Protein AF-A0A534JPK1-F1 (afdb_monomer)

Sequence (370 aa):
MLRVELAVARTAIRHGTLRELAERRAVNDPWSTAVLRELDLRHYEFQELHFPVADGAVKAYSPLALTRPDVVRFQRFVSQAYRRPPSPRVLLLLPCSARKPYAESRTHRKFREAIDACGNPAAVHEVIVTSPLGLVPRELERSYPAAHYDVPVTGDWSRDEVEMLTGMLRSFVERNPYDAVIAHVTTEAPFVREAVAAAEFTATGRTGSEESLHGLTAALSRALGSTPIVSGNKRRDEDVASLARFQFRDAGDALLEGATTRGRWPFVRIFREGRQLGAVTDLGKISLALAGGEVLAKARVNCVEIEDFIPKGNIFAVGVTGATPDVRVGSEVAVVHGGSVRAVGVAKMQAREVVELRRGEAVHVRGLAG

Solvent-accessible surface area (backbone atoms only — not comparable to full-atom values): 19384 Å² total; per-residue (Å²): 111,70,73,55,54,54,50,50,51,53,50,23,55,78,61,46,37,43,66,60,51,47,60,69,51,17,80,78,39,74,66,48,38,49,52,54,48,45,39,45,75,77,36,37,72,62,52,39,52,75,41,46,66,64,57,65,60,46,72,42,80,51,81,71,40,55,56,30,50,65,42,41,52,51,36,47,39,50,39,74,68,59,64,69,53,85,75,33,44,33,38,35,39,33,59,65,60,92,45,59,38,44,77,78,21,76,60,42,45,54,52,46,56,28,41,51,69,40,74,42,47,44,28,49,38,51,32,30,43,46,79,77,48,29,62,40,48,60,69,46,26,43,13,66,58,64,35,32,58,46,58,83,88,77,80,79,76,54,70,69,57,50,52,50,33,29,54,38,48,40,38,35,50,72,70,39,80,54,86,41,42,36,31,44,35,57,86,56,38,69,54,49,43,73,42,39,72,81,46,47,74,30,33,60,89,46,56,84,36,70,68,13,35,52,38,42,22,53,51,48,34,61,73,42,69,87,55,76,84,45,52,62,68,60,42,52,53,36,35,52,37,46,42,29,29,71,77,45,44,75,42,11,51,63,62,46,60,88,40,47,78,46,76,54,89,60,54,31,34,36,30,43,97,90,41,55,25,29,31,32,36,87,68,42,45,69,48,70,31,60,62,32,20,47,43,23,46,75,62,62,41,31,30,36,32,36,54,99,69,81,71,91,58,66,41,40,11,66,52,33,73,41,44,28,87,77,31,20,24,60,31,65,29,18,29,26,40,98,78,43,62,43,30,22,28,32,26,60,33,23,28,64,52,28,51,74,33,74,65,57,64,27,30,49,58,76,46,66,61,129

pLDDT: mean 95.18, std 3.67, range [64.12, 98.88]

Mean predicted aligned error: 3.85 Å

Nearest PDB structures (foldseek):
  2q07-assembly1_A  TM=8.585E-01  e=3.252E-20  Archaeoglobus fulgidus DSM 4304
  3d79-assembly1_A  TM=7.631E-01  e=8.075E-07  Pyrococcus horikoshii
  2aus-assembly2_A  TM=8.337E-01  e=9.352E-04  Pyrococcus abyssi
  5vyc-assembly6_k6  TM=6.751E-01  e=2.383E-04  Homo sapiens
  7d1i-assembly1_B-2  TM=4.496E-01  e=2.342E-01  Acinetobacter baumannii

Structure (mmCIF, N/CA/C/O backbone):
data_AF-A0A534JPK1-F1
#
_entry.id   AF-A0A534JPK1-F1
#
loop_
_atom_site.group_PDB
_atom_site.id
_atom_site.type_symbol
_atom_site.label_atom_id
_atom_site.label_alt_id
_atom_site.label_comp_id
_atom_site.label_asym_id
_atom_site.label_entity_id
_atom_site.label_seq_id
_atom_site.pdbx_PDB_ins_code
_atom_site.Cartn_x
_atom_site.Cartn_y
_atom_site.Cartn_z
_atom_site.occupancy
_atom_site.B_iso_or_equiv
_atom_site.auth_seq_id
_atom_site.auth_comp_id
_atom_site.auth_asym_id
_atom_site.auth_atom_id
_atom_site.pdbx_PDB_model_num
ATOM 1 N N . MET A 1 1 ? 6.386 -34.769 21.399 1.00 79.56 1 MET A N 1
ATOM 2 C CA . MET A 1 1 ? 6.117 -34.269 20.034 1.00 79.56 1 MET A CA 1
ATOM 3 C C . MET A 1 1 ? 5.021 -33.196 20.022 1.00 79.56 1 MET A C 1
ATOM 5 O O . MET A 1 1 ? 5.356 -32.046 19.789 1.00 79.56 1 MET A O 1
ATOM 9 N N . LEU A 1 2 ? 3.767 -33.493 20.406 1.00 90.88 2 LEU A N 1
ATOM 10 C CA . LEU A 1 2 ? 2.658 -32.512 20.383 1.00 90.88 2 LEU A CA 1
ATOM 11 C C . LEU A 1 2 ? 2.914 -31.218 21.183 1.00 90.88 2 LEU A C 1
ATOM 13 O O . LEU A 1 2 ? 2.685 -30.124 20.682 1.00 90.88 2 LEU A O 1
ATOM 17 N N . ARG A 1 3 ? 3.433 -31.320 22.416 1.00 93.81 3 ARG A N 1
ATOM 18 C CA . ARG A 1 3 ? 3.748 -30.135 23.243 1.00 93.81 3 ARG A CA 1
ATOM 19 C C . ARG A 1 3 ? 4.773 -29.203 22.587 1.00 93.81 3 ARG A C 1
ATOM 21 O O . ARG A 1 3 ? 4.694 -27.996 22.782 1.00 93.81 3 ARG A O 1
ATOM 28 N N . VAL A 1 4 ? 5.711 -29.766 21.822 1.00 94.75 4 VAL A N 1
ATOM 29 C CA . VAL A 1 4 ? 6.743 -28.999 21.112 1.00 94.75 4 VAL A CA 1
ATOM 30 C C . VAL A 1 4 ? 6.117 -28.259 19.935 1.00 94.75 4 VAL A C 1
ATOM 32 O O . VAL A 1 4 ? 6.281 -27.050 19.842 1.00 94.75 4 VAL A O 1
ATOM 35 N N . GLU A 1 5 ? 5.321 -28.932 19.100 1.00 93.38 5 GLU A N 1
ATOM 36 C CA . GLU A 1 5 ? 4.643 -28.271 17.972 1.00 93.38 5 GLU A CA 1
ATOM 37 C C . GLU A 1 5 ? 3.640 -27.199 18.435 1.00 93.38 5 GLU A C 1
ATOM 39 O O . GLU A 1 5 ? 3.591 -26.116 17.860 1.00 93.38 5 GLU A O 1
ATOM 44 N N . LEU A 1 6 ? 2.924 -27.411 19.547 1.00 95.38 6 LEU A N 1
ATOM 45 C CA . LEU A 1 6 ? 2.089 -26.360 20.147 1.00 95.38 6 LEU A CA 1
ATOM 46 C C . LEU A 1 6 ? 2.910 -25.148 20.612 1.00 95.38 6 LEU A C 1
ATOM 48 O O . LEU A 1 6 ? 2.453 -24.011 20.495 1.00 95.38 6 LEU A O 1
ATOM 52 N N . ALA A 1 7 ? 4.114 -25.367 21.147 1.00 96.31 7 ALA A N 1
ATOM 53 C CA . ALA A 1 7 ? 5.010 -24.275 21.514 1.00 96.31 7 ALA A CA 1
ATOM 54 C C . ALA A 1 7 ? 5.516 -23.524 20.271 1.00 96.31 7 ALA A C 1
ATOM 56 O O . ALA A 1 7 ? 5.509 -22.295 20.271 1.00 96.31 7 ALA A O 1
ATOM 57 N N . VAL A 1 8 ? 5.868 -24.241 19.197 1.00 96.56 8 VAL A N 1
ATOM 58 C CA . VAL A 1 8 ? 6.268 -23.655 17.906 1.00 96.56 8 VAL A CA 1
ATOM 59 C C . VAL A 1 8 ? 5.139 -22.806 17.319 1.00 96.56 8 VAL A C 1
ATOM 61 O O . VAL A 1 8 ? 5.376 -21.652 16.970 1.00 96.56 8 VAL A O 1
ATOM 64 N N . ALA A 1 9 ? 3.906 -23.317 17.292 1.00 95.88 9 ALA A N 1
ATOM 65 C CA . ALA A 1 9 ? 2.745 -22.576 16.800 1.00 95.88 9 ALA A CA 1
ATOM 66 C C . ALA A 1 9 ? 2.473 -21.304 17.622 1.00 95.88 9 ALA A C 1
ATOM 68 O O . ALA A 1 9 ? 2.263 -20.232 17.059 1.00 95.88 9 ALA A O 1
ATOM 69 N N . ARG A 1 10 ? 2.547 -21.379 18.960 1.00 95.69 10 ARG A N 1
ATOM 70 C CA . ARG A 1 10 ? 2.399 -20.200 19.836 1.00 95.69 10 ARG A CA 1
ATOM 71 C C . ARG A 1 10 ? 3.479 -19.153 19.584 1.00 95.69 10 ARG A C 1
ATOM 73 O O . ARG A 1 10 ? 3.177 -17.964 19.581 1.00 95.69 10 ARG A O 1
ATOM 80 N N . THR A 1 11 ? 4.722 -19.583 19.385 1.00 95.06 11 THR A N 1
ATOM 81 C CA . THR A 1 11 ? 5.830 -18.689 19.032 1.00 95.06 11 THR A CA 1
ATOM 82 C C . THR A 1 11 ? 5.587 -18.042 17.671 1.00 95.06 11 THR A C 1
ATOM 84 O O . THR A 1 11 ? 5.728 -16.828 17.548 1.00 95.06 11 THR A O 1
ATOM 87 N N . ALA A 1 12 ? 5.137 -18.810 16.676 1.00 93.38 12 ALA A N 1
ATOM 88 C CA . ALA A 1 12 ? 4.816 -18.284 15.354 1.00 93.38 12 ALA A CA 1
ATOM 89 C C . ALA 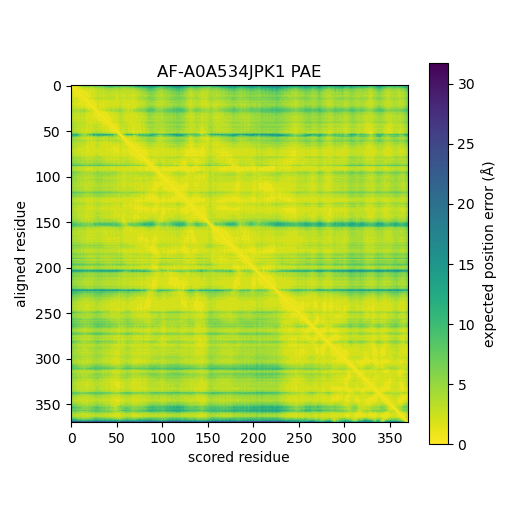A 1 12 ? 3.698 -17.229 15.407 1.00 93.38 12 ALA A C 1
ATOM 91 O O . ALA A 1 12 ? 3.847 -16.176 14.796 1.00 93.38 12 ALA A O 1
ATOM 92 N N . ILE A 1 13 ? 2.643 -17.449 16.202 1.00 91.81 13 ILE A N 1
ATOM 93 C CA . ILE A 1 13 ? 1.577 -16.457 16.438 1.00 91.81 13 ILE A CA 1
ATOM 94 C C . ILE A 1 13 ? 2.142 -15.167 17.044 1.00 91.81 13 ILE A C 1
ATOM 96 O O . ILE A 1 13 ? 1.868 -14.084 16.542 1.00 91.81 13 ILE A O 1
ATOM 100 N N . ARG A 1 14 ? 2.966 -15.259 18.098 1.00 90.25 14 ARG A N 1
ATOM 101 C CA . ARG A 1 14 ? 3.544 -14.069 18.758 1.00 90.25 14 ARG A CA 1
ATOM 102 C C . ARG A 1 14 ? 4.436 -13.237 17.838 1.00 90.25 14 ARG A C 1
ATOM 104 O O . ARG A 1 14 ? 4.574 -12.041 18.062 1.00 90.25 14 ARG A O 1
ATOM 111 N N . HIS A 1 15 ? 5.066 -13.875 16.855 1.00 89.50 15 HIS A N 1
ATOM 112 C CA . HIS A 1 15 ? 5.968 -13.221 15.910 1.00 89.50 15 HIS A CA 1
ATOM 113 C C . HIS A 1 15 ? 5.326 -12.917 14.551 1.00 89.50 15 HIS A C 1
ATOM 115 O O . HIS A 1 15 ? 6.054 -12.509 13.650 1.00 89.50 15 HIS A O 1
ATOM 121 N N . GLY A 1 16 ? 4.018 -13.141 14.378 1.00 88.81 16 GLY A N 1
ATOM 122 C CA . GLY A 1 16 ? 3.349 -12.875 13.101 1.00 88.81 16 GLY A CA 1
ATOM 123 C C . GLY A 1 16 ? 3.852 -13.755 11.956 1.00 88.81 16 GLY A C 1
ATOM 124 O O . GLY A 1 16 ? 4.037 -13.292 10.839 1.00 88.81 16 GLY A O 1
ATOM 125 N N . THR A 1 17 ? 4.195 -15.014 12.253 1.00 91.75 17 THR A N 1
ATOM 126 C CA . THR A 1 17 ? 4.774 -15.967 11.283 1.00 91.75 17 THR A CA 1
ATOM 127 C C . THR A 1 17 ? 4.011 -17.290 11.196 1.00 91.75 17 THR A C 1
ATOM 129 O O . THR A 1 17 ? 4.537 -18.311 10.739 1.00 91.75 17 THR A O 1
ATOM 132 N N . LEU A 1 18 ? 2.764 -17.312 11.685 1.00 92.94 18 LEU A N 1
ATOM 133 C CA . LEU A 1 18 ? 1.930 -18.516 11.659 1.00 92.94 18 LEU A CA 1
ATOM 134 C C . LEU A 1 18 ? 1.658 -18.969 10.222 1.00 92.94 18 LEU A C 1
ATOM 136 O O . LEU A 1 18 ? 1.676 -20.169 9.950 1.00 92.94 18 LEU A O 1
ATOM 140 N N . ARG A 1 19 ? 1.448 -18.021 9.303 1.00 93.38 19 ARG A N 1
ATOM 141 C CA . ARG A 1 19 ? 1.202 -18.331 7.896 1.00 93.38 19 ARG A CA 1
ATOM 142 C C . ARG A 1 19 ? 2.405 -19.033 7.259 1.00 93.38 19 ARG A C 1
ATOM 144 O O . ARG A 1 19 ? 2.236 -20.074 6.639 1.00 93.38 19 ARG A O 1
ATOM 151 N N . GLU A 1 20 ? 3.620 -18.546 7.490 1.00 92.12 20 GLU A N 1
ATOM 152 C CA . GLU A 1 20 ? 4.858 -19.171 7.007 1.00 92.12 20 GLU A CA 1
ATOM 153 C C . GLU A 1 20 ? 5.071 -20.556 7.616 1.00 92.12 20 GLU A C 1
ATOM 155 O O . GLU A 1 20 ? 5.551 -21.470 6.944 1.00 92.12 20 GLU A O 1
ATOM 160 N N . LEU A 1 21 ? 4.737 -20.725 8.900 1.00 93.38 21 LEU A N 1
ATOM 161 C CA . LEU A 1 21 ? 4.776 -22.036 9.537 1.00 93.38 21 LEU A CA 1
ATOM 162 C C . LEU A 1 21 ? 3.796 -22.995 8.849 1.00 93.38 21 LEU A C 1
ATOM 164 O O . LEU A 1 21 ? 4.187 -24.118 8.538 1.00 93.38 21 LEU A O 1
ATOM 168 N N . ALA A 1 22 ? 2.566 -22.551 8.576 1.00 93.75 22 ALA A N 1
ATOM 169 C CA . ALA A 1 22 ? 1.557 -23.348 7.886 1.00 93.75 22 ALA A CA 1
ATOM 170 C C . ALA A 1 22 ? 2.017 -23.748 6.476 1.00 93.75 22 ALA A C 1
ATOM 172 O O . ALA A 1 22 ? 1.976 -24.930 6.151 1.00 93.75 22 ALA A O 1
ATOM 173 N N . GLU A 1 23 ? 2.547 -22.815 5.679 1.00 93.88 23 GLU A N 1
ATOM 174 C CA . GLU A 1 23 ? 3.081 -23.096 4.336 1.00 93.88 23 GLU A CA 1
ATOM 175 C C . GLU A 1 23 ? 4.207 -24.146 4.368 1.00 93.88 23 GLU A C 1
ATOM 177 O O . GLU A 1 23 ? 4.194 -25.110 3.604 1.00 93.88 23 GLU A O 1
ATOM 182 N N . ARG A 1 24 ? 5.154 -24.020 5.308 1.00 92.44 24 ARG A N 1
ATOM 183 C CA . ARG A 1 24 ? 6.267 -24.978 5.475 1.00 92.44 24 ARG A CA 1
ATOM 184 C C . ARG A 1 24 ? 5.816 -26.348 5.968 1.00 92.44 24 ARG A C 1
ATOM 186 O O . ARG A 1 24 ? 6.500 -27.341 5.732 1.00 92.44 24 ARG A O 1
ATOM 193 N N . ARG A 1 25 ? 4.726 -26.406 6.736 1.00 92.94 25 ARG A N 1
ATOM 194 C CA . ARG A 1 25 ? 4.179 -27.662 7.262 1.00 92.94 25 ARG A CA 1
ATOM 195 C C . ARG A 1 25 ? 3.287 -28.356 6.239 1.00 92.94 25 ARG A C 1
ATOM 197 O O . ARG A 1 25 ? 3.345 -29.579 6.168 1.00 92.94 25 ARG A O 1
ATOM 204 N N . ALA A 1 26 ? 2.551 -27.593 5.430 1.00 93.81 26 ALA A N 1
ATOM 205 C CA . ALA A 1 26 ? 1.596 -28.094 4.449 1.00 93.81 26 ALA A CA 1
ATOM 206 C C . ALA A 1 26 ? 2.227 -29.092 3.473 1.00 93.81 26 ALA A C 1
ATOM 208 O O . ALA A 1 26 ? 1.649 -30.146 3.227 1.00 93.81 26 ALA A O 1
ATOM 209 N N . VAL A 1 27 ? 3.440 -28.811 2.990 1.00 92.44 27 VAL A N 1
ATOM 210 C CA . VAL A 1 27 ? 4.139 -29.653 2.001 1.00 92.44 27 VAL A CA 1
ATOM 211 C C . VAL A 1 27 ? 4.564 -31.032 2.519 1.00 92.44 27 VAL A C 1
ATOM 213 O O . VAL A 1 27 ? 4.970 -31.873 1.724 1.00 92.44 27 VAL A O 1
ATOM 216 N N . ASN A 1 28 ? 4.484 -31.282 3.830 1.00 93.75 28 ASN A N 1
ATOM 217 C CA . ASN A 1 28 ? 4.899 -32.562 4.413 1.00 93.75 28 ASN A CA 1
ATOM 218 C C . ASN A 1 28 ? 3.794 -33.630 4.394 1.00 93.75 28 ASN A C 1
ATOM 220 O O . ASN A 1 28 ? 4.078 -34.784 4.700 1.00 93.75 28 ASN A O 1
ATOM 224 N N . ASP A 1 29 ? 2.545 -33.263 4.088 1.00 93.94 29 ASP A N 1
ATOM 225 C CA . ASP A 1 29 ? 1.392 -34.166 4.158 1.00 93.94 29 ASP A CA 1
ATOM 226 C C . ASP A 1 29 ? 0.287 -33.762 3.150 1.00 93.94 29 ASP A C 1
ATOM 228 O O . ASP A 1 29 ? -0.086 -32.583 3.090 1.00 93.94 29 ASP A O 1
ATOM 232 N N . PRO A 1 30 ? -0.278 -34.711 2.368 1.00 96.25 30 PRO A N 1
ATOM 233 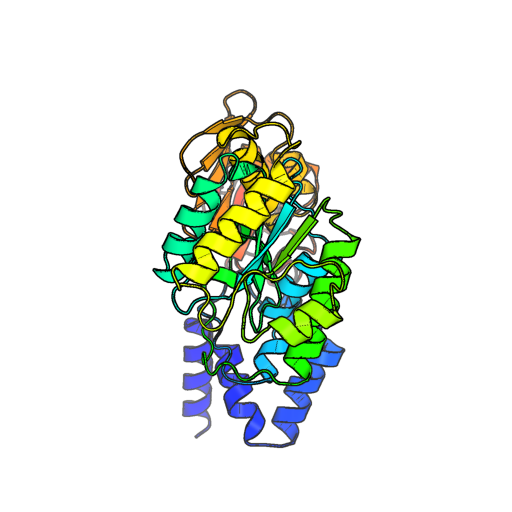C CA . PRO A 1 30 ? -1.316 -34.415 1.380 1.00 96.25 30 PRO A CA 1
ATOM 234 C C . PRO A 1 30 ? -2.553 -33.721 1.958 1.00 96.25 30 PRO A C 1
ATOM 236 O O . PRO A 1 30 ? -3.086 -32.803 1.332 1.00 96.25 30 PRO A O 1
ATOM 239 N N . TRP A 1 31 ? -3.001 -34.127 3.151 1.00 96.62 31 TRP A N 1
ATOM 240 C CA . TRP A 1 31 ? -4.183 -33.540 3.782 1.00 96.62 31 TRP A CA 1
ATOM 241 C C . TRP A 1 31 ? -3.934 -32.083 4.180 1.00 96.62 31 TRP A C 1
ATOM 243 O O . TRP A 1 31 ? -4.738 -31.205 3.877 1.00 96.62 31 TRP A O 1
ATOM 253 N N . SER A 1 32 ? -2.776 -31.796 4.769 1.00 95.00 32 SER A N 1
ATOM 254 C CA . SER A 1 32 ? -2.362 -30.446 5.158 1.00 95.00 32 SER A CA 1
ATOM 255 C C . SER A 1 32 ? -2.243 -29.507 3.951 1.00 95.00 32 SER A C 1
ATOM 257 O O . SER A 1 32 ? -2.694 -28.361 4.010 1.00 95.00 32 SER A O 1
ATOM 259 N N . THR A 1 33 ? -1.702 -30.000 2.831 1.00 95.62 33 THR A N 1
ATOM 260 C CA . THR A 1 33 ? -1.700 -29.261 1.557 1.00 95.62 33 THR A CA 1
ATOM 261 C C . THR A 1 33 ? -3.122 -28.990 1.063 1.00 95.62 33 THR A C 1
ATOM 263 O O . THR A 1 33 ? -3.426 -27.861 0.672 1.00 95.62 33 THR A O 1
ATOM 266 N N . ALA A 1 34 ? -4.002 -29.996 1.085 1.00 96.19 34 ALA A N 1
ATOM 267 C CA . ALA A 1 34 ? -5.386 -29.844 0.646 1.00 96.19 34 ALA A CA 1
ATOM 268 C C . ALA A 1 34 ? -6.144 -28.814 1.496 1.00 96.19 34 ALA A C 1
ATOM 270 O O . ALA A 1 34 ? -6.792 -27.938 0.933 1.00 96.19 34 ALA A O 1
ATOM 271 N N . VAL A 1 35 ? -5.999 -28.857 2.825 1.00 95.56 35 VAL A N 1
ATOM 272 C CA . VAL A 1 35 ? -6.632 -27.906 3.753 1.00 95.56 35 VAL A CA 1
ATOM 273 C C . VAL A 1 35 ? -6.178 -26.474 3.481 1.00 95.56 35 VAL A C 1
ATOM 275 O O . VAL A 1 35 ? -7.016 -25.581 3.382 1.00 95.56 35 VAL A O 1
ATOM 278 N N . LEU A 1 36 ? -4.871 -26.233 3.326 1.00 95.19 36 LEU A N 1
ATOM 279 C CA . LEU A 1 36 ? -4.376 -24.879 3.068 1.00 95.19 36 LEU A CA 1
ATOM 280 C C . LEU A 1 36 ? -4.889 -24.335 1.726 1.00 95.19 36 LEU A C 1
ATOM 282 O O . LEU A 1 36 ? -5.308 -23.184 1.648 1.00 95.19 36 LEU A O 1
ATOM 286 N N . ARG A 1 37 ? -4.928 -25.180 0.688 1.00 94.25 37 ARG A N 1
ATOM 287 C CA . ARG A 1 37 ? -5.481 -24.815 -0.624 1.00 94.25 37 ARG A CA 1
ATOM 288 C C . ARG A 1 37 ? -6.987 -24.569 -0.579 1.00 94.25 37 ARG A C 1
ATOM 290 O O . ARG A 1 37 ? -7.453 -23.639 -1.223 1.00 94.25 37 ARG A O 1
ATOM 297 N N . GLU A 1 38 ? -7.739 -25.385 0.155 1.00 95.62 38 GLU A N 1
ATOM 298 C CA . GLU A 1 38 ? -9.179 -25.198 0.362 1.00 95.62 38 GLU A CA 1
ATOM 299 C C . GLU A 1 38 ? -9.452 -23.835 1.003 1.00 95.62 38 GLU A C 1
ATOM 301 O O . GLU A 1 38 ? -10.251 -23.047 0.496 1.00 95.62 38 GLU A O 1
ATOM 306 N N . LEU A 1 39 ? -8.722 -23.525 2.079 1.00 95.25 39 LEU A N 1
ATOM 307 C CA . LEU A 1 39 ? -8.856 -22.257 2.783 1.00 95.25 39 LEU A CA 1
ATOM 308 C C . LEU A 1 39 ? -8.511 -21.064 1.888 1.00 95.25 39 LEU A C 1
ATOM 310 O O . LEU A 1 39 ? -9.260 -20.094 1.859 1.00 95.25 39 LEU A O 1
ATOM 314 N N . ASP A 1 40 ? -7.416 -21.141 1.138 1.00 94.25 40 ASP A N 1
ATOM 315 C CA . ASP A 1 40 ? -6.956 -20.032 0.302 1.00 94.25 40 ASP A CA 1
ATOM 316 C C . ASP A 1 40 ? -7.828 -19.808 -0.941 1.00 94.25 40 ASP A C 1
ATOM 318 O O . ASP A 1 40 ? -8.083 -18.666 -1.317 1.00 94.25 40 ASP A O 1
ATOM 322 N N . LEU A 1 41 ? -8.282 -20.884 -1.594 1.00 91.50 41 LEU A N 1
ATOM 323 C CA . LEU A 1 41 ? -8.967 -20.802 -2.889 1.00 91.50 41 LEU A CA 1
ATOM 324 C C . LEU A 1 41 ? -10.491 -20.722 -2.763 1.00 91.50 41 LEU A C 1
ATOM 326 O O . LEU A 1 41 ? -11.138 -20.120 -3.617 1.00 91.50 41 LEU A O 1
ATOM 330 N N . ARG A 1 42 ? -11.079 -21.352 -1.738 1.00 94.88 42 ARG A N 1
ATOM 331 C CA . ARG A 1 42 ? -12.541 -21.500 -1.592 1.00 94.88 42 ARG A CA 1
ATOM 332 C C . ARG A 1 42 ? -13.091 -20.816 -0.342 1.00 94.88 42 ARG A C 1
ATOM 334 O O . ARG A 1 42 ? -14.260 -20.440 -0.331 1.00 94.88 42 ARG A O 1
ATOM 341 N N . HIS A 1 43 ? -12.255 -20.574 0.670 1.00 96.06 43 HIS A N 1
ATOM 342 C CA . HIS A 1 43 ? -12.636 -19.856 1.895 1.00 96.06 43 HIS A CA 1
ATOM 343 C C . HIS A 1 43 ? -11.787 -18.606 2.152 1.00 96.06 43 HIS A C 1
ATOM 345 O O . HIS A 1 43 ? -11.548 -18.230 3.303 1.00 96.06 43 HIS A O 1
ATOM 351 N N . TYR A 1 44 ? -11.369 -17.934 1.077 1.00 94.81 44 TYR A N 1
ATOM 352 C CA . TYR A 1 44 ? -10.538 -16.735 1.148 1.00 94.81 44 TYR A CA 1
ATOM 353 C C . TYR A 1 44 ? -11.108 -15.676 2.100 1.00 94.81 44 TYR A C 1
ATOM 355 O O . TYR A 1 44 ? -10.382 -15.153 2.936 1.00 94.81 44 TYR A O 1
ATOM 363 N N . GLU A 1 45 ? -12.410 -15.388 2.015 1.00 94.44 45 GLU A N 1
ATOM 364 C CA . GLU A 1 45 ? -13.050 -14.337 2.820 1.00 94.44 45 GLU A CA 1
ATOM 365 C C . GLU A 1 45 ? -12.967 -14.622 4.329 1.00 94.44 45 GLU A C 1
ATOM 367 O O . GLU A 1 45 ? -12.825 -13.703 5.132 1.00 94.44 45 GLU A O 1
ATOM 372 N N . PHE A 1 46 ? -12.981 -15.900 4.726 1.00 93.31 46 PHE A N 1
ATOM 373 C CA . PHE A 1 46 ? -12.740 -16.282 6.115 1.00 93.31 46 PHE A CA 1
ATOM 374 C C . PHE A 1 46 ? -11.288 -15.988 6.514 1.00 93.31 46 PHE A C 1
ATOM 376 O O . PHE A 1 46 ? -11.048 -15.316 7.513 1.00 93.31 46 PHE A O 1
ATOM 383 N N . GLN A 1 47 ? -10.315 -16.432 5.715 1.00 93.12 47 GLN A N 1
ATOM 384 C CA . GLN A 1 47 ? -8.894 -16.183 5.984 1.00 93.12 47 GLN A CA 1
ATOM 385 C C . GLN A 1 47 ? -8.574 -14.682 6.038 1.00 93.12 47 GLN A C 1
ATOM 387 O O . GLN A 1 47 ? -7.881 -14.225 6.943 1.00 93.12 47 GLN A O 1
ATOM 392 N N . GLU A 1 48 ? -9.090 -13.910 5.082 1.00 94.69 48 GLU A N 1
ATOM 393 C CA . GLU A 1 48 ? -8.887 -12.466 4.958 1.00 94.69 48 GLU A CA 1
ATOM 394 C C . GLU A 1 48 ? -9.433 -11.707 6.166 1.00 94.69 48 GLU A C 1
ATOM 396 O O . GLU A 1 48 ? -8.744 -10.821 6.678 1.00 94.69 48 GLU A O 1
ATOM 401 N N . LEU A 1 49 ? -10.613 -12.088 6.668 1.00 93.44 49 LEU A N 1
ATOM 402 C CA . LEU A 1 49 ? -11.221 -11.460 7.839 1.00 93.44 49 LEU A CA 1
ATOM 403 C C . LEU A 1 49 ? -10.327 -11.559 9.082 1.00 93.44 49 LEU A C 1
ATOM 405 O O . LEU A 1 49 ? -10.222 -10.602 9.853 1.00 93.44 49 LEU A O 1
ATOM 409 N N . HIS A 1 50 ? -9.660 -12.700 9.255 1.00 92.12 50 HIS A N 1
ATOM 410 C CA . HIS A 1 50 ? -8.789 -12.975 10.398 1.00 92.12 50 HIS A CA 1
ATOM 411 C C . HIS A 1 50 ? -7.320 -12.584 10.164 1.00 92.12 50 HIS A C 1
ATOM 413 O O . HIS A 1 50 ? -6.513 -12.667 11.091 1.00 92.12 50 HIS A O 1
ATOM 419 N N . PHE A 1 51 ? -6.952 -12.129 8.962 1.00 94.06 51 PHE A N 1
ATOM 420 C CA . PHE A 1 51 ? -5.589 -11.690 8.667 1.00 94.06 51 PHE A CA 1
ATOM 421 C C . PHE A 1 51 ? -5.401 -10.203 9.019 1.00 94.06 51 PHE A C 1
ATOM 423 O O . PHE A 1 51 ? -6.151 -9.361 8.504 1.00 94.06 51 PHE A O 1
ATOM 430 N N . PRO A 1 52 ? -4.401 -9.825 9.840 1.00 94.25 52 PRO A N 1
ATOM 431 C CA . PRO A 1 52 ? -4.167 -8.424 10.193 1.00 94.25 52 PRO A CA 1
ATOM 432 C C . PRO A 1 52 ? -3.878 -7.534 8.972 1.00 94.25 52 PRO A C 1
ATOM 434 O O . PRO A 1 52 ? -3.460 -8.011 7.916 1.00 94.25 52 PRO A O 1
ATOM 437 N N . VAL A 1 53 ? -4.084 -6.218 9.096 1.00 93.94 53 VAL A N 1
ATOM 438 C CA . VAL A 1 53 ? -3.744 -5.256 8.018 1.00 93.94 53 VAL A CA 1
ATOM 439 C C . VAL A 1 53 ? -2.242 -5.076 7.830 1.00 93.94 53 VAL A C 1
ATOM 441 O O . VAL A 1 53 ? -1.804 -4.665 6.761 1.00 93.94 53 VAL A O 1
ATOM 444 N N . ALA A 1 54 ? -1.469 -5.371 8.870 1.00 89.06 54 ALA A N 1
ATOM 445 C CA . ALA A 1 54 ? -0.022 -5.446 8.840 1.00 89.06 54 ALA A CA 1
ATOM 446 C C . ALA A 1 54 ? 0.417 -6.480 9.874 1.00 89.06 54 ALA A C 1
ATOM 448 O O . ALA A 1 54 ? 0.075 -6.350 11.052 1.00 89.06 54 ALA A O 1
ATOM 449 N N . ASP A 1 55 ? 1.158 -7.491 9.429 1.00 80.31 55 ASP A N 1
ATOM 450 C CA . ASP A 1 55 ? 1.712 -8.524 10.298 1.00 80.31 55 ASP A CA 1
ATOM 451 C C . ASP A 1 55 ? 3.097 -8.952 9.817 1.00 80.31 55 ASP A C 1
ATOM 453 O O . ASP A 1 55 ? 3.247 -9.500 8.722 1.00 80.31 55 ASP A O 1
ATOM 457 N N . GLY A 1 56 ? 4.110 -8.668 10.637 1.00 84.00 56 GLY A N 1
ATOM 458 C CA . GLY A 1 56 ? 5.489 -9.084 10.402 1.00 84.00 56 GLY A CA 1
ATOM 459 C C . GLY A 1 56 ? 6.022 -8.789 8.994 1.00 84.00 56 GLY A C 1
ATOM 460 O O . GLY A 1 56 ? 5.676 -7.792 8.362 1.00 84.00 56 GLY A O 1
ATOM 461 N N . ALA A 1 57 ? 6.913 -9.663 8.528 1.00 88.12 57 ALA A N 1
ATOM 462 C CA . ALA A 1 57 ? 7.421 -9.647 7.163 1.00 88.12 57 ALA A CA 1
ATOM 463 C C . ALA A 1 57 ? 6.830 -10.818 6.372 1.00 88.12 57 ALA A C 1
ATOM 465 O O . ALA A 1 57 ? 6.867 -11.955 6.845 1.00 88.12 57 ALA A O 1
ATOM 466 N N . VAL A 1 58 ? 6.360 -10.554 5.154 1.00 91.94 58 VAL A N 1
ATOM 467 C CA . VAL A 1 58 ? 5.860 -11.571 4.224 1.00 91.94 58 VAL A CA 1
ATOM 468 C C . VAL A 1 58 ? 7.045 -12.356 3.669 1.00 91.94 58 VAL A C 1
ATOM 470 O O . VAL A 1 58 ? 7.825 -11.825 2.880 1.00 91.94 58 VAL A O 1
ATOM 473 N N . LYS A 1 59 ? 7.199 -13.624 4.057 1.00 92.25 59 LYS A N 1
ATOM 474 C CA . LYS A 1 59 ? 8.282 -14.477 3.532 1.00 92.25 59 LYS A CA 1
ATOM 475 C C . LYS A 1 59 ? 7.798 -15.244 2.309 1.00 92.25 59 LYS A C 1
ATOM 477 O O . LYS A 1 59 ? 7.353 -16.385 2.416 1.00 92.25 59 LYS A O 1
ATOM 482 N N . ALA A 1 60 ? 7.886 -14.607 1.147 1.00 91.69 60 ALA A N 1
ATOM 483 C CA . ALA A 1 60 ? 7.439 -15.148 -0.128 1.00 91.69 60 ALA A CA 1
ATOM 484 C C . ALA A 1 60 ? 8.461 -16.145 -0.701 1.00 91.69 60 ALA A C 1
ATOM 486 O O . ALA A 1 60 ? 9.133 -15.884 -1.692 1.00 91.69 60 ALA A O 1
ATOM 487 N N . TYR A 1 61 ? 8.633 -17.280 -0.020 1.00 90.56 61 TYR A N 1
ATOM 488 C CA . TYR A 1 61 ? 9.630 -18.303 -0.378 1.00 90.56 61 TYR A CA 1
ATOM 489 C C . TYR A 1 61 ? 9.017 -19.526 -1.065 1.00 90.56 61 TYR A C 1
ATOM 491 O O . TYR A 1 61 ? 9.729 -20.471 -1.396 1.00 90.56 61 TYR A O 1
ATOM 499 N N . SER A 1 62 ? 7.694 -19.545 -1.223 1.00 89.81 62 SER A N 1
ATOM 500 C CA . SER A 1 62 ? 6.959 -20.639 -1.847 1.00 89.81 62 SER A CA 1
ATOM 501 C C . SER A 1 62 ? 5.844 -20.093 -2.745 1.00 89.81 62 SER A C 1
ATOM 503 O O . SER A 1 62 ? 5.376 -18.978 -2.501 1.00 89.81 62 SER A O 1
ATOM 505 N N . PRO A 1 63 ? 5.353 -20.871 -3.728 1.00 90.62 63 PRO A N 1
ATOM 506 C CA . PRO A 1 63 ? 4.210 -20.468 -4.555 1.00 90.62 63 PRO A CA 1
ATOM 507 C C . PRO A 1 63 ? 2.936 -20.163 -3.750 1.00 90.62 63 PRO A C 1
ATOM 509 O O . PRO A 1 63 ? 2.124 -19.342 -4.166 1.00 90.62 63 PRO A O 1
ATOM 512 N N . LEU A 1 64 ? 2.785 -20.753 -2.555 1.00 92.56 64 LEU A N 1
ATOM 513 C CA . LEU A 1 64 ? 1.665 -20.479 -1.641 1.00 92.56 64 LEU A CA 1
ATOM 514 C C . LEU A 1 64 ? 1.651 -19.029 -1.130 1.00 92.56 64 LEU A C 1
ATOM 516 O O . LEU A 1 64 ? 0.658 -18.595 -0.546 1.00 92.56 64 LEU A O 1
ATOM 520 N N . ALA A 1 65 ? 2.735 -18.275 -1.346 1.00 92.75 65 ALA A N 1
ATOM 521 C CA . ALA A 1 65 ? 2.792 -16.855 -1.043 1.00 92.75 65 ALA A CA 1
ATOM 522 C C . ALA A 1 65 ? 1.845 -16.026 -1.927 1.00 92.75 65 ALA A C 1
ATOM 524 O O . ALA A 1 65 ? 1.329 -15.009 -1.469 1.00 92.75 65 ALA A O 1
ATOM 525 N N . LEU A 1 66 ? 1.589 -16.467 -3.166 1.00 94.06 66 LEU A N 1
ATOM 526 C CA . LEU A 1 66 ? 0.720 -15.765 -4.118 1.00 94.06 66 LEU A CA 1
ATOM 527 C C . LEU A 1 66 ? -0.743 -15.744 -3.672 1.00 94.06 66 LEU A C 1
ATOM 529 O O . LEU A 1 66 ? -1.467 -14.813 -4.006 1.00 94.06 66 LEU A O 1
ATOM 533 N N . THR A 1 67 ? -1.169 -16.746 -2.901 1.00 94.25 67 THR A N 1
ATOM 534 C CA . THR A 1 67 ? -2.549 -16.886 -2.416 1.00 94.25 67 THR A CA 1
ATOM 535 C C . THR A 1 67 ? -2.731 -16.413 -0.978 1.00 94.25 67 THR A C 1
ATOM 537 O O . THR A 1 67 ? -3.809 -16.584 -0.406 1.00 94.25 67 THR A O 1
ATOM 540 N N . ARG A 1 68 ? -1.703 -15.815 -0.360 1.00 94.25 68 ARG A N 1
ATOM 541 C CA . ARG A 1 68 ? -1.821 -15.322 1.014 1.00 94.25 68 ARG A CA 1
ATOM 542 C C . ARG A 1 68 ? -2.845 -14.189 1.117 1.00 94.25 68 ARG A C 1
ATOM 544 O O . ARG A 1 68 ? -2.904 -13.341 0.223 1.00 94.25 68 ARG A O 1
ATOM 551 N N . PRO A 1 69 ? -3.599 -14.096 2.226 1.00 95.38 69 PRO A N 1
ATOM 552 C CA . PRO A 1 69 ? -4.629 -13.073 2.365 1.00 95.38 69 PRO A CA 1
ATOM 553 C C . PRO A 1 69 ? -4.119 -11.633 2.258 1.00 95.38 69 PRO A C 1
ATOM 555 O O . PRO A 1 69 ? -4.734 -10.837 1.554 1.00 95.38 69 PRO A O 1
ATOM 558 N N . ASP A 1 70 ? -2.990 -11.312 2.894 1.00 95.44 70 ASP A N 1
ATOM 559 C CA . ASP A 1 70 ? -2.316 -10.007 2.833 1.00 95.44 70 ASP A CA 1
ATOM 560 C C . ASP A 1 70 ? -1.882 -9.618 1.407 1.00 95.44 70 ASP A C 1
ATOM 562 O O . ASP A 1 70 ? -2.137 -8.496 0.960 1.00 95.44 70 ASP A O 1
ATOM 566 N N . VAL A 1 71 ? -1.274 -10.557 0.681 1.00 96.88 71 VAL A N 1
ATOM 567 C CA . VAL A 1 71 ? -0.836 -10.398 -0.712 1.00 96.88 71 VAL A CA 1
ATOM 568 C C . VAL A 1 71 ? -2.035 -10.183 -1.632 1.00 96.88 71 VAL A C 1
ATOM 570 O O . VAL A 1 71 ? -2.098 -9.171 -2.330 1.00 96.88 71 VAL A O 1
ATOM 573 N N . VAL A 1 72 ? -3.023 -11.078 -1.589 1.00 97.12 72 VAL A N 1
ATOM 574 C CA . VAL A 1 72 ? -4.214 -11.002 -2.447 1.00 97.12 72 VAL A CA 1
ATOM 575 C C . VAL A 1 72 ? -5.048 -9.762 -2.127 1.00 97.12 72 VAL A C 1
ATOM 577 O O . VAL A 1 72 ? -5.581 -9.137 -3.041 1.00 97.12 72 VAL A O 1
ATOM 580 N N . ARG A 1 73 ? -5.130 -9.336 -0.858 1.00 96.69 73 ARG A N 1
ATOM 581 C CA . ARG A 1 73 ? -5.813 -8.091 -0.467 1.00 96.69 73 ARG A CA 1
ATOM 582 C C . ARG A 1 73 ? -5.178 -6.888 -1.163 1.00 96.69 73 ARG A C 1
ATOM 584 O O . ARG A 1 73 ? -5.894 -6.056 -1.723 1.00 96.69 73 ARG A O 1
ATOM 591 N N . PHE A 1 74 ? -3.846 -6.811 -1.161 1.00 97.88 74 PHE A N 1
ATOM 592 C CA . PHE A 1 74 ? -3.111 -5.748 -1.845 1.00 97.88 74 PHE A CA 1
ATOM 593 C C . PHE A 1 74 ? -3.289 -5.823 -3.369 1.00 97.88 74 PHE A C 1
ATOM 595 O O . PHE A 1 74 ? -3.640 -4.822 -3.991 1.00 97.88 74 PHE A O 1
ATOM 602 N N . GLN A 1 75 ? -3.139 -7.011 -3.965 1.00 97.94 75 GLN A N 1
ATOM 603 C CA . GLN A 1 75 ? -3.346 -7.232 -5.401 1.00 97.94 75 GLN A CA 1
ATOM 604 C C . GLN A 1 75 ? -4.760 -6.832 -5.851 1.00 97.94 75 GLN A C 1
ATOM 606 O O . GLN A 1 75 ? -4.915 -6.135 -6.858 1.00 97.94 75 GLN A O 1
ATOM 611 N N . ARG A 1 76 ? -5.796 -7.230 -5.094 1.00 97.00 76 ARG A N 1
ATOM 612 C CA . ARG A 1 76 ? -7.198 -6.863 -5.347 1.00 97.00 76 ARG A CA 1
ATOM 613 C C . ARG A 1 76 ? -7.377 -5.355 -5.281 1.00 97.00 76 ARG A C 1
ATOM 615 O O . ARG A 1 76 ? -7.961 -4.789 -6.198 1.00 97.00 76 ARG A O 1
ATOM 622 N N . PHE A 1 77 ? -6.832 -4.687 -4.262 1.00 97.75 77 PHE A N 1
ATOM 623 C CA . PHE A 1 77 ? -6.895 -3.228 -4.188 1.00 97.75 77 PHE A CA 1
ATOM 624 C C . PHE A 1 77 ? -6.266 -2.574 -5.425 1.00 97.75 77 PHE A C 1
ATOM 626 O O . PHE A 1 77 ? -6.931 -1.783 -6.095 1.00 97.75 77 PHE A O 1
ATOM 633 N N . VAL A 1 78 ? -5.028 -2.941 -5.770 1.00 98.19 78 VAL A N 1
ATOM 634 C CA . VAL A 1 78 ? -4.306 -2.354 -6.910 1.00 98.19 78 VAL A CA 1
ATOM 635 C C . VAL A 1 78 ? -5.018 -2.618 -8.241 1.00 98.19 78 VAL A C 1
ATOM 637 O O . VAL A 1 78 ? -5.066 -1.741 -9.097 1.00 98.19 78 VAL A O 1
ATOM 640 N N . SER A 1 79 ? -5.620 -3.793 -8.411 1.00 96.25 79 SER A N 1
ATOM 641 C CA . SER A 1 79 ? -6.250 -4.179 -9.682 1.00 96.25 79 SER A CA 1
ATOM 642 C C . SER A 1 79 ? -7.694 -3.707 -9.827 1.00 96.25 79 SER A C 1
ATOM 644 O O . SER A 1 79 ? -8.181 -3.580 -10.948 1.00 96.25 79 SER A O 1
ATOM 646 N N . GLN A 1 80 ? -8.410 -3.504 -8.717 1.00 95.56 80 GLN A N 1
ATOM 647 C CA . GLN A 1 80 ? -9.866 -3.310 -8.731 1.00 95.56 80 GLN A CA 1
ATOM 648 C C . GLN A 1 80 ? -10.306 -1.935 -8.220 1.00 95.56 80 GLN A C 1
ATOM 650 O O . GLN A 1 80 ? -11.339 -1.441 -8.667 1.00 95.56 80 GLN A O 1
ATOM 655 N N . ALA A 1 81 ? -9.551 -1.315 -7.310 1.00 95.88 81 ALA A N 1
ATOM 656 C CA . ALA A 1 81 ? -9.971 -0.095 -6.611 1.00 95.88 81 ALA A CA 1
ATOM 657 C C . ALA A 1 81 ? -8.988 1.077 -6.747 1.00 95.88 81 ALA A C 1
ATOM 659 O O . ALA A 1 81 ? -9.379 2.235 -6.583 1.00 95.88 81 ALA A O 1
ATOM 660 N N . TYR A 1 82 ? -7.717 0.798 -7.031 1.00 97.69 82 TYR A N 1
ATOM 661 C CA . TYR A 1 82 ? -6.701 1.828 -7.144 1.00 97.69 82 TYR A CA 1
ATOM 662 C C . TYR A 1 82 ? -6.984 2.783 -8.311 1.00 97.69 82 TYR A C 1
ATOM 664 O O . TYR A 1 82 ? -7.303 2.373 -9.429 1.00 97.69 82 TYR A O 1
ATOM 672 N N . ARG A 1 83 ? -6.812 4.076 -8.024 1.00 96.38 83 ARG A N 1
ATOM 673 C CA . ARG A 1 83 ? -6.895 5.184 -8.974 1.00 96.38 83 ARG A CA 1
ATOM 674 C C . ARG A 1 83 ? -5.588 5.958 -8.917 1.00 96.38 83 ARG A C 1
ATOM 676 O O . ARG A 1 83 ? -5.166 6.362 -7.831 1.00 96.38 83 ARG A O 1
ATOM 683 N N . ARG A 1 84 ? -4.982 6.179 -10.081 1.00 97.12 84 ARG A N 1
ATOM 684 C CA . ARG A 1 84 ? -3.739 6.933 -10.224 1.00 97.12 84 ARG A CA 1
ATOM 685 C C . ARG A 1 84 ? -3.882 8.355 -9.666 1.00 97.12 84 ARG A C 1
ATOM 687 O O . ARG A 1 84 ? -4.978 8.925 -9.736 1.00 97.12 84 ARG A O 1
ATOM 694 N N . PRO A 1 85 ? -2.786 8.965 -9.184 1.00 97.06 85 PRO A N 1
ATOM 695 C CA . PRO A 1 85 ? -2.736 10.399 -8.938 1.00 97.06 85 PRO A CA 1
ATOM 696 C C . PRO A 1 85 ? -3.223 11.189 -10.176 1.00 97.06 85 PRO A C 1
ATOM 698 O O . PRO A 1 85 ? -2.873 10.816 -11.301 1.00 97.06 85 PRO A O 1
ATOM 701 N N . PRO A 1 86 ? -4.035 12.252 -10.013 1.00 96.12 86 PRO A N 1
ATOM 702 C CA . PRO A 1 86 ? -4.600 13.003 -11.138 1.00 96.12 86 PRO A CA 1
ATOM 703 C C . PRO A 1 86 ? -3.590 13.724 -12.038 1.00 96.12 86 PRO A C 1
ATOM 705 O O . PRO A 1 86 ? -3.862 13.901 -13.225 1.00 96.12 86 PRO A O 1
ATOM 708 N N . SER A 1 87 ? -2.462 14.193 -11.496 1.00 96.44 87 SER A N 1
ATOM 709 C CA . SER A 1 87 ? -1.501 14.988 -12.265 1.00 96.44 87 SER A CA 1
ATOM 710 C C . SER A 1 87 ? -0.613 14.192 -13.233 1.00 96.44 87 SER A C 1
ATOM 712 O O . SER A 1 87 ? -0.429 14.669 -14.355 1.00 96.44 87 SER A O 1
ATOM 714 N N . PRO A 1 88 ? -0.012 13.040 -12.870 1.00 96.44 88 PRO A N 1
ATOM 715 C CA . PRO A 1 88 ? 0.881 12.336 -13.778 1.00 96.44 88 PRO A CA 1
ATOM 716 C C . PRO A 1 88 ? 0.142 11.681 -14.942 1.00 96.44 88 PRO A C 1
ATOM 718 O O . PRO A 1 88 ? -0.796 10.904 -14.755 1.00 96.44 88 PRO A O 1
ATOM 721 N N . ARG A 1 89 ? 0.623 11.954 -16.159 1.00 92.44 89 ARG A N 1
ATOM 722 C CA . ARG A 1 89 ? 0.022 11.464 -17.407 1.00 92.44 89 ARG A CA 1
ATOM 723 C C . ARG A 1 89 ? 0.803 10.341 -18.080 1.00 92.44 89 ARG A C 1
ATOM 725 O O . ARG A 1 89 ? 0.225 9.633 -18.899 1.00 92.44 89 ARG A O 1
ATOM 732 N N . VAL A 1 90 ? 2.053 10.124 -17.675 1.00 98.31 90 VAL A N 1
ATOM 733 C CA . VAL A 1 90 ? 2.927 9.057 -18.181 1.00 98.31 90 VAL A CA 1
ATOM 734 C C . VAL A 1 90 ? 3.089 7.979 -17.114 1.00 98.31 90 VAL A C 1
ATOM 736 O O . VAL A 1 90 ? 3.444 8.293 -15.978 1.00 98.31 90 VAL A O 1
ATOM 739 N N . LEU A 1 91 ? 2.848 6.717 -17.468 1.00 98.75 91 LEU A N 1
ATOM 740 C CA . LEU A 1 91 ? 3.151 5.567 -16.613 1.00 98.75 91 LEU A CA 1
ATOM 741 C C . LEU A 1 91 ? 4.588 5.115 -16.854 1.00 98.75 91 LEU A C 1
ATOM 743 O O . LEU A 1 91 ? 4.966 4.849 -17.991 1.00 98.75 91 LEU A O 1
ATOM 747 N N . LEU A 1 92 ? 5.363 4.974 -15.784 1.00 98.88 92 LEU A N 1
ATOM 748 C CA . LEU A 1 92 ? 6.696 4.390 -15.801 1.00 98.88 92 LEU A CA 1
ATOM 749 C C . LEU A 1 92 ? 6.703 3.093 -14.988 1.00 98.88 92 LEU A C 1
ATOM 751 O O . LEU A 1 92 ? 6.574 3.118 -13.763 1.00 98.88 92 LEU A O 1
ATOM 755 N N . LEU A 1 93 ? 6.890 1.967 -15.674 1.00 98.88 93 LEU A N 1
ATOM 756 C CA . LEU A 1 93 ? 7.086 0.659 -15.055 1.00 98.88 93 LEU A CA 1
ATOM 757 C C . LEU A 1 93 ? 8.569 0.457 -14.727 1.00 98.88 93 LEU A C 1
ATOM 759 O O . LEU A 1 93 ? 9.420 0.510 -15.617 1.00 98.88 93 LEU A O 1
ATOM 763 N N . LEU A 1 94 ? 8.869 0.212 -13.453 1.00 98.62 94 LEU A N 1
ATOM 764 C CA . LEU A 1 94 ? 10.222 -0.027 -12.941 1.00 98.62 94 LEU A CA 1
ATOM 765 C C . LEU A 1 94 ? 10.343 -1.446 -12.368 1.00 98.62 94 LEU A C 1
ATOM 767 O O . LEU A 1 94 ? 9.372 -1.951 -11.807 1.00 98.62 94 LEU A O 1
ATOM 771 N N . PRO A 1 95 ? 11.523 -2.084 -12.411 1.00 96.38 95 PRO A N 1
ATOM 772 C CA . PRO A 1 95 ? 11.745 -3.349 -11.729 1.00 96.38 95 PRO A CA 1
ATOM 773 C C . PRO A 1 95 ? 11.805 -3.139 -10.213 1.00 96.38 95 PRO A C 1
ATOM 775 O O . PRO A 1 95 ? 12.152 -2.059 -9.707 1.00 96.38 95 PRO A O 1
ATOM 778 N N . CYS A 1 96 ? 11.532 -4.208 -9.470 1.00 94.31 96 CYS A N 1
ATOM 779 C CA . CYS A 1 96 ? 11.738 -4.227 -8.029 1.00 94.31 96 CYS A CA 1
ATOM 780 C C . CYS A 1 96 ? 13.225 -4.112 -7.643 1.00 94.31 96 CYS A C 1
ATOM 782 O O . CYS A 1 96 ? 14.138 -4.069 -8.471 1.00 94.31 96 CYS A O 1
ATOM 784 N N . SER A 1 97 ? 13.487 -4.021 -6.342 1.00 93.44 97 SER A N 1
ATOM 785 C CA . SER A 1 97 ? 14.843 -4.098 -5.802 1.00 93.44 97 SER A CA 1
ATOM 786 C C . SER A 1 97 ? 14.840 -4.827 -4.463 1.00 93.44 97 SER A C 1
ATOM 788 O O . SER A 1 97 ? 13.831 -4.850 -3.758 1.00 93.44 97 SER A O 1
ATOM 790 N N . ALA A 1 98 ? 15.980 -5.423 -4.102 1.00 90.12 98 ALA A N 1
ATOM 791 C CA . ALA A 1 98 ? 16.105 -6.186 -2.861 1.00 90.12 98 ALA A CA 1
ATOM 792 C C . ALA A 1 98 ? 15.828 -5.326 -1.613 1.00 90.12 98 ALA A C 1
ATOM 794 O O . ALA A 1 98 ? 15.165 -5.776 -0.681 1.00 90.12 98 ALA A O 1
ATOM 795 N N . ARG A 1 99 ? 16.306 -4.073 -1.606 1.00 93.06 99 ARG A N 1
ATOM 796 C CA . ARG A 1 99 ? 16.065 -3.116 -0.519 1.00 93.06 99 ARG A CA 1
ATOM 797 C C . ARG A 1 99 ? 14.684 -2.485 -0.686 1.00 93.06 99 ARG A C 1
ATOM 799 O O . ARG A 1 99 ? 14.446 -1.813 -1.684 1.00 93.06 99 ARG A O 1
ATOM 806 N N . LYS A 1 100 ? 13.831 -2.635 0.328 1.00 94.06 100 LYS A N 1
ATOM 807 C CA . LYS A 1 100 ? 12.563 -1.910 0.450 1.00 94.06 100 LYS A CA 1
ATOM 808 C C . LYS A 1 100 ? 12.632 -0.884 1.596 1.00 94.06 100 LYS A C 1
ATOM 810 O O . LYS A 1 100 ? 13.387 -1.123 2.545 1.00 94.06 100 LYS A O 1
ATOM 815 N N . PRO A 1 101 ? 11.895 0.239 1.515 1.00 95.25 101 PRO A N 1
ATOM 816 C CA . PRO A 1 101 ? 11.122 0.700 0.353 1.00 95.25 101 PRO A CA 1
ATOM 817 C C . PRO A 1 101 ? 12.033 0.981 -0.851 1.00 95.25 101 PRO A C 1
ATOM 819 O O . PRO A 1 101 ? 13.196 1.361 -0.688 1.00 95.25 101 PRO A O 1
ATOM 822 N N . TYR A 1 102 ? 11.535 0.733 -2.064 1.00 96.25 102 TYR A N 1
ATOM 823 C CA . TYR A 1 102 ? 12.394 0.649 -3.248 1.00 96.25 102 TYR A CA 1
ATOM 824 C C . TYR A 1 102 ? 13.141 1.949 -3.524 1.00 96.25 102 TYR A C 1
ATOM 826 O O . TYR A 1 102 ? 14.306 1.894 -3.915 1.00 96.25 102 TYR A O 1
ATOM 834 N N . ALA A 1 103 ? 12.515 3.098 -3.253 1.00 95.31 103 ALA A N 1
ATOM 835 C CA . ALA A 1 103 ? 13.106 4.431 -3.359 1.00 95.31 103 ALA A CA 1
ATOM 836 C C . ALA A 1 103 ? 14.451 4.605 -2.631 1.00 95.31 103 ALA A C 1
ATOM 838 O O . ALA A 1 103 ? 15.228 5.487 -3.005 1.00 95.31 103 ALA A O 1
ATOM 839 N N . GLU A 1 104 ? 14.726 3.795 -1.604 1.00 95.06 104 GLU A N 1
ATOM 840 C CA . GLU A 1 104 ? 15.964 3.832 -0.817 1.00 95.06 104 GLU A CA 1
ATOM 841 C C . GLU A 1 104 ? 17.071 2.932 -1.395 1.00 95.06 104 GLU A C 1
ATOM 843 O O . GLU A 1 104 ? 18.221 2.980 -0.949 1.00 95.06 104 GLU A O 1
ATOM 848 N N . SER A 1 105 ? 16.758 2.112 -2.402 1.00 96.81 105 SER A N 1
ATOM 849 C CA . SER A 1 105 ? 17.730 1.246 -3.067 1.00 96.81 105 SER A CA 1
ATOM 850 C C . SER A 1 105 ? 18.696 2.036 -3.957 1.00 96.81 105 SER A C 1
ATOM 852 O O . SER A 1 105 ? 18.357 3.067 -4.539 1.00 96.81 105 SER A O 1
ATOM 854 N N . ARG A 1 106 ? 19.919 1.516 -4.130 1.00 96.69 106 ARG A N 1
ATOM 855 C CA . ARG A 1 106 ? 20.925 2.118 -5.027 1.00 96.69 106 ARG A CA 1
ATOM 856 C C . ARG A 1 106 ? 20.408 2.253 -6.459 1.00 96.69 106 ARG A C 1
ATOM 858 O O . ARG A 1 106 ? 20.654 3.272 -7.090 1.00 96.69 106 ARG A O 1
ATOM 865 N N . THR A 1 107 ? 19.700 1.238 -6.944 1.00 96.25 107 THR A N 1
ATOM 866 C CA . THR A 1 107 ? 19.161 1.196 -8.305 1.00 96.25 107 THR A CA 1
ATOM 867 C C . THR A 1 107 ? 18.084 2.257 -8.507 1.00 96.25 107 THR A C 1
ATOM 869 O O . THR A 1 107 ? 18.170 3.035 -9.447 1.00 96.25 107 THR A O 1
ATOM 872 N N . HIS A 1 108 ? 17.119 2.366 -7.589 1.00 98.00 108 HIS A N 1
ATOM 873 C CA . HIS A 1 108 ? 16.049 3.363 -7.717 1.00 98.00 108 HIS A CA 1
ATOM 874 C C . HIS A 1 108 ? 16.541 4.796 -7.515 1.00 98.00 108 HIS A C 1
ATOM 876 O O . HIS A 1 108 ? 15.932 5.712 -8.054 1.00 98.00 108 HIS A O 1
ATOM 882 N N . ARG A 1 109 ? 17.653 5.019 -6.800 1.00 98.00 109 ARG A N 1
ATOM 883 C CA . ARG A 1 109 ? 18.298 6.344 -6.778 1.00 98.00 109 ARG A CA 1
ATOM 884 C C . ARG A 1 109 ? 18.793 6.761 -8.165 1.00 98.00 109 ARG A C 1
ATOM 886 O O . ARG A 1 109 ? 18.528 7.885 -8.562 1.00 98.00 109 ARG A O 1
ATOM 893 N N . LYS A 1 110 ? 19.388 5.840 -8.930 1.00 98.25 110 LYS A N 1
ATOM 894 C CA . LYS A 1 110 ? 19.774 6.101 -10.328 1.00 98.25 110 LYS A CA 1
ATOM 895 C C . LYS A 1 110 ? 18.566 6.350 -11.232 1.00 98.25 110 LYS A C 1
ATOM 897 O O . LYS A 1 110 ? 18.597 7.253 -12.057 1.00 98.25 110 LYS A O 1
ATOM 902 N N . PHE A 1 111 ? 17.490 5.575 -11.066 1.00 98.56 111 PHE A N 1
ATOM 903 C CA . PHE A 1 111 ? 16.244 5.832 -11.801 1.00 98.56 111 PHE A CA 1
ATOM 904 C C . PHE A 1 111 ? 15.696 7.220 -11.487 1.00 98.56 111 PHE A C 1
ATOM 906 O O . PHE A 1 111 ? 15.304 7.930 -12.401 1.00 98.56 111 PHE A O 1
ATOM 913 N N . ARG A 1 112 ? 15.725 7.632 -10.215 1.00 98.25 112 ARG A N 1
ATOM 914 C CA . ARG A 1 112 ? 15.300 8.971 -9.802 1.00 98.25 112 ARG A CA 1
ATOM 915 C C . ARG A 1 112 ? 16.128 10.064 -10.468 1.00 98.25 112 ARG A C 1
ATOM 917 O O . ARG A 1 112 ? 15.540 11.000 -10.976 1.00 98.25 112 ARG A O 1
ATOM 924 N N . GLU A 1 113 ? 17.451 9.919 -10.529 1.00 98.31 113 GLU A N 1
ATOM 925 C CA . GLU A 1 113 ? 18.325 10.869 -11.235 1.00 98.31 113 GLU A CA 1
ATOM 926 C C . GLU A 1 113 ? 17.937 11.006 -12.721 1.00 98.31 113 GLU A C 1
ATOM 928 O O . GLU A 1 113 ? 17.833 12.119 -13.231 1.00 98.31 113 GLU A O 1
ATOM 933 N N . ALA A 1 114 ? 17.648 9.890 -13.400 1.00 98.25 114 ALA A N 1
ATOM 934 C CA . ALA A 1 114 ? 17.180 9.897 -14.789 1.00 98.25 114 ALA A CA 1
ATOM 935 C C . ALA A 1 114 ? 15.774 10.514 -14.947 1.00 98.25 114 ALA A C 1
ATOM 937 O O . ALA A 1 114 ? 15.521 11.268 -15.886 1.00 98.25 114 ALA A O 1
ATOM 938 N N . ILE A 1 115 ? 14.862 10.233 -14.013 1.00 98.38 115 ILE A N 1
ATOM 939 C CA . ILE A 1 115 ? 13.510 10.809 -13.991 1.00 98.38 115 ILE A CA 1
ATOM 940 C C . ILE A 1 115 ? 13.574 12.318 -13.725 1.00 98.38 115 ILE A C 1
ATOM 942 O O . ILE A 1 115 ? 12.906 13.081 -14.411 1.00 98.38 115 ILE A O 1
ATOM 946 N N . ASP A 1 116 ? 14.401 12.776 -12.787 1.00 97.94 116 ASP A N 1
ATOM 947 C CA . ASP A 1 116 ? 14.577 14.200 -12.486 1.00 97.94 116 ASP A CA 1
ATOM 948 C C . ASP A 1 116 ? 15.160 14.953 -13.695 1.00 97.94 116 ASP A C 1
ATOM 950 O O . ASP A 1 116 ? 14.740 16.073 -13.998 1.00 97.94 116 ASP A O 1
ATOM 954 N N . ALA A 1 117 ? 16.060 14.312 -14.449 1.00 97.75 117 ALA A N 1
ATOM 955 C CA . ALA A 1 117 ? 16.656 14.867 -15.663 1.00 97.75 117 ALA A CA 1
ATOM 956 C C . ALA A 1 117 ? 15.657 15.091 -16.817 1.00 97.75 117 ALA A C 1
ATOM 958 O O . ALA A 1 117 ? 15.988 15.809 -17.761 1.00 97.75 117 ALA A O 1
ATOM 959 N N . CYS A 1 118 ? 14.435 14.542 -16.756 1.00 95.62 118 CYS A N 1
ATOM 960 C CA . CYS A 1 118 ? 13.393 14.839 -17.747 1.00 95.62 118 CYS A CA 1
ATOM 961 C C . CYS A 1 118 ? 12.751 16.228 -17.556 1.00 95.62 118 CYS A C 1
ATOM 963 O O . CYS A 1 118 ? 12.020 16.699 -18.424 1.00 95.62 118 CYS A O 1
ATOM 965 N N . GLY A 1 119 ? 12.999 16.888 -16.416 1.00 95.19 119 GLY A N 1
ATOM 966 C CA . GLY A 1 119 ? 12.519 18.240 -16.113 1.00 95.19 119 GLY A CA 1
ATOM 967 C C . GLY A 1 119 ? 11.085 18.333 -15.573 1.00 95.19 119 GLY A C 1
ATOM 968 O O . GLY A 1 119 ? 10.694 19.396 -15.092 1.00 95.19 119 GLY A O 1
ATOM 969 N N . ASN A 1 120 ? 10.302 17.248 -15.588 1.00 96.62 120 ASN A N 1
ATOM 970 C CA . ASN A 1 120 ? 8.944 17.207 -15.020 1.00 96.62 120 ASN A CA 1
ATOM 971 C C . ASN A 1 120 ? 8.666 15.884 -14.265 1.00 96.62 120 ASN A C 1
ATOM 973 O O . ASN A 1 120 ? 7.712 15.171 -14.586 1.00 96.62 120 ASN A O 1
ATOM 977 N N . PRO A 1 121 ? 9.477 15.531 -13.246 1.00 96.88 121 PRO A N 1
ATOM 978 C CA . PRO A 1 121 ? 9.397 14.233 -12.565 1.00 96.88 121 PRO A CA 1
ATOM 979 C C . PRO A 1 121 ? 8.033 13.978 -11.904 1.00 96.88 121 PRO A C 1
ATOM 981 O O . PRO A 1 121 ? 7.548 12.851 -11.868 1.00 96.88 121 PRO A O 1
ATOM 984 N N . ALA A 1 122 ? 7.357 15.027 -11.429 1.00 97.19 122 ALA A N 1
ATOM 985 C CA . ALA A 1 122 ? 6.049 14.912 -10.786 1.00 97.19 122 ALA A CA 1
ATOM 986 C C . ALA A 1 122 ? 4.915 14.503 -11.753 1.00 97.19 122 ALA A C 1
ATOM 988 O O . ALA A 1 122 ? 3.875 14.015 -11.296 1.00 97.19 122 ALA A O 1
ATOM 989 N N . ALA A 1 123 ? 5.120 14.660 -13.067 1.00 97.50 123 ALA A N 1
ATOM 990 C CA . ALA A 1 123 ? 4.205 14.203 -14.113 1.00 97.50 123 ALA A CA 1
ATOM 991 C C . ALA A 1 123 ? 4.395 12.721 -14.501 1.00 97.50 123 ALA A C 1
ATOM 993 O O . ALA A 1 123 ? 3.637 12.194 -15.322 1.00 97.50 123 ALA A O 1
ATOM 994 N N . VAL A 1 124 ? 5.370 12.039 -13.894 1.00 98.50 124 VAL A N 1
ATOM 995 C CA . VAL A 1 124 ? 5.643 10.613 -14.093 1.00 98.50 124 VAL A CA 1
ATOM 996 C C . VAL A 1 124 ? 4.992 9.809 -12.976 1.00 98.50 124 VAL A C 1
ATOM 998 O O . VAL A 1 124 ? 5.199 10.071 -11.789 1.00 98.50 124 VAL A O 1
ATOM 1001 N N . HIS A 1 125 ? 4.188 8.815 -13.335 1.00 98.69 125 HIS A N 1
ATOM 1002 C CA . HIS A 1 125 ? 3.638 7.866 -12.383 1.00 98.69 125 HIS A CA 1
ATOM 1003 C C . HIS A 1 125 ? 4.492 6.603 -12.339 1.00 98.69 125 HIS A C 1
ATOM 1005 O O . HIS A 1 125 ? 4.458 5.790 -13.255 1.00 98.69 125 HIS A O 1
ATOM 1011 N N . GLU A 1 126 ? 5.261 6.445 -11.270 1.00 98.81 126 GLU A N 1
ATOM 1012 C CA . GLU A 1 126 ? 6.119 5.283 -11.066 1.00 98.81 126 GLU A CA 1
ATOM 1013 C C . GLU A 1 126 ? 5.332 4.109 -10.465 1.00 98.81 126 GLU A C 1
ATOM 1015 O O . GLU A 1 126 ? 4.774 4.219 -9.370 1.00 98.81 126 GLU A O 1
ATOM 1020 N N . VAL A 1 127 ? 5.345 2.962 -11.145 1.00 98.88 127 VAL A N 1
ATOM 1021 C CA . VAL A 1 127 ? 4.759 1.706 -10.660 1.00 98.88 127 VAL A CA 1
ATOM 1022 C C . VAL A 1 127 ? 5.805 0.602 -10.756 1.00 98.88 127 VAL A C 1
ATOM 1024 O O . VAL A 1 127 ? 6.425 0.389 -11.796 1.00 98.88 127 VAL A O 1
ATOM 1027 N N . ILE A 1 128 ? 6.029 -0.097 -9.649 1.00 98.62 128 ILE A N 1
ATOM 1028 C CA . ILE A 1 128 ? 7.061 -1.119 -9.537 1.00 98.62 128 ILE A CA 1
ATOM 1029 C C . ILE A 1 128 ? 6.457 -2.486 -9.848 1.00 98.62 128 ILE A C 1
ATOM 1031 O O . ILE A 1 128 ? 5.504 -2.906 -9.193 1.00 98.62 128 ILE A O 1
ATOM 1035 N N . VAL A 1 129 ? 7.050 -3.183 -10.812 1.00 97.56 129 VAL A N 1
ATOM 1036 C CA . VAL A 1 129 ? 6.726 -4.560 -11.186 1.00 97.56 129 VAL A CA 1
ATOM 1037 C C . VAL A 1 129 ? 7.471 -5.520 -10.260 1.00 97.56 129 VAL A C 1
ATOM 1039 O O . VAL A 1 129 ? 8.689 -5.414 -10.085 1.00 97.56 129 VAL A O 1
ATOM 1042 N N . THR A 1 130 ? 6.743 -6.431 -9.614 1.00 95.62 130 THR A N 1
ATOM 1043 C CA . THR A 1 130 ? 7.316 -7.333 -8.611 1.00 95.62 130 THR A CA 1
ATOM 1044 C C . THR A 1 130 ? 6.483 -8.595 -8.381 1.00 95.62 130 THR A C 1
ATOM 1046 O O . THR A 1 130 ? 5.312 -8.654 -8.736 1.00 95.62 130 THR A O 1
ATOM 1049 N N . SER A 1 131 ? 7.074 -9.585 -7.718 1.00 93.62 131 SER A N 1
ATOM 1050 C CA . SER A 1 131 ? 6.394 -10.752 -7.157 1.00 93.62 131 SER A CA 1
ATOM 1051 C C . SER A 1 131 ? 6.646 -10.789 -5.640 1.00 93.62 131 SER A C 1
ATOM 1053 O O . SER A 1 131 ? 7.742 -10.418 -5.204 1.00 93.62 131 SER A O 1
ATOM 1055 N N . PRO A 1 132 ? 5.659 -11.164 -4.803 1.00 95.00 132 PRO A N 1
ATOM 1056 C CA . PRO A 1 132 ? 4.337 -11.694 -5.162 1.00 95.00 132 PRO A CA 1
ATOM 1057 C C . PRO A 1 132 ? 3.263 -10.621 -5.399 1.00 95.00 132 PRO A C 1
ATOM 1059 O O . PRO A 1 132 ? 2.137 -10.952 -5.739 1.00 95.00 132 PRO A O 1
ATOM 1062 N N . LEU A 1 133 ? 3.561 -9.333 -5.201 1.00 97.12 133 LEU A N 1
ATOM 1063 C CA . LEU A 1 133 ? 2.524 -8.287 -5.178 1.00 97.12 133 LEU A CA 1
ATOM 1064 C C . LEU A 1 133 ? 2.008 -7.856 -6.559 1.00 97.12 133 LEU A C 1
ATOM 1066 O O . LEU A 1 133 ? 1.008 -7.146 -6.627 1.00 97.12 133 LEU A O 1
ATOM 1070 N N . GLY A 1 134 ? 2.687 -8.235 -7.641 1.00 97.00 134 GLY A N 1
ATOM 1071 C CA . GLY A 1 134 ? 2.370 -7.831 -9.010 1.00 97.00 134 GLY A CA 1
ATOM 1072 C C . GLY A 1 134 ? 2.817 -6.405 -9.304 1.00 97.00 134 GLY A C 1
ATOM 1073 O O . GLY A 1 134 ? 3.839 -6.182 -9.954 1.00 97.00 134 GLY A O 1
ATOM 1074 N N . LEU A 1 135 ? 2.062 -5.429 -8.798 1.00 98.44 135 LEU A N 1
ATOM 1075 C CA . LEU A 1 135 ? 2.274 -4.004 -9.053 1.00 98.44 135 LEU A CA 1
ATOM 1076 C C . LEU A 1 135 ? 2.231 -3.203 -7.759 1.00 98.44 135 LEU A C 1
ATOM 1078 O O . LEU A 1 135 ? 1.290 -3.321 -6.981 1.00 98.44 135 LEU A O 1
ATOM 1082 N N . VAL A 1 136 ? 3.223 -2.340 -7.555 1.00 98.75 136 VAL A N 1
ATOM 1083 C CA . VAL A 1 136 ? 3.291 -1.438 -6.403 1.00 98.75 136 VAL A CA 1
ATOM 1084 C C . VAL A 1 136 ? 3.409 0.004 -6.898 1.00 98.75 136 VAL A C 1
ATOM 1086 O O . VAL A 1 136 ? 4.496 0.402 -7.322 1.00 98.75 136 VAL A O 1
ATOM 1089 N N . PRO A 1 137 ? 2.333 0.808 -6.843 1.00 98.69 137 PRO A N 1
ATOM 1090 C CA . PRO A 1 137 ? 2.425 2.255 -7.031 1.00 98.69 137 PRO A CA 1
ATOM 1091 C C . PRO A 1 137 ? 3.397 2.883 -6.025 1.00 98.69 137 PRO A C 1
ATOM 1093 O O . PRO A 1 137 ? 3.406 2.505 -4.848 1.00 98.69 137 PRO A O 1
ATOM 1096 N N . ARG A 1 138 ? 4.238 3.819 -6.478 1.00 98.12 138 ARG A N 1
ATOM 1097 C CA . ARG A 1 138 ? 5.327 4.408 -5.675 1.00 98.12 138 ARG A CA 1
ATOM 1098 C C . ARG A 1 138 ? 4.850 4.983 -4.347 1.00 98.12 138 ARG A C 1
ATOM 1100 O O . ARG A 1 138 ? 5.521 4.815 -3.333 1.00 98.12 138 ARG A O 1
ATOM 1107 N N . GLU A 1 139 ? 3.702 5.638 -4.333 1.00 97.62 139 GLU A N 1
ATOM 1108 C CA . GLU A 1 139 ? 3.124 6.250 -3.141 1.00 97.62 139 GLU A CA 1
ATOM 1109 C C . GLU A 1 139 ? 2.663 5.228 -2.087 1.00 97.62 139 GLU A C 1
ATOM 1111 O O . GLU A 1 139 ? 2.509 5.580 -0.919 1.00 97.62 139 GLU A O 1
ATOM 1116 N N . LEU A 1 140 ? 2.514 3.954 -2.469 1.00 98.12 140 LEU A N 1
ATOM 1117 C CA . LEU A 1 140 ? 2.169 2.841 -1.578 1.00 98.12 140 LEU A CA 1
ATOM 1118 C C . LEU A 1 140 ? 3.384 1.977 -1.204 1.00 98.12 140 LEU A C 1
ATOM 1120 O O . LEU A 1 140 ? 3.245 1.022 -0.445 1.00 98.12 140 LEU A O 1
ATOM 1124 N N . GLU A 1 141 ? 4.593 2.289 -1.690 1.00 97.50 141 GLU A N 1
ATOM 1125 C CA . GLU A 1 141 ? 5.770 1.419 -1.515 1.00 97.50 141 GLU A CA 1
ATOM 1126 C C . GLU A 1 141 ? 6.185 1.223 -0.049 1.00 97.50 141 GLU A C 1
ATOM 1128 O O . GLU A 1 141 ? 6.864 0.251 0.275 1.00 97.50 141 GLU A O 1
ATOM 1133 N N . ARG A 1 142 ? 5.829 2.177 0.822 1.00 96.44 142 ARG A N 1
ATOM 1134 C CA . ARG A 1 142 ? 6.115 2.137 2.264 1.00 96.44 142 ARG A CA 1
ATOM 1135 C C . ARG A 1 142 ? 5.061 1.362 3.043 1.00 96.44 142 ARG A C 1
ATOM 1137 O O . ARG A 1 142 ? 5.328 0.940 4.165 1.00 96.44 142 ARG A O 1
ATOM 1144 N N . SER A 1 143 ? 3.873 1.199 2.473 1.00 96.75 143 SER A N 1
ATOM 1145 C CA . SER A 1 143 ? 2.764 0.514 3.118 1.00 96.75 143 SER A CA 1
ATOM 1146 C C . SER A 1 143 ? 3.027 -0.989 3.183 1.00 96.75 143 SER A C 1
ATOM 1148 O O . SER A 1 143 ? 3.754 -1.566 2.370 1.00 96.75 143 SER A O 1
ATOM 1150 N N . TYR A 1 144 ? 2.436 -1.655 4.168 1.00 96.50 144 TYR A N 1
ATOM 1151 C CA . TYR A 1 144 ? 2.375 -3.111 4.171 1.00 96.50 144 TYR A CA 1
ATOM 1152 C C . TYR A 1 144 ? 1.426 -3.606 3.059 1.00 96.50 144 TYR A C 1
ATOM 1154 O O . TYR A 1 144 ? 0.378 -2.989 2.862 1.00 96.50 144 TYR A O 1
ATOM 1162 N N . PRO A 1 145 ? 1.746 -4.703 2.344 1.00 96.31 145 PRO A N 1
ATOM 1163 C CA . PRO A 1 145 ? 2.952 -5.538 2.451 1.00 96.31 145 PRO A CA 1
ATOM 1164 C C . PRO A 1 145 ? 4.146 -5.070 1.593 1.00 96.31 145 PRO A C 1
ATOM 1166 O O . PRO A 1 145 ? 5.217 -5.669 1.676 1.00 96.31 145 PRO A O 1
ATOM 1169 N N . ALA A 1 146 ? 4.012 -4.007 0.794 1.00 96.81 146 ALA A N 1
ATOM 1170 C CA . ALA A 1 146 ? 5.019 -3.559 -0.178 1.00 96.81 146 ALA A CA 1
ATOM 1171 C C . ALA A 1 146 ? 6.417 -3.292 0.405 1.00 96.81 146 ALA A C 1
ATOM 1173 O O . ALA A 1 146 ? 7.417 -3.685 -0.198 1.00 96.81 146 ALA A O 1
ATOM 1174 N N . ALA A 1 147 ? 6.505 -2.696 1.595 1.00 95.06 147 ALA A N 1
ATOM 1175 C CA . ALA A 1 147 ? 7.791 -2.486 2.267 1.00 95.06 147 ALA A CA 1
ATOM 1176 C C . ALA A 1 147 ? 8.312 -3.711 3.039 1.00 95.06 147 ALA A C 1
ATOM 1178 O O . ALA A 1 147 ? 9.456 -3.703 3.494 1.00 95.06 147 ALA A O 1
ATOM 1179 N N . HIS A 1 148 ? 7.492 -4.751 3.203 1.00 93.50 148 HIS A N 1
ATOM 1180 C CA . HIS A 1 148 ? 7.674 -5.773 4.235 1.00 93.50 148 HIS A CA 1
ATOM 1181 C C . HIS A 1 148 ? 7.719 -7.199 3.683 1.00 93.50 148 HIS A C 1
ATOM 1183 O O . HIS A 1 148 ? 7.592 -8.142 4.455 1.00 93.50 148 HIS A O 1
ATOM 1189 N N . TYR A 1 149 ? 7.908 -7.392 2.377 1.00 92.62 149 TYR A N 1
ATOM 1190 C CA . TYR A 1 149 ? 8.073 -8.729 1.812 1.00 92.62 149 TYR A CA 1
ATOM 1191 C C . TYR A 1 149 ? 9.535 -9.051 1.501 1.00 92.62 149 TYR A C 1
ATOM 1193 O O . TYR A 1 149 ? 10.335 -8.197 1.097 1.00 92.62 149 TYR A O 1
ATOM 1201 N N . ASP A 1 150 ? 9.861 -10.325 1.646 1.00 91.31 150 ASP A N 1
ATOM 1202 C CA . ASP A 1 150 ? 11.132 -10.912 1.267 1.00 91.31 150 ASP A CA 1
ATOM 1203 C C . ASP A 1 150 ? 10.901 -12.041 0.265 1.00 91.31 150 ASP A C 1
ATOM 1205 O O . ASP A 1 150 ? 10.015 -12.873 0.454 1.00 91.31 150 ASP A O 1
ATOM 1209 N N . VAL A 1 151 ? 11.689 -12.047 -0.805 1.00 89.00 151 VAL A N 1
ATOM 1210 C CA . VAL A 1 151 ? 11.575 -12.993 -1.920 1.00 89.00 151 VAL A CA 1
ATOM 1211 C C . VAL A 1 151 ? 12.976 -13.287 -2.461 1.00 89.00 151 VAL A C 1
ATOM 1213 O O . VAL A 1 151 ? 13.794 -12.363 -2.549 1.00 89.00 151 VAL A O 1
ATOM 1216 N N . PRO A 1 152 ? 13.284 -14.538 -2.844 1.00 82.81 152 PRO A N 1
ATOM 1217 C CA . PRO A 1 152 ? 14.507 -14.844 -3.571 1.00 82.81 152 PRO A CA 1
ATOM 1218 C C . PRO A 1 152 ? 14.509 -14.125 -4.926 1.00 82.81 152 PRO A C 1
ATOM 1220 O O . PRO A 1 152 ? 13.672 -14.388 -5.782 1.00 82.81 152 PRO A O 1
ATOM 1223 N N . VAL A 1 153 ? 15.457 -13.210 -5.136 1.00 77.69 153 VAL A N 1
ATOM 1224 C CA . VAL A 1 153 ? 15.591 -12.477 -6.405 1.00 77.69 153 VAL A CA 1
ATOM 1225 C C . VAL A 1 153 ? 16.431 -13.312 -7.374 1.00 77.69 153 VAL A C 1
ATOM 1227 O O . VAL A 1 153 ? 17.613 -13.034 -7.571 1.00 77.69 153 VAL A O 1
ATOM 1230 N N . THR A 1 154 ? 15.847 -14.378 -7.927 1.00 81.25 154 THR A N 1
ATOM 1231 C CA . THR A 1 154 ? 16.526 -15.247 -8.912 1.00 81.25 154 THR A CA 1
ATOM 1232 C C . THR A 1 154 ? 16.402 -14.716 -10.338 1.00 81.25 154 THR A C 1
ATOM 1234 O O . THR A 1 154 ? 17.268 -14.973 -11.166 1.00 81.25 154 THR A O 1
ATOM 1237 N N . GLY A 1 155 ? 15.356 -13.929 -10.611 1.00 81.88 155 GLY A N 1
ATOM 1238 C CA . GLY A 1 155 ? 14.989 -13.514 -11.966 1.00 81.88 155 GLY A CA 1
ATOM 1239 C C . GLY A 1 155 ? 14.147 -14.554 -12.711 1.00 81.88 155 GLY A C 1
ATOM 1240 O O . GLY A 1 155 ? 13.730 -14.290 -13.834 1.00 81.88 155 GLY A O 1
ATOM 1241 N N . ASP A 1 156 ? 13.850 -15.690 -12.083 1.00 86.94 156 ASP A N 1
ATOM 1242 C CA . ASP A 1 156 ? 12.953 -16.700 -12.634 1.00 86.94 156 ASP A CA 1
ATOM 1243 C C . ASP A 1 156 ? 11.516 -16.406 -12.214 1.00 86.94 156 ASP A C 1
ATOM 1245 O O . ASP A 1 156 ? 11.243 -16.168 -11.039 1.00 86.94 156 ASP A O 1
ATOM 1249 N N . TRP A 1 157 ? 10.605 -16.450 -13.182 1.00 93.00 157 TRP A N 1
ATOM 1250 C CA . TRP A 1 157 ? 9.178 -16.241 -12.968 1.00 93.00 157 TRP A CA 1
ATOM 1251 C C . TRP A 1 157 ? 8.418 -17.520 -13.309 1.00 93.00 157 TRP A C 1
ATOM 1253 O O . TRP A 1 157 ? 8.546 -18.067 -14.408 1.00 93.00 157 TRP A O 1
ATOM 1263 N N . SER A 1 158 ? 7.614 -18.002 -12.367 1.00 94.12 158 SER A N 1
ATOM 1264 C CA . SER A 1 158 ? 6.671 -19.091 -12.608 1.00 94.12 158 SER A CA 1
ATOM 1265 C C . SER A 1 158 ? 5.509 -18.633 -13.494 1.00 94.12 158 SER A C 1
ATOM 1267 O O . SER A 1 158 ? 5.221 -17.442 -13.616 1.00 94.12 158 SER A O 1
ATOM 1269 N N . ARG A 1 159 ? 4.797 -19.591 -14.103 1.00 95.00 159 ARG A N 1
ATOM 1270 C CA . ARG A 1 159 ? 3.605 -19.281 -14.910 1.00 95.00 159 ARG A CA 1
ATOM 1271 C C . ARG A 1 159 ? 2.529 -18.558 -14.101 1.00 95.00 159 ARG A C 1
ATOM 1273 O O . ARG A 1 159 ? 1.970 -17.596 -14.609 1.00 95.00 159 ARG A O 1
ATOM 1280 N N . ASP A 1 160 ? 2.316 -18.963 -12.852 1.00 95.19 160 ASP A N 1
ATOM 1281 C CA . ASP A 1 160 ? 1.329 -18.341 -11.965 1.00 95.19 160 ASP A CA 1
ATOM 1282 C C . ASP A 1 160 ? 1.692 -16.874 -11.665 1.00 95.19 160 ASP A C 1
ATOM 1284 O O . ASP A 1 160 ? 0.821 -16.007 -11.642 1.00 95.19 160 ASP A O 1
ATOM 1288 N N . GLU A 1 161 ? 2.984 -16.560 -11.494 1.00 96.19 161 GLU A N 1
ATOM 1289 C CA . GLU A 1 161 ? 3.443 -15.176 -11.303 1.00 96.19 161 GLU A CA 1
ATOM 1290 C C . GLU A 1 161 ? 3.280 -14.331 -12.569 1.00 96.19 161 GLU A C 1
ATOM 1292 O O . GLU A 1 161 ? 2.888 -13.167 -12.482 1.00 96.19 161 GLU A O 1
ATOM 1297 N N . VAL A 1 162 ? 3.557 -14.907 -13.743 1.00 96.69 162 VAL A N 1
ATOM 1298 C CA . VAL A 1 162 ? 3.367 -14.232 -15.035 1.00 96.69 162 VAL A CA 1
ATOM 1299 C C . VAL A 1 162 ? 1.884 -13.970 -15.303 1.00 96.69 162 VAL A C 1
ATOM 1301 O O . VAL A 1 162 ? 1.517 -12.861 -15.692 1.00 96.69 162 VAL A O 1
ATOM 1304 N N . GLU A 1 163 ? 1.016 -14.954 -15.071 1.00 96.81 163 GLU A N 1
ATOM 1305 C CA . GLU A 1 163 ? -0.434 -14.815 -15.239 1.00 96.81 163 GLU A CA 1
ATOM 1306 C C . GLU A 1 163 ? -0.998 -13.749 -14.292 1.00 96.81 163 GLU A C 1
ATOM 1308 O O . GLU A 1 163 ? -1.716 -12.844 -14.728 1.00 96.81 163 GLU A O 1
ATOM 1313 N N . MET A 1 164 ? -0.595 -13.789 -13.018 1.00 96.44 164 MET A N 1
ATOM 1314 C CA . MET A 1 164 ? -0.944 -12.766 -12.034 1.00 96.44 164 MET A CA 1
ATOM 1315 C C . MET A 1 164 ? -0.503 -11.375 -12.506 1.00 96.44 164 MET A C 1
ATOM 1317 O O . MET A 1 164 ? -1.330 -10.466 -12.605 1.00 96.44 164 MET A O 1
ATOM 1321 N N . LEU A 1 165 ? 0.773 -11.204 -12.867 1.00 97.31 165 LEU A N 1
ATOM 1322 C CA . LEU A 1 165 ? 1.315 -9.906 -13.264 1.00 97.31 165 LEU A CA 1
ATOM 1323 C C . LEU A 1 165 ? 0.622 -9.349 -14.515 1.00 97.31 165 LEU A C 1
ATOM 1325 O O . LEU A 1 165 ? 0.252 -8.175 -14.547 1.00 97.31 165 LEU A O 1
ATOM 1329 N N . THR A 1 166 ? 0.450 -10.171 -15.550 1.00 97.88 166 THR A N 1
ATOM 1330 C CA . THR A 1 166 ? -0.159 -9.738 -16.817 1.00 97.88 166 THR A CA 1
ATOM 1331 C C . THR A 1 166 ? -1.631 -9.366 -16.639 1.00 97.88 166 THR A C 1
ATOM 1333 O O . THR A 1 166 ? -2.065 -8.340 -17.167 1.00 97.88 166 THR A O 1
ATOM 1336 N N . GLY A 1 167 ? -2.392 -10.130 -15.846 1.00 97.75 167 GLY A N 1
ATOM 1337 C CA . GLY A 1 167 ? -3.776 -9.803 -15.493 1.00 97.75 167 GLY A CA 1
ATOM 1338 C C . GLY A 1 167 ? -3.895 -8.498 -14.699 1.00 97.75 167 GLY A C 1
ATOM 1339 O O . GLY A 1 167 ? -4.746 -7.653 -15.006 1.00 97.75 167 GLY A O 1
ATOM 1340 N N . MET A 1 168 ? -3.002 -8.292 -13.725 1.00 98.12 168 MET A N 1
ATOM 1341 C CA . MET A 1 168 ? -2.942 -7.050 -12.951 1.00 98.12 168 MET A CA 1
ATOM 1342 C C . MET A 1 168 ? -2.573 -5.849 -13.825 1.00 98.12 168 MET A C 1
ATOM 1344 O O . MET A 1 168 ? -3.236 -4.820 -13.734 1.00 98.12 168 MET A O 1
ATOM 1348 N N . LEU A 1 169 ? -1.568 -5.970 -14.700 1.00 97.94 169 LEU A N 1
ATOM 1349 C CA . LEU A 1 169 ? -1.162 -4.902 -15.623 1.00 97.94 169 LEU A CA 1
ATOM 1350 C C . LEU A 1 169 ? -2.306 -4.468 -16.532 1.00 97.94 169 LEU A C 1
ATOM 1352 O O . LEU A 1 169 ? -2.569 -3.270 -16.606 1.00 97.94 169 LEU A O 1
ATOM 1356 N N . ARG A 1 170 ? -3.010 -5.419 -17.162 1.00 97.69 170 ARG A N 1
ATOM 1357 C CA . ARG A 1 170 ? -4.172 -5.134 -18.022 1.00 97.69 170 ARG A CA 1
ATOM 1358 C C . ARG A 1 170 ? -5.249 -4.364 -17.255 1.00 97.69 170 ARG A C 1
ATOM 1360 O O . ARG A 1 170 ? -5.644 -3.281 -17.677 1.00 97.69 170 ARG A O 1
ATOM 1367 N N . SER A 1 171 ? -5.634 -4.870 -16.082 1.00 97.81 171 SER A N 1
ATOM 1368 C CA . SER A 1 171 ? -6.638 -4.226 -15.222 1.00 97.81 171 SER A CA 1
ATOM 1369 C C . SER A 1 171 ? -6.202 -2.827 -14.773 1.00 97.81 171 SER A C 1
ATOM 1371 O O . SER A 1 171 ? -7.010 -1.900 -14.699 1.00 97.81 171 SER A O 1
ATOM 1373 N N . PHE A 1 172 ? -4.914 -2.663 -14.471 1.00 97.94 172 PHE A N 1
ATOM 1374 C CA . PHE A 1 172 ? -4.351 -1.410 -13.995 1.00 97.94 172 PHE A CA 1
ATOM 1375 C C . PHE A 1 172 ? -4.375 -0.329 -15.077 1.00 97.94 172 PHE A C 1
ATOM 1377 O O . PHE A 1 172 ? -4.850 0.772 -14.803 1.00 97.94 172 PHE A O 1
ATOM 1384 N N . VAL A 1 173 ? -3.897 -0.623 -16.292 1.00 97.06 173 VAL A N 1
ATOM 1385 C CA . VAL A 1 173 ? -3.863 0.361 -17.391 1.00 97.06 173 VAL A CA 1
ATOM 1386 C C . VAL A 1 173 ? -5.250 0.662 -17.955 1.00 97.06 173 VAL A C 1
ATOM 1388 O O . VAL A 1 173 ? -5.497 1.790 -18.368 1.00 97.06 173 VAL A O 1
ATOM 1391 N N . GLU A 1 174 ? -6.177 -0.300 -17.924 1.00 96.19 174 GLU A N 1
ATOM 1392 C CA . GLU A 1 174 ? -7.571 -0.077 -18.326 1.00 96.19 174 GLU A CA 1
ATOM 1393 C C . GLU A 1 174 ? -8.268 0.928 -17.397 1.00 96.19 174 GLU A C 1
ATOM 1395 O O . GLU A 1 174 ? -8.937 1.855 -17.852 1.00 96.19 174 GLU A O 1
ATOM 1400 N N . ARG A 1 175 ? -8.071 0.791 -16.079 1.00 96.56 175 ARG A N 1
ATOM 1401 C CA . ARG A 1 175 ? -8.659 1.700 -15.079 1.00 96.56 175 ARG A CA 1
ATOM 1402 C C . ARG A 1 175 ? -7.951 3.047 -14.993 1.00 96.56 175 ARG A C 1
ATOM 1404 O O . ARG A 1 175 ? -8.552 4.030 -14.563 1.00 96.56 175 ARG A O 1
ATOM 1411 N N . ASN A 1 176 ? -6.672 3.088 -15.352 1.00 97.12 176 ASN A N 1
ATOM 1412 C CA . ASN A 1 176 ? -5.817 4.258 -15.215 1.00 97.12 176 ASN A CA 1
ATOM 1413 C C . ASN A 1 176 ? -5.285 4.654 -16.598 1.00 97.12 176 ASN A C 1
ATOM 1415 O O . ASN A 1 176 ? -4.211 4.198 -16.981 1.00 97.12 176 ASN A O 1
ATOM 1419 N N . PRO A 1 177 ? -6.005 5.495 -17.361 1.00 94.56 177 PRO A N 1
ATOM 1420 C CA . PRO A 1 177 ? -5.592 5.849 -18.714 1.00 94.56 177 PRO A CA 1
ATOM 1421 C C . P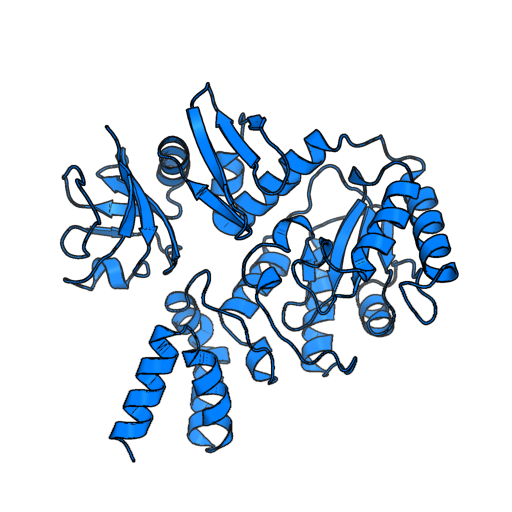RO A 1 177 ? -4.363 6.759 -18.686 1.00 94.56 177 PRO A C 1
ATOM 1423 O O . PRO A 1 177 ? -4.392 7.807 -18.048 1.00 94.56 177 PRO A O 1
ATOM 1426 N N . TYR A 1 178 ? -3.304 6.401 -19.406 1.00 97.06 178 TYR A N 1
ATOM 1427 C CA . TYR A 1 178 ? -2.091 7.212 -19.561 1.00 97.06 178 TYR A CA 1
ATOM 1428 C C . TYR A 1 178 ? -1.918 7.648 -21.013 1.00 97.06 178 TYR A C 1
ATOM 1430 O O . TYR A 1 178 ? -2.343 6.944 -21.925 1.00 97.06 178 TYR A O 1
ATOM 1438 N N . ASP A 1 179 ? -1.260 8.787 -21.223 1.00 96.69 179 ASP A N 1
ATOM 1439 C CA . ASP A 1 179 ? -0.939 9.267 -22.572 1.00 96.69 179 ASP A CA 1
ATOM 1440 C C . ASP A 1 179 ? 0.213 8.455 -23.183 1.00 96.69 179 ASP A C 1
ATOM 1442 O O . ASP A 1 179 ? 0.295 8.288 -24.396 1.00 96.69 179 ASP A O 1
ATOM 1446 N N . ALA A 1 180 ? 1.098 7.934 -22.328 1.00 97.94 180 ALA A N 1
ATOM 1447 C CA . ALA A 1 180 ? 2.191 7.050 -22.702 1.00 97.94 180 ALA A CA 1
ATOM 1448 C C . ALA A 1 180 ? 2.511 6.067 -21.568 1.00 97.94 180 ALA A C 1
ATOM 1450 O O . ALA A 1 180 ? 2.365 6.389 -20.382 1.00 97.94 180 ALA A O 1
ATOM 1451 N N . VAL A 1 181 ? 2.995 4.883 -21.945 1.00 98.56 181 VAL A N 1
ATOM 1452 C CA . VAL A 1 181 ? 3.528 3.878 -21.020 1.00 98.56 181 VAL A CA 1
ATOM 1453 C C . VAL A 1 181 ? 4.980 3.605 -21.387 1.00 98.56 181 VAL A C 1
ATOM 1455 O O . VAL A 1 181 ? 5.279 3.214 -22.511 1.00 98.56 181 VAL A O 1
ATOM 1458 N N . ILE A 1 182 ? 5.880 3.793 -20.429 1.00 98.75 182 ILE A N 1
ATOM 1459 C CA . ILE A 1 182 ? 7.306 3.504 -20.557 1.00 98.75 182 ILE A CA 1
ATOM 1460 C C . ILE A 1 182 ? 7.634 2.341 -19.626 1.00 98.75 182 ILE A C 1
ATOM 1462 O O . ILE A 1 182 ? 7.324 2.370 -18.436 1.00 98.75 182 ILE A O 1
ATOM 1466 N N . ALA A 1 183 ? 8.282 1.314 -20.161 1.00 98.69 183 ALA A N 1
ATOM 1467 C CA . ALA A 1 183 ? 8.703 0.129 -19.437 1.00 98.69 183 ALA A CA 1
ATOM 1468 C C . ALA A 1 183 ? 10.232 0.086 -19.328 1.00 98.69 183 ALA A C 1
ATOM 1470 O O . ALA A 1 183 ? 10.945 -0.220 -20.283 1.00 98.69 183 ALA A O 1
ATOM 1471 N N . HIS A 1 184 ? 10.753 0.378 -18.140 1.00 98.56 184 HIS A N 1
ATOM 1472 C CA . HIS A 1 184 ? 12.184 0.337 -17.846 1.00 98.56 184 HIS A CA 1
ATOM 1473 C C . HIS A 1 184 ? 12.565 -0.961 -17.120 1.00 98.56 184 HIS A C 1
ATOM 1475 O O . HIS A 1 184 ? 13.191 -0.950 -16.064 1.00 98.56 184 HIS A O 1
ATOM 1481 N N . VAL A 1 185 ? 12.143 -2.093 -17.680 1.00 97.06 185 VAL A N 1
ATOM 1482 C CA . VAL A 1 185 ? 12.325 -3.447 -17.131 1.00 97.06 185 VAL A CA 1
ATOM 1483 C C . VAL A 1 185 ? 13.140 -4.313 -18.088 1.00 97.06 185 VAL A C 1
ATOM 1485 O O . VAL A 1 185 ? 13.206 -4.018 -19.281 1.00 97.06 185 VAL A O 1
ATOM 1488 N N . THR A 1 186 ? 13.746 -5.388 -17.581 1.00 94.69 186 THR A N 1
ATOM 1489 C CA . THR A 1 186 ? 14.552 -6.316 -18.395 1.00 94.69 186 THR A CA 1
ATOM 1490 C C . THR A 1 186 ? 13.976 -7.722 -18.349 1.00 94.69 186 THR A C 1
ATOM 1492 O O . THR A 1 186 ? 13.429 -8.189 -19.343 1.00 94.69 186 THR A O 1
ATOM 1495 N N . THR A 1 187 ? 14.032 -8.377 -17.192 1.00 93.69 187 THR A N 1
ATOM 1496 C CA . THR A 1 187 ? 13.535 -9.747 -16.999 1.00 93.69 187 THR A CA 1
ATOM 1497 C C . THR A 1 187 ? 12.039 -9.849 -17.288 1.00 93.69 187 THR A C 1
ATOM 1499 O O . THR A 1 187 ? 11.577 -10.798 -17.910 1.00 93.69 187 THR A O 1
ATOM 1502 N N . GLU A 1 188 ? 11.284 -8.830 -16.891 1.00 94.94 188 GLU A N 1
ATOM 1503 C CA . GLU A 1 188 ? 9.832 -8.767 -17.009 1.00 94.94 188 GLU A CA 1
ATOM 1504 C C . GLU A 1 188 ? 9.367 -8.301 -18.397 1.00 94.94 188 GLU A C 1
ATOM 1506 O O . GLU A 1 188 ? 8.167 -8.289 -18.679 1.00 94.94 188 GLU A O 1
ATOM 1511 N N . ALA A 1 189 ? 10.294 -7.906 -19.280 1.00 95.88 189 ALA A N 1
ATOM 1512 C CA . ALA A 1 189 ? 9.963 -7.296 -20.563 1.00 95.88 189 ALA A CA 1
ATOM 1513 C C . ALA A 1 189 ? 9.046 -8.152 -21.461 1.00 95.88 189 ALA A C 1
ATOM 1515 O O . ALA A 1 189 ? 8.136 -7.570 -22.058 1.00 95.88 189 ALA A O 1
ATOM 1516 N N . PRO A 1 190 ? 9.203 -9.491 -21.560 1.00 95.31 190 PRO A N 1
ATOM 1517 C CA . PRO A 1 190 ? 8.287 -10.322 -22.343 1.00 95.31 190 PRO A CA 1
ATOM 1518 C C . PRO A 1 190 ? 6.838 -10.230 -21.845 1.00 95.31 190 PRO A C 1
ATOM 1520 O O . PRO A 1 190 ? 5.923 -10.034 -22.641 1.00 95.31 190 PRO A O 1
ATOM 1523 N N . PHE A 1 191 ? 6.640 -10.289 -20.527 1.00 93.69 191 PHE A N 1
ATOM 1524 C CA . PHE A 1 191 ? 5.317 -10.290 -19.896 1.00 93.69 191 PHE A CA 1
ATOM 1525 C C . PHE A 1 191 ? 4.668 -8.905 -19.965 1.00 93.69 191 PHE A C 1
ATOM 1527 O O . PHE A 1 191 ? 3.485 -8.770 -20.272 1.00 93.69 191 PHE A O 1
ATOM 1534 N N . VAL A 1 192 ? 5.457 -7.848 -19.746 1.00 97.12 192 VAL A N 1
ATOM 1535 C CA . VAL A 1 192 ? 4.980 -6.467 -19.891 1.00 97.12 192 VAL A CA 1
ATOM 1536 C C . VAL A 1 192 ? 4.572 -6.187 -21.336 1.00 97.12 192 VAL A C 1
ATOM 1538 O O . VAL A 1 192 ? 3.554 -5.537 -21.555 1.00 97.12 192 VAL A O 1
ATOM 1541 N N . ARG A 1 193 ? 5.307 -6.709 -22.327 1.00 96.88 193 ARG A N 1
ATOM 1542 C CA . ARG A 1 193 ? 4.970 -6.545 -23.750 1.00 96.88 193 ARG A CA 1
ATOM 1543 C C . ARG A 1 193 ? 3.667 -7.249 -24.113 1.00 96.88 193 ARG A C 1
ATOM 1545 O O . ARG A 1 193 ? 2.888 -6.711 -24.892 1.00 96.88 193 ARG A O 1
ATOM 1552 N N . GLU A 1 194 ? 3.431 -8.427 -23.543 1.00 95.56 194 GLU A N 1
ATOM 1553 C CA . GLU A 1 194 ? 2.185 -9.176 -23.720 1.00 95.56 194 GLU A CA 1
ATOM 1554 C C . GLU A 1 194 ? 0.978 -8.455 -23.093 1.00 95.56 194 GLU A C 1
ATOM 1556 O O . GLU A 1 194 ? -0.118 -8.450 -23.655 1.00 95.56 194 GLU A O 1
ATOM 1561 N N . ALA A 1 195 ? 1.160 -7.841 -21.922 1.00 96.81 195 ALA A N 1
ATOM 1562 C CA . ALA A 1 195 ? 0.086 -7.145 -21.219 1.00 96.81 195 ALA A CA 1
ATOM 1563 C C . ALA A 1 195 ? -0.183 -5.735 -21.770 1.00 96.81 195 ALA A C 1
ATOM 1565 O O . ALA A 1 195 ? -1.333 -5.300 -21.804 1.00 96.81 195 ALA A O 1
ATOM 1566 N N . VAL A 1 196 ? 0.865 -5.021 -22.191 1.00 96.69 196 VAL A N 1
ATOM 1567 C CA . VAL A 1 196 ? 0.817 -3.615 -22.610 1.00 96.69 196 VAL A CA 1
ATOM 1568 C C . VAL A 1 196 ? 1.629 -3.433 -23.895 1.00 96.69 196 VAL A C 1
ATOM 1570 O O . VAL A 1 196 ? 2.756 -2.942 -23.888 1.00 96.69 196 VAL A O 1
ATOM 1573 N N . ALA A 1 197 ? 1.039 -3.814 -25.030 1.00 94.19 197 ALA A N 1
ATOM 1574 C CA . ALA A 1 197 ? 1.711 -3.794 -26.335 1.00 94.19 197 ALA A CA 1
ATOM 1575 C C . ALA A 1 197 ? 2.218 -2.400 -26.760 1.00 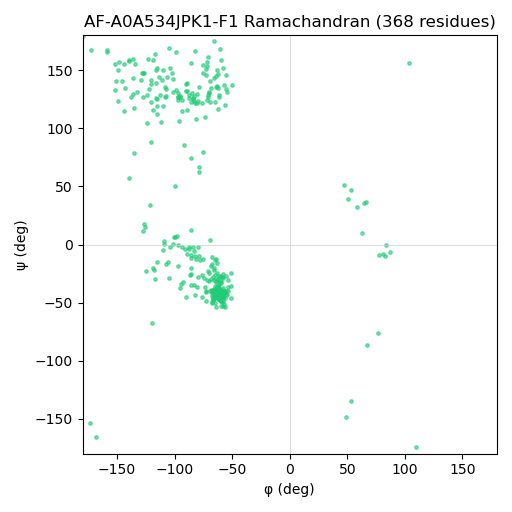94.19 197 ALA A C 1
ATOM 1577 O O . ALA A 1 197 ? 3.205 -2.299 -27.484 1.00 94.19 197 ALA A O 1
ATOM 1578 N N . ALA A 1 198 ? 1.563 -1.332 -26.293 1.00 94.69 198 ALA A N 1
ATOM 1579 C CA . ALA A 1 198 ? 1.931 0.055 -26.583 1.00 94.69 198 ALA A CA 1
ATOM 1580 C C . ALA A 1 198 ? 3.104 0.587 -25.733 1.00 94.69 198 ALA A C 1
ATOM 1582 O O . ALA A 1 198 ? 3.488 1.743 -25.897 1.00 94.69 198 ALA A O 1
ATOM 1583 N N . ALA A 1 199 ? 3.651 -0.208 -24.806 1.00 97.69 199 ALA A N 1
ATOM 1584 C CA . ALA A 1 199 ? 4.725 0.248 -23.933 1.00 97.69 199 ALA A CA 1
ATOM 1585 C C . ALA A 1 199 ? 6.049 0.447 -24.694 1.00 97.69 199 ALA A C 1
ATOM 1587 O O . ALA A 1 199 ? 6.522 -0.445 -25.404 1.00 97.69 199 ALA A O 1
ATOM 1588 N N . GLU A 1 200 ? 6.690 1.598 -24.486 1.00 98.19 200 GLU A N 1
ATOM 1589 C CA . GLU A 1 200 ? 8.048 1.871 -24.961 1.00 98.19 200 GLU A CA 1
ATOM 1590 C C . GLU A 1 200 ? 9.074 1.279 -23.983 1.00 98.19 200 GLU A C 1
ATOM 1592 O O . GLU A 1 200 ? 9.089 1.628 -22.803 1.00 98.19 200 GLU A O 1
ATOM 1597 N N . PHE A 1 201 ? 9.952 0.391 -24.457 1.00 98.38 201 PHE A N 1
ATOM 1598 C CA . PHE A 1 201 ? 10.963 -0.263 -23.619 1.00 98.38 201 PHE A CA 1
ATOM 1599 C C . PHE A 1 201 ? 12.294 0.479 -23.683 1.00 98.38 201 PHE A C 1
ATOM 1601 O O . PHE A 1 201 ? 12.823 0.697 -24.769 1.00 98.38 201 PHE A O 1
ATOM 1608 N N . THR A 1 202 ? 12.849 0.833 -22.523 1.00 97.88 202 THR A N 1
ATOM 1609 C CA . THR A 1 202 ? 14.036 1.710 -22.446 1.00 97.88 202 THR A CA 1
ATOM 1610 C C . THR A 1 202 ? 15.283 1.045 -21.877 1.00 97.88 202 THR A C 1
ATOM 1612 O O . THR A 1 202 ? 16.372 1.594 -22.011 1.00 97.88 202 THR A O 1
ATOM 1615 N N . ALA A 1 203 ? 15.152 -0.117 -21.236 1.00 95.38 203 ALA A N 1
ATOM 1616 C CA . ALA A 1 203 ? 16.285 -0.811 -20.638 1.00 95.38 203 ALA A CA 1
ATOM 1617 C C . ALA A 1 203 ? 16.868 -1.874 -21.580 1.00 95.38 203 ALA A C 1
ATOM 1619 O O . ALA A 1 203 ? 16.161 -2.774 -22.037 1.00 95.38 203 ALA A O 1
ATOM 1620 N N . THR A 1 204 ? 18.180 -1.810 -21.804 1.00 88.50 204 THR A N 1
ATOM 1621 C CA . THR A 1 204 ? 18.972 -2.798 -22.547 1.00 88.50 204 THR A CA 1
ATOM 1622 C C . THR A 1 204 ? 19.970 -3.467 -21.599 1.00 88.50 204 THR A C 1
ATOM 1624 O O . THR A 1 204 ? 20.811 -2.829 -20.963 1.00 88.50 204 THR A O 1
ATOM 1627 N N . GLY A 1 205 ? 19.863 -4.790 -21.444 1.00 88.62 205 GLY A N 1
ATOM 1628 C CA . GLY A 1 205 ? 20.735 -5.568 -20.558 1.00 88.62 205 GLY A CA 1
ATOM 1629 C C . GLY A 1 205 ? 20.533 -5.262 -19.069 1.00 88.62 205 GLY A C 1
ATOM 1630 O O . GLY A 1 205 ? 19.787 -5.962 -18.392 1.00 88.62 205 GLY A O 1
ATOM 1631 N N . ARG A 1 206 ? 21.219 -4.242 -18.533 1.00 92.31 206 ARG A N 1
ATOM 1632 C CA . ARG A 1 206 ? 21.135 -3.839 -17.116 1.00 92.31 206 ARG A CA 1
ATOM 1633 C C . ARG A 1 206 ? 20.413 -2.503 -16.992 1.00 92.31 206 ARG A C 1
ATOM 1635 O O . ARG A 1 206 ? 20.953 -1.489 -17.405 1.00 92.31 206 ARG A O 1
ATOM 1642 N N . THR A 1 207 ? 19.290 -2.481 -16.280 1.00 95.19 207 THR A N 1
ATOM 1643 C CA . THR A 1 207 ? 18.477 -1.267 -16.059 1.00 95.19 207 THR A CA 1
ATOM 1644 C C . THR A 1 207 ? 19.268 -0.081 -15.495 1.00 95.19 207 THR A C 1
ATOM 1646 O O . THR A 1 207 ? 19.071 1.058 -15.888 1.00 95.19 207 THR A O 1
ATOM 1649 N N . GLY A 1 208 ? 20.232 -0.328 -14.605 1.00 95.06 208 GLY A N 1
ATOM 1650 C CA . GLY A 1 208 ? 21.078 0.724 -14.028 1.00 95.06 208 GLY A CA 1
ATOM 1651 C C . GLY A 1 208 ? 22.325 1.110 -14.840 1.00 95.06 208 GLY A C 1
ATOM 1652 O O . GLY A 1 208 ? 23.227 1.712 -14.239 1.00 95.06 208 GLY A O 1
ATOM 1653 N N . SER A 1 209 ? 22.448 0.688 -16.107 1.00 96.94 209 SER A N 1
ATOM 1654 C CA . SER A 1 209 ? 23.544 1.085 -17.005 1.00 96.94 209 SER A CA 1
ATOM 1655 C C . SER A 1 209 ? 23.348 2.512 -17.519 1.00 96.94 209 SER A C 1
ATOM 1657 O O . SER A 1 209 ? 22.228 3.007 -17.591 1.00 96.94 209 SER A O 1
ATOM 1659 N N . GLU A 1 210 ? 24.441 3.178 -17.884 1.00 96.56 210 GLU A N 1
ATOM 1660 C CA . GLU A 1 210 ? 24.395 4.540 -18.425 1.00 96.56 210 GLU A CA 1
ATOM 1661 C C . GLU A 1 210 ? 23.548 4.628 -19.704 1.00 96.56 210 GLU A C 1
ATOM 1663 O O . GLU A 1 210 ? 22.738 5.539 -19.842 1.00 96.56 210 GLU A O 1
ATOM 1668 N N . GLU A 1 211 ? 23.669 3.646 -20.599 1.00 96.81 211 GLU A N 1
ATOM 1669 C CA . GLU A 1 211 ? 22.861 3.545 -21.819 1.00 96.81 211 GLU A CA 1
ATOM 1670 C C . GLU A 1 211 ? 21.360 3.445 -21.506 1.00 96.81 211 GLU A C 1
ATOM 1672 O O . GLU A 1 211 ? 20.560 4.216 -22.037 1.00 96.81 211 GLU A O 1
ATOM 1677 N N . SER A 1 212 ? 20.978 2.550 -20.587 1.00 97.94 21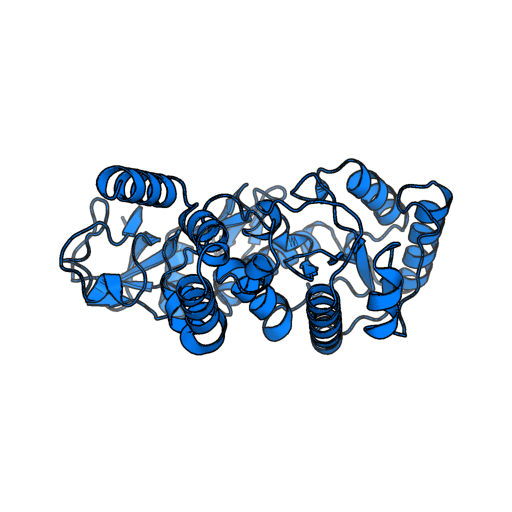2 SER A N 1
ATOM 1678 C CA . SER A 1 212 ? 19.577 2.363 -20.192 1.00 97.94 212 SER A CA 1
ATOM 1679 C C . SER A 1 212 ? 19.001 3.616 -19.527 1.00 97.94 212 SER A C 1
ATOM 1681 O O . SER A 1 212 ? 17.860 3.991 -19.794 1.00 97.94 212 SER A O 1
ATOM 1683 N N . LEU A 1 213 ? 19.779 4.291 -18.675 1.00 98.38 213 LEU A N 1
ATOM 1684 C CA . LEU A 1 213 ? 19.344 5.515 -17.997 1.00 98.38 213 LEU A CA 1
ATOM 1685 C C . LEU A 1 213 ? 19.195 6.689 -18.975 1.00 98.38 213 LEU A C 1
ATOM 1687 O O . LEU A 1 213 ? 18.206 7.412 -18.891 1.00 98.38 213 LEU A O 1
ATOM 1691 N N . HIS A 1 214 ? 20.103 6.843 -19.945 1.00 97.81 214 HIS A N 1
ATOM 1692 C CA . HIS A 1 214 ? 19.935 7.825 -21.021 1.00 97.81 214 HIS A CA 1
ATOM 1693 C C . HIS A 1 214 ? 18.689 7.536 -21.866 1.00 97.81 214 HIS A C 1
ATOM 1695 O O . HIS A 1 214 ? 17.933 8.459 -22.177 1.00 97.81 214 HIS A O 1
ATOM 1701 N N . GLY A 1 215 ? 18.439 6.264 -22.197 1.00 98.19 215 GLY A N 1
ATOM 1702 C CA . GLY A 1 215 ? 17.225 5.834 -22.892 1.00 98.19 215 GLY A CA 1
ATOM 1703 C C . GLY A 1 215 ? 15.952 6.174 -22.113 1.00 98.19 215 GLY A C 1
ATOM 1704 O O . GLY A 1 215 ? 15.001 6.705 -22.690 1.00 98.19 215 GLY A O 1
ATOM 1705 N N . LEU A 1 216 ? 15.957 5.941 -20.796 1.00 98.62 216 LEU A N 1
ATOM 1706 C CA . LEU A 1 216 ? 14.862 6.306 -19.896 1.00 98.62 216 LEU A CA 1
ATOM 1707 C C . LEU A 1 216 ? 14.593 7.814 -19.911 1.00 98.62 216 LEU A C 1
ATOM 1709 O O . LEU A 1 216 ? 13.459 8.223 -20.158 1.00 98.62 216 LEU A O 1
ATOM 1713 N N . THR A 1 217 ? 15.624 8.635 -19.693 1.00 98.56 217 THR A N 1
ATOM 1714 C CA . THR A 1 217 ? 15.490 10.098 -19.710 1.00 98.56 217 THR A CA 1
ATOM 1715 C C . THR A 1 217 ? 14.952 10.580 -21.054 1.00 98.56 217 THR A C 1
ATOM 1717 O O . THR A 1 217 ? 14.009 11.366 -21.093 1.00 98.56 217 THR A O 1
ATOM 1720 N N . ALA A 1 218 ? 15.495 10.078 -22.167 1.00 98.25 218 ALA A N 1
ATOM 1721 C CA . ALA A 1 218 ? 15.075 10.485 -23.503 1.00 98.25 218 ALA A CA 1
ATOM 1722 C C . ALA A 1 218 ? 13.604 10.137 -23.792 1.00 98.25 218 ALA A C 1
ATOM 1724 O O . ALA A 1 218 ? 12.883 10.962 -24.355 1.00 98.25 218 ALA A O 1
ATOM 1725 N N . ALA A 1 219 ? 13.147 8.945 -23.397 1.00 98.50 219 ALA A N 1
ATOM 1726 C CA . ALA A 1 219 ? 11.752 8.534 -23.549 1.00 98.50 219 ALA A CA 1
ATOM 1727 C C . ALA A 1 219 ? 10.806 9.394 -22.701 1.00 98.50 219 ALA A C 1
ATOM 1729 O O . ALA A 1 219 ? 9.792 9.874 -23.206 1.00 98.50 219 ALA A O 1
ATOM 1730 N N . LEU A 1 220 ? 11.169 9.658 -21.440 1.00 98.44 220 LEU A N 1
ATOM 1731 C CA . LEU A 1 220 ? 10.382 10.518 -20.553 1.00 98.44 220 LEU A CA 1
ATOM 1732 C C . LEU A 1 220 ? 10.283 11.945 -21.097 1.00 98.44 220 LEU A C 1
ATOM 1734 O O . LEU A 1 220 ? 9.183 12.485 -21.173 1.00 98.44 220 LEU A O 1
ATOM 1738 N N . SER A 1 221 ? 11.397 12.536 -21.537 1.00 97.50 221 SER A N 1
ATOM 1739 C CA . SER A 1 221 ? 11.408 13.886 -22.111 1.00 97.50 221 SER A CA 1
ATOM 1740 C C . SER A 1 221 ? 10.551 13.990 -23.375 1.00 97.50 221 SER A C 1
ATOM 1742 O O . SER A 1 221 ? 9.851 14.985 -23.555 1.00 97.50 221 SER A O 1
ATOM 1744 N N . ARG A 1 222 ? 10.549 12.961 -24.237 1.00 97.38 222 ARG A N 1
ATOM 1745 C CA . ARG A 1 222 ? 9.650 12.907 -25.403 1.00 97.38 222 ARG A CA 1
ATOM 1746 C C . ARG A 1 222 ? 8.185 12.821 -24.984 1.00 97.38 222 ARG A C 1
ATOM 1748 O O . ARG A 1 222 ? 7.376 13.612 -25.458 1.00 97.38 222 ARG A O 1
ATOM 1755 N N . ALA A 1 223 ? 7.852 11.888 -24.092 1.00 97.50 223 ALA A N 1
ATOM 1756 C CA . ALA A 1 223 ? 6.478 11.656 -23.648 1.00 97.50 223 ALA A CA 1
ATOM 1757 C C . ALA A 1 223 ? 5.884 12.861 -22.894 1.00 97.50 223 ALA A C 1
ATOM 1759 O O . ALA A 1 223 ? 4.684 13.112 -22.966 1.00 97.50 223 ALA A O 1
ATOM 1760 N N . LEU A 1 224 ? 6.724 13.627 -22.193 1.00 96.31 224 LEU A N 1
ATOM 1761 C CA . LEU A 1 224 ? 6.316 14.787 -21.402 1.00 96.31 224 LEU A CA 1
ATOM 1762 C C . LEU A 1 224 ? 6.414 16.120 -22.150 1.00 96.31 224 LEU A C 1
ATOM 1764 O O . LEU A 1 224 ? 6.035 17.137 -21.574 1.00 96.31 224 LEU A O 1
ATOM 1768 N N . GLY A 1 225 ? 6.882 16.147 -23.403 1.00 90.69 225 GLY A N 1
ATOM 1769 C CA . GLY A 1 225 ? 7.213 17.388 -24.118 1.00 90.69 225 GLY A CA 1
ATOM 1770 C C . GLY A 1 225 ? 6.075 18.417 -24.207 1.00 90.69 225 GLY A C 1
ATOM 1771 O O . GLY A 1 225 ? 6.336 19.615 -24.270 1.00 90.69 225 GLY A O 1
ATOM 1772 N N . SER A 1 226 ? 4.817 17.969 -24.164 1.00 88.81 226 SER A N 1
ATOM 1773 C CA . SER A 1 226 ? 3.611 18.814 -24.153 1.00 88.81 226 SER A CA 1
ATOM 1774 C C . SER A 1 226 ? 2.864 18.825 -22.809 1.00 88.81 226 SER A C 1
ATOM 1776 O O . SER A 1 226 ? 1.806 19.447 -22.691 1.00 88.81 226 SER A O 1
ATOM 1778 N N . THR A 1 227 ? 3.383 18.143 -21.785 1.00 92.12 227 THR A N 1
ATOM 1779 C CA . THR A 1 227 ? 2.730 18.017 -20.477 1.00 92.12 227 THR A CA 1
ATOM 1780 C C . THR A 1 227 ? 3.033 19.238 -19.602 1.00 92.12 227 THR A C 1
ATOM 1782 O O . THR A 1 227 ? 4.206 19.554 -19.390 1.00 92.12 227 THR A O 1
ATOM 1785 N N . PRO A 1 228 ? 2.015 19.911 -19.028 1.00 92.62 228 PRO A N 1
ATOM 1786 C CA . PRO A 1 228 ? 2.232 21.010 -18.091 1.00 92.62 228 PRO A CA 1
ATOM 1787 C C . PRO A 1 228 ? 3.109 20.602 -16.902 1.00 92.62 228 PRO A C 1
ATOM 1789 O O . PRO A 1 228 ? 3.025 19.474 -16.408 1.00 92.62 228 PRO A O 1
ATOM 1792 N N . ILE A 1 229 ? 3.923 21.535 -16.402 1.00 95.12 229 ILE A N 1
ATOM 1793 C CA . ILE A 1 229 ? 4.748 21.296 -15.213 1.00 95.12 229 ILE A CA 1
ATOM 1794 C C . ILE A 1 229 ? 3.854 20.989 -14.011 1.00 95.12 229 ILE A C 1
ATOM 1796 O O . ILE A 1 229 ? 2.958 21.761 -13.660 1.00 95.12 229 ILE A O 1
ATOM 1800 N N . VAL A 1 230 ? 4.129 19.863 -13.354 1.00 96.12 230 VAL A N 1
ATOM 1801 C CA . VAL A 1 230 ? 3.433 19.454 -12.137 1.00 96.12 230 VAL A CA 1
ATOM 1802 C C . VAL A 1 230 ? 4.269 19.861 -10.928 1.00 96.12 230 VAL A C 1
ATOM 1804 O O . VAL A 1 230 ? 5.445 19.528 -10.809 1.00 96.12 230 VAL A O 1
ATOM 1807 N N . SER A 1 231 ? 3.654 20.582 -9.991 1.00 95.81 231 SER A N 1
ATOM 1808 C CA . SER A 1 231 ? 4.308 20.933 -8.729 1.00 95.81 231 SER A CA 1
ATOM 1809 C C . SER A 1 231 ? 4.519 19.696 -7.854 1.00 95.81 231 SER A C 1
ATOM 1811 O O . SER A 1 231 ? 3.582 18.933 -7.617 1.00 95.81 231 SER A O 1
ATOM 1813 N N . GLY A 1 232 ? 5.714 19.553 -7.274 1.00 93.94 232 GLY A N 1
ATOM 1814 C CA . GLY A 1 232 ? 6.004 18.488 -6.309 1.00 93.94 232 GLY A CA 1
ATOM 1815 C C . GLY A 1 232 ? 5.111 18.531 -5.061 1.00 93.94 232 GLY A C 1
ATOM 1816 O O . GLY A 1 232 ? 4.76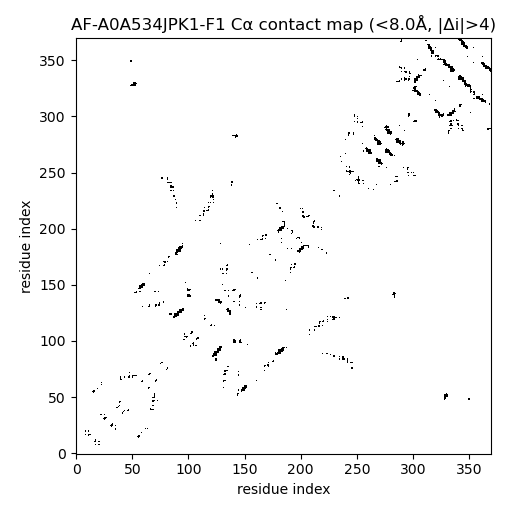5 17.483 -4.524 1.00 93.94 232 GLY A O 1
ATOM 1817 N N . ASN A 1 233 ? 4.668 19.719 -4.628 1.00 94.31 233 ASN A N 1
ATOM 1818 C CA . ASN A 1 233 ? 3.712 19.844 -3.520 1.00 94.31 233 ASN A CA 1
ATOM 1819 C C . ASN A 1 233 ? 2.345 19.273 -3.896 1.00 94.31 233 ASN A C 1
ATOM 1821 O O . ASN A 1 233 ? 1.785 18.497 -3.130 1.00 94.31 233 ASN A O 1
ATOM 1825 N N . LYS A 1 234 ? 1.850 19.613 -5.094 1.00 95.12 234 LYS A N 1
ATOM 1826 C CA . LYS A 1 234 ? 0.593 19.065 -5.608 1.00 95.12 234 LYS A CA 1
ATOM 1827 C C . LYS A 1 234 ? 0.683 17.545 -5.709 1.00 95.12 234 LYS A C 1
ATOM 1829 O O . LYS A 1 234 ? -0.204 16.851 -5.232 1.00 95.12 234 LYS A O 1
ATOM 1834 N N . ARG A 1 235 ? 1.784 17.029 -6.262 1.00 95.62 235 ARG A N 1
ATOM 1835 C CA . ARG A 1 235 ? 1.978 15.585 -6.392 1.00 95.62 235 ARG A CA 1
ATOM 1836 C C . ARG A 1 235 ? 2.016 14.874 -5.037 1.00 95.62 235 ARG A C 1
ATOM 1838 O O . ARG A 1 235 ? 1.349 13.863 -4.874 1.00 95.62 235 ARG A O 1
ATOM 1845 N N . ARG A 1 236 ? 2.707 15.441 -4.044 1.00 95.56 236 ARG A N 1
ATOM 1846 C CA . ARG A 1 236 ? 2.699 14.921 -2.668 1.00 95.56 236 ARG A CA 1
ATOM 1847 C C . ARG A 1 236 ? 1.281 14.850 -2.092 1.00 95.56 236 ARG A C 1
ATOM 1849 O O . ARG A 1 236 ? 0.958 13.883 -1.412 1.00 95.56 236 ARG A O 1
ATOM 1856 N N . ASP A 1 237 ? 0.450 15.864 -2.322 1.00 95.88 237 ASP A N 1
ATOM 1857 C CA . ASP A 1 237 ? -0.930 15.874 -1.822 1.00 95.88 237 ASP A CA 1
ATOM 1858 C C . ASP A 1 237 ? -1.764 14.754 -2.476 1.00 95.88 237 ASP A C 1
ATOM 1860 O O . ASP A 1 237 ? -2.535 14.076 -1.796 1.00 95.88 237 ASP A O 1
ATOM 1864 N N . GLU A 1 238 ? -1.547 14.493 -3.769 1.00 96.81 238 GLU A N 1
ATOM 1865 C CA . GLU A 1 238 ? -2.160 13.366 -4.484 1.00 96.81 238 GLU A CA 1
ATOM 1866 C C . GLU A 1 238 ? -1.666 12.003 -3.970 1.00 96.81 238 GLU A C 1
ATOM 1868 O O . GLU A 1 238 ? -2.474 11.088 -3.800 1.00 96.81 238 GLU A O 1
ATOM 1873 N N . ASP A 1 239 ? -0.374 11.877 -3.656 1.00 96.88 239 ASP A N 1
ATOM 1874 C CA . ASP A 1 239 ? 0.210 10.665 -3.070 1.00 96.88 239 ASP A CA 1
ATOM 1875 C C . ASP A 1 239 ? -0.404 10.365 -1.684 1.00 96.88 239 ASP A C 1
ATOM 1877 O O . ASP A 1 239 ? -0.746 9.220 -1.377 1.00 96.88 239 ASP A O 1
ATOM 1881 N N . VAL A 1 240 ? -0.631 11.396 -0.854 1.00 97.75 240 VAL A N 1
ATOM 1882 C CA . VAL A 1 240 ? -1.342 11.254 0.432 1.00 97.75 240 VAL A CA 1
ATOM 1883 C C . VAL A 1 240 ? -2.793 10.818 0.215 1.00 97.75 240 VAL A C 1
ATOM 1885 O O . VAL A 1 240 ? -3.285 9.974 0.964 1.00 97.75 240 VAL A O 1
ATOM 1888 N N . ALA A 1 241 ? -3.480 11.347 -0.802 1.00 97.19 241 ALA A N 1
ATOM 1889 C CA . ALA A 1 241 ? -4.846 10.935 -1.127 1.00 97.19 241 ALA A CA 1
ATOM 1890 C C . ALA A 1 241 ? -4.915 9.465 -1.575 1.00 97.19 241 ALA A C 1
ATOM 1892 O O . ALA A 1 241 ? -5.790 8.723 -1.129 1.00 97.19 241 ALA A O 1
ATOM 1893 N N . SER A 1 242 ? -3.965 9.007 -2.393 1.00 97.62 242 SER A N 1
ATOM 1894 C CA . SER A 1 242 ? -3.842 7.591 -2.764 1.00 97.62 242 SER A CA 1
ATOM 1895 C C . SER A 1 242 ? -3.604 6.692 -1.548 1.00 97.62 242 SER A C 1
ATOM 1897 O O . SER A 1 242 ? -4.264 5.658 -1.421 1.00 97.62 242 SER A O 1
ATOM 1899 N N . LEU A 1 243 ? -2.739 7.101 -0.613 1.00 98.19 243 LEU A N 1
ATOM 1900 C CA . LEU A 1 243 ? -2.534 6.375 0.643 1.00 98.19 243 LEU A CA 1
ATOM 1901 C C . LEU A 1 243 ? -3.807 6.344 1.508 1.00 98.19 243 LEU A C 1
ATOM 1903 O O . LEU A 1 243 ? -4.151 5.306 2.075 1.00 98.19 243 LEU A O 1
ATOM 1907 N N . ALA A 1 244 ? -4.534 7.459 1.592 1.00 98.00 244 ALA A N 1
ATOM 1908 C CA . ALA A 1 244 ? -5.788 7.522 2.333 1.00 98.00 244 ALA A CA 1
ATOM 1909 C C . ALA A 1 244 ? -6.846 6.588 1.738 1.00 98.00 244 ALA A C 1
ATOM 1911 O O . ALA A 1 244 ? -7.504 5.869 2.487 1.00 98.00 244 ALA A O 1
ATOM 1912 N N . ARG A 1 245 ? -6.964 6.530 0.405 1.00 97.31 245 ARG A N 1
ATOM 1913 C CA . ARG A 1 245 ? -7.839 5.569 -0.283 1.00 97.31 245 ARG A CA 1
ATOM 1914 C C . ARG A 1 245 ? -7.427 4.123 -0.044 1.00 97.31 245 ARG A C 1
ATOM 1916 O O . ARG A 1 245 ? -8.289 3.269 0.137 1.00 97.31 245 ARG A O 1
ATOM 1923 N N . PHE A 1 246 ? -6.126 3.838 -0.019 1.00 97.69 246 PHE A N 1
ATOM 1924 C CA . PHE A 1 246 ? -5.633 2.498 0.296 1.00 97.69 246 PHE A CA 1
ATOM 1925 C C . PHE A 1 246 ? -6.063 2.046 1.693 1.00 97.69 246 PHE A C 1
ATOM 1927 O O . PHE A 1 246 ? -6.511 0.916 1.870 1.00 97.69 246 PHE A O 1
ATOM 1934 N N . GLN A 1 247 ? -5.982 2.940 2.676 1.00 97.38 247 GLN A N 1
ATOM 1935 C CA . GLN A 1 247 ? -6.258 2.594 4.065 1.00 97.38 247 GLN A CA 1
ATOM 1936 C C . GLN A 1 247 ? -7.741 2.677 4.453 1.00 97.38 247 GLN A C 1
ATOM 1938 O O . GLN A 1 247 ? -8.200 1.895 5.284 1.00 97.38 247 GLN A O 1
ATOM 1943 N N . PHE A 1 248 ? -8.480 3.626 3.878 1.00 97.06 248 PHE A N 1
ATOM 1944 C CA . PHE A 1 248 ? -9.841 3.986 4.292 1.00 97.06 248 PHE A CA 1
ATOM 1945 C C . PHE A 1 248 ? -10.853 3.982 3.140 1.00 97.06 248 PHE A C 1
ATOM 1947 O O . PHE A 1 248 ? -11.972 4.460 3.310 1.00 97.06 248 PHE A O 1
ATOM 1954 N N . ARG A 1 249 ? -10.495 3.452 1.963 1.00 93.06 249 ARG A N 1
ATOM 1955 C CA . ARG A 1 249 ? -11.384 3.386 0.788 1.00 93.06 249 ARG A CA 1
ATOM 1956 C C . ARG A 1 249 ? -11.942 4.781 0.460 1.00 93.06 249 ARG A C 1
ATOM 1958 O O . ARG A 1 249 ? -11.193 5.756 0.487 1.00 93.06 249 ARG A O 1
ATOM 1965 N N . ASP A 1 250 ? -13.237 4.901 0.192 1.00 89.25 250 ASP A N 1
ATOM 1966 C CA . ASP A 1 250 ? -13.874 6.176 -0.162 1.00 89.25 250 ASP A CA 1
ATOM 1967 C C . ASP A 1 250 ? -13.847 7.203 0.985 1.00 89.25 250 ASP A C 1
ATOM 1969 O O . ASP A 1 250 ? -13.765 8.406 0.737 1.00 89.25 250 ASP A O 1
ATOM 1973 N N . ALA A 1 251 ? -13.793 6.760 2.250 1.00 95.50 251 ALA A N 1
ATOM 1974 C CA . ALA A 1 251 ? -13.579 7.671 3.380 1.00 95.50 251 ALA A CA 1
ATOM 1975 C C . ALA A 1 251 ? -12.185 8.325 3.345 1.00 95.50 251 ALA A C 1
ATOM 1977 O O . ALA A 1 251 ? -11.978 9.380 3.944 1.00 95.50 251 ALA A O 1
ATOM 1978 N N . GLY A 1 252 ? -11.237 7.734 2.611 1.00 96.69 252 GLY A N 1
ATOM 1979 C CA . GLY A 1 252 ? -9.935 8.323 2.328 1.00 96.69 252 GLY A CA 1
ATOM 1980 C C . GLY A 1 252 ? -10.030 9.597 1.490 1.00 96.69 252 GLY A C 1
ATOM 1981 O O . GLY A 1 252 ? -9.371 10.581 1.818 1.00 96.69 252 GLY A O 1
ATOM 1982 N N . ASP A 1 253 ? -10.892 9.626 0.469 1.00 95.31 253 ASP A N 1
ATOM 1983 C CA . ASP A 1 253 ? -11.138 10.849 -0.309 1.00 95.31 253 ASP A CA 1
ATOM 1984 C C . ASP A 1 253 ? -11.791 11.922 0.580 1.00 95.31 253 ASP A C 1
ATOM 1986 O O . ASP A 1 253 ? -11.327 13.064 0.627 1.00 95.31 253 ASP A O 1
ATOM 1990 N N . ALA A 1 254 ? -12.785 11.530 1.385 1.00 96.50 254 ALA A N 1
ATOM 1991 C CA . ALA A 1 254 ? -13.448 12.424 2.334 1.00 96.50 254 ALA A CA 1
ATOM 1992 C C . ALA A 1 254 ? -12.496 12.988 3.406 1.00 96.50 254 ALA A C 1
ATOM 1994 O O . ALA A 1 254 ? -12.731 14.083 3.921 1.00 96.50 254 ALA A O 1
ATOM 1995 N N . LEU A 1 255 ? -11.412 12.281 3.751 1.00 96.81 255 LEU A N 1
ATOM 1996 C CA . LEU A 1 255 ? -10.373 12.745 4.683 1.00 96.81 255 LEU A CA 1
ATOM 1997 C C . LEU A 1 255 ? -9.531 13.879 4.083 1.00 96.81 255 LEU A C 1
ATOM 1999 O O . LEU A 1 255 ? -9.073 14.765 4.810 1.00 96.81 255 LEU A O 1
ATOM 2003 N N . LEU A 1 256 ? -9.344 13.878 2.764 1.00 96.25 256 LEU A N 1
ATOM 2004 C CA . LEU A 1 256 ? -8.502 14.843 2.057 1.00 96.25 256 LEU A CA 1
ATOM 2005 C C . LEU A 1 256 ? -9.285 16.011 1.448 1.00 96.25 256 LEU A C 1
ATOM 2007 O O . LEU A 1 256 ? -8.698 17.060 1.190 1.00 96.25 256 LEU A O 1
ATOM 2011 N N . GLU A 1 257 ? -10.597 15.879 1.271 1.00 95.06 257 GLU A N 1
ATOM 2012 C CA . GLU A 1 257 ? -11.452 16.939 0.732 1.00 95.06 257 GLU A CA 1
ATOM 2013 C C . GLU A 1 257 ? -11.349 18.246 1.543 1.00 95.06 257 GLU A C 1
ATOM 2015 O O . GLU A 1 257 ? -11.587 18.272 2.747 1.00 95.06 257 GLU A O 1
ATOM 2020 N N . GLY A 1 258 ? -10.940 19.351 0.913 1.00 94.75 258 GLY A N 1
ATOM 2021 C CA . GLY A 1 258 ? -10.748 20.636 1.605 1.00 94.75 258 GLY A CA 1
ATOM 2022 C C . GLY A 1 258 ? -9.655 20.630 2.688 1.00 94.75 258 GLY A C 1
ATOM 2023 O O . GLY A 1 258 ? -9.546 21.582 3.462 1.00 94.75 258 GLY A O 1
ATOM 2024 N N . ALA A 1 259 ? -8.850 19.567 2.779 1.00 96.81 259 ALA A N 1
ATOM 2025 C CA . ALA A 1 259 ? -7.717 19.500 3.686 1.00 96.81 259 ALA A CA 1
ATOM 2026 C C . ALA A 1 259 ? -6.465 20.130 3.057 1.00 96.81 259 ALA A C 1
ATOM 2028 O O . ALA A 1 259 ? -6.293 20.188 1.843 1.00 96.81 259 ALA A O 1
ATOM 2029 N N . THR A 1 260 ? -5.550 20.566 3.912 1.00 95.88 260 THR A N 1
ATOM 2030 C CA . THR A 1 260 ? -4.200 20.992 3.543 1.00 95.88 260 THR A CA 1
ATOM 2031 C C . THR A 1 260 ? -3.197 20.013 4.128 1.00 95.88 260 THR A C 1
ATOM 2033 O O . THR A 1 260 ? -3.386 19.509 5.241 1.00 95.88 260 THR A O 1
ATOM 2036 N N . THR A 1 261 ? -2.113 19.746 3.400 1.00 96.31 261 THR A N 1
ATOM 2037 C CA . THR A 1 261 ? -1.030 18.901 3.906 1.00 96.31 261 THR A CA 1
ATOM 2038 C C . THR A 1 261 ? 0.206 19.730 4.255 1.00 96.31 261 THR A C 1
ATOM 2040 O O . THR A 1 261 ? 0.501 20.749 3.625 1.00 96.31 261 THR A O 1
ATOM 2043 N N . ARG A 1 262 ? 0.922 19.332 5.311 1.00 95.31 262 ARG A N 1
ATOM 2044 C CA . ARG A 1 262 ? 2.149 20.000 5.776 1.00 95.31 262 ARG A CA 1
ATOM 2045 C C . ARG A 1 262 ? 3.224 18.981 6.121 1.00 95.31 262 ARG A C 1
ATOM 2047 O O . ARG A 1 262 ? 2.932 17.953 6.723 1.00 95.31 262 ARG A O 1
ATOM 2054 N N . GLY A 1 263 ? 4.475 19.313 5.820 1.00 94.25 263 GLY A N 1
ATOM 2055 C CA . GLY A 1 263 ? 5.636 18.471 6.110 1.00 94.25 263 GLY A CA 1
ATOM 2056 C C . GLY A 1 263 ? 6.261 17.864 4.857 1.00 94.25 263 GLY A C 1
ATOM 2057 O O . GLY A 1 263 ? 5.898 18.190 3.725 1.00 94.25 263 GLY A O 1
ATOM 2058 N N . ARG A 1 264 ? 7.244 16.992 5.075 1.00 91.69 264 ARG A N 1
ATOM 2059 C CA . ARG A 1 264 ? 7.990 16.313 4.013 1.00 91.69 264 ARG A CA 1
ATOM 2060 C C . ARG A 1 264 ? 7.587 14.850 3.983 1.00 91.69 264 ARG A C 1
ATOM 2062 O O . ARG A 1 264 ? 7.545 14.222 5.032 1.00 91.69 264 ARG A O 1
ATOM 2069 N N . TRP A 1 265 ? 7.360 14.305 2.792 1.00 90.06 265 TRP A N 1
ATOM 2070 C CA . TRP A 1 265 ? 7.113 12.875 2.617 1.00 90.06 265 TRP A CA 1
ATOM 2071 C C . TRP A 1 265 ? 8.259 12.024 3.209 1.00 90.06 265 TRP A C 1
ATOM 2073 O O . TRP A 1 265 ? 9.425 12.351 2.967 1.00 90.06 265 TRP A O 1
ATOM 2083 N N . PRO A 1 266 ? 7.966 10.954 3.976 1.00 90.88 266 PRO A N 1
ATOM 2084 C CA . PRO A 1 266 ? 6.630 10.433 4.284 1.00 90.88 266 PRO A CA 1
ATOM 2085 C C . PRO A 1 266 ? 5.937 11.098 5.487 1.00 90.88 266 PRO A C 1
ATOM 2087 O O . PRO A 1 266 ? 4.760 10.870 5.683 1.00 90.88 266 PRO A O 1
ATOM 2090 N N . PHE A 1 267 ? 6.596 11.942 6.279 1.00 95.19 267 PHE A N 1
ATOM 2091 C CA . PHE A 1 267 ? 6.043 12.568 7.493 1.00 95.19 267 PHE A CA 1
ATOM 2092 C C . PHE A 1 267 ? 5.120 13.766 7.206 1.00 95.19 267 PHE A C 1
ATOM 2094 O O . PHE A 1 267 ? 5.392 14.907 7.596 1.00 95.19 267 PHE A O 1
ATOM 2101 N N . VAL A 1 268 ? 4.019 13.508 6.503 1.00 97.12 268 VAL A N 1
ATOM 2102 C CA . VAL A 1 268 ? 3.028 14.518 6.117 1.00 97.12 268 VAL A CA 1
ATOM 2103 C C . VAL A 1 268 ? 1.856 14.523 7.096 1.00 97.12 268 VAL A C 1
ATOM 2105 O O . VAL A 1 268 ? 1.277 13.483 7.399 1.00 97.12 268 VAL A O 1
ATOM 2108 N N . ARG A 1 269 ? 1.479 15.703 7.588 1.00 98.00 269 ARG A N 1
ATOM 2109 C CA . ARG A 1 269 ? 0.310 15.925 8.451 1.00 98.00 269 ARG A CA 1
ATOM 2110 C C . ARG A 1 269 ? -0.845 16.506 7.642 1.00 98.00 269 ARG A C 1
ATOM 2112 O O . ARG A 1 269 ? -0.615 17.355 6.784 1.00 98.00 269 ARG A O 1
ATOM 2119 N N . ILE A 1 270 ? -2.065 16.080 7.954 1.00 98.38 270 ILE A N 1
ATOM 2120 C CA . ILE A 1 270 ? -3.304 16.467 7.267 1.00 98.38 270 ILE A CA 1
ATOM 2121 C C . ILE A 1 270 ? -4.108 17.390 8.187 1.00 98.38 270 ILE A C 1
ATOM 2123 O O . ILE A 1 270 ? -4.372 17.025 9.335 1.00 98.38 270 ILE A O 1
ATOM 2127 N N . PHE A 1 271 ? -4.506 18.563 7.694 1.00 98.06 271 PHE A N 1
ATOM 2128 C CA . PHE A 1 271 ? -5.245 19.576 8.453 1.00 98.06 271 PHE A CA 1
ATOM 2129 C C . PHE A 1 271 ? -6.493 20.055 7.714 1.00 98.06 271 PHE A C 1
ATOM 2131 O O . PHE A 1 271 ? -6.433 20.303 6.516 1.00 98.06 271 PHE A O 1
ATOM 2138 N N . ARG A 1 272 ? -7.588 20.297 8.436 1.00 97.62 272 ARG A N 1
ATOM 2139 C CA . ARG A 1 272 ? -8.789 20.983 7.934 1.00 97.62 272 ARG A CA 1
ATOM 2140 C C . ARG A 1 272 ? -9.238 21.973 8.994 1.00 97.62 272 ARG A C 1
ATOM 2142 O O . ARG A 1 272 ? -9.301 21.607 10.164 1.00 97.62 272 ARG A O 1
ATOM 2149 N N . GLU A 1 273 ? -9.471 23.223 8.597 1.00 95.69 273 GLU A N 1
ATOM 2150 C CA . GLU A 1 273 ? -9.945 24.282 9.510 1.00 95.69 273 GLU A CA 1
ATOM 2151 C C . GLU A 1 273 ? -9.094 24.400 10.796 1.00 95.69 273 GLU A C 1
ATOM 2153 O O . GLU A 1 273 ? -9.595 24.548 11.904 1.00 95.69 273 GLU A O 1
ATOM 2158 N N . GLY A 1 274 ? -7.770 24.256 10.666 1.00 94.75 274 GLY A N 1
ATOM 2159 C CA . GLY A 1 274 ? -6.831 24.318 11.794 1.00 94.75 274 GLY A CA 1
ATOM 2160 C C . GLY A 1 274 ? -6.762 23.062 12.677 1.00 94.75 274 GLY A C 1
ATOM 2161 O O . GLY A 1 274 ? -5.838 22.949 13.481 1.00 94.75 274 GLY A O 1
ATOM 2162 N N . ARG A 1 275 ? -7.657 22.081 12.505 1.00 97.06 275 ARG A N 1
ATOM 2163 C CA . ARG A 1 275 ? -7.641 20.799 13.231 1.00 97.06 275 ARG A CA 1
ATOM 2164 C C . ARG A 1 275 ? -6.813 19.768 12.467 1.00 97.06 275 ARG A C 1
ATOM 2166 O O . ARG A 1 275 ? -6.907 19.676 11.245 1.00 97.06 275 ARG A O 1
ATOM 2173 N N . GLN A 1 276 ? -6.004 18.976 13.170 1.00 97.56 276 GLN A N 1
ATOM 2174 C CA . GLN A 1 276 ? -5.268 17.865 12.559 1.00 97.56 276 GLN A CA 1
ATOM 2175 C C . GLN A 1 276 ? -6.191 16.649 12.411 1.00 97.56 276 GLN A C 1
ATOM 2177 O O . GLN A 1 276 ? -6.815 16.236 13.386 1.00 97.56 276 GLN A O 1
ATOM 2182 N N . LEU A 1 277 ? -6.250 16.061 11.215 1.00 98.31 277 LEU A N 1
ATOM 2183 C CA . LEU A 1 277 ? -7.057 14.869 10.918 1.00 98.31 277 LEU A CA 1
ATOM 2184 C C . LEU A 1 277 ? -6.232 13.591 11.063 1.00 98.31 277 LEU A C 1
ATOM 2186 O O . LEU A 1 277 ? -6.732 12.560 11.502 1.00 98.31 277 LEU A O 1
ATOM 2190 N N . GLY A 1 278 ? -4.948 13.663 10.729 1.00 97.75 278 GLY A N 1
ATOM 2191 C CA . GLY A 1 278 ? -4.039 12.535 10.822 1.00 97.75 278 GLY A CA 1
ATOM 2192 C C . GLY A 1 278 ? -2.629 12.897 10.382 1.00 97.75 278 GLY A C 1
ATOM 2193 O O . GLY A 1 278 ? -2.344 14.038 10.007 1.00 97.75 278 GLY A O 1
ATOM 2194 N N . ALA A 1 279 ? -1.738 11.917 10.454 1.00 97.88 279 ALA A N 1
ATOM 2195 C CA . ALA A 1 279 ? -0.363 12.039 9.998 1.00 97.88 279 ALA A CA 1
ATOM 2196 C C . ALA A 1 279 ? 0.106 10.733 9.360 1.00 97.88 279 ALA A C 1
ATOM 2198 O O . ALA A 1 279 ? -0.110 9.657 9.918 1.00 97.88 279 ALA A O 1
ATOM 2199 N N . VAL A 1 280 ? 0.763 10.839 8.210 1.00 98.00 280 VAL A N 1
ATOM 2200 C CA . VAL A 1 280 ? 1.455 9.725 7.568 1.00 98.00 280 VAL A CA 1
ATOM 2201 C C . VAL A 1 280 ? 2.694 9.375 8.396 1.00 98.00 280 VAL A C 1
ATOM 2203 O O . VAL A 1 280 ? 3.473 10.250 8.785 1.00 98.00 280 VAL A O 1
ATOM 2206 N N . THR A 1 281 ? 2.848 8.091 8.702 1.00 94.75 281 THR A N 1
ATOM 2207 C CA . THR A 1 281 ? 3.952 7.546 9.493 1.00 94.75 281 THR A CA 1
ATOM 2208 C C . THR A 1 281 ? 5.034 6.954 8.592 1.00 94.75 281 THR A C 1
ATOM 2210 O O . THR A 1 281 ? 4.811 6.661 7.418 1.00 94.75 281 THR A O 1
ATOM 2213 N N . ASP A 1 282 ? 6.203 6.692 9.164 1.00 90.00 282 ASP A N 1
ATOM 2214 C CA . ASP A 1 282 ? 7.280 5.925 8.526 1.00 90.00 282 ASP A CA 1
ATOM 2215 C C . ASP A 1 282 ? 6.856 4.506 8.109 1.00 90.00 282 ASP A C 1
ATOM 2217 O O . ASP A 1 282 ? 7.338 4.008 7.094 1.00 90.00 282 ASP A O 1
ATOM 2221 N N . LEU A 1 283 ? 5.894 3.909 8.820 1.00 90.31 283 LEU A N 1
ATOM 2222 C CA . LEU A 1 283 ? 5.262 2.626 8.470 1.00 90.31 283 LEU A CA 1
ATOM 2223 C C . LEU A 1 283 ? 4.359 2.668 7.215 1.00 90.31 283 LEU A C 1
ATOM 2225 O O . LEU A 1 283 ? 3.681 1.685 6.922 1.00 90.31 283 LEU A O 1
ATOM 2229 N N . GLY A 1 284 ? 4.277 3.802 6.509 1.00 92.94 284 GLY A N 1
ATOM 2230 C CA . GLY A 1 284 ? 3.469 3.925 5.292 1.00 92.94 284 GLY A CA 1
ATOM 2231 C C . GLY A 1 284 ? 1.967 3.800 5.543 1.00 92.94 284 GLY A C 1
ATOM 2232 O O . GLY A 1 284 ? 1.258 3.212 4.731 1.00 92.94 284 GLY A O 1
ATOM 2233 N N . LYS A 1 285 ? 1.486 4.322 6.674 1.00 95.56 285 LYS A N 1
ATOM 2234 C CA . LYS A 1 285 ? 0.061 4.415 7.011 1.00 95.56 285 LYS A CA 1
ATOM 2235 C C . LYS A 1 285 ? -0.269 5.783 7.598 1.00 95.56 285 LYS A C 1
ATOM 2237 O O . LYS A 1 285 ? 0.608 6.478 8.104 1.00 95.56 285 LYS A O 1
ATOM 2242 N N . ILE A 1 286 ? -1.535 6.164 7.563 1.00 98.06 286 ILE A N 1
ATOM 2243 C CA . ILE A 1 286 ? -2.075 7.350 8.222 1.00 98.06 286 ILE A CA 1
ATOM 2244 C C . ILE A 1 286 ? -2.499 6.964 9.635 1.00 98.06 286 ILE A C 1
ATOM 2246 O O . ILE A 1 286 ? -3.424 6.181 9.827 1.00 98.06 286 ILE A O 1
ATOM 2250 N N . SER A 1 287 ? -1.844 7.550 10.630 1.00 97.25 287 SER A N 1
ATOM 2251 C CA . SER A 1 287 ? -2.311 7.562 12.013 1.00 97.25 287 SER A CA 1
ATOM 2252 C C . SER A 1 287 ? -3.386 8.634 12.171 1.00 97.25 287 SER A C 1
ATOM 2254 O O . SER A 1 287 ? -3.110 9.813 11.932 1.00 97.25 287 SER A O 1
ATOM 2256 N N . LEU A 1 288 ? -4.572 8.255 12.645 1.00 97.06 288 LEU A N 1
ATOM 2257 C CA . LEU A 1 288 ? -5.681 9.191 12.845 1.00 97.06 288 LEU A CA 1
ATOM 2258 C C . LEU A 1 288 ? -5.493 10.080 14.080 1.00 97.06 288 LEU A C 1
ATOM 2260 O O . LEU A 1 288 ? -4.946 9.661 15.100 1.00 97.06 288 LEU A O 1
ATOM 2264 N N . ALA A 1 289 ? -6.000 11.304 13.974 1.00 97.31 289 ALA A N 1
ATOM 2265 C CA . ALA A 1 289 ? -6.397 12.144 15.096 1.00 97.31 289 ALA A CA 1
ATOM 2266 C C . ALA A 1 289 ? -7.935 12.153 15.194 1.00 97.31 289 ALA A C 1
ATOM 2268 O O . ALA A 1 289 ? -8.618 11.699 14.275 1.00 97.31 289 ALA A O 1
ATOM 2269 N N . LEU A 1 290 ? -8.498 12.688 16.282 1.00 96.69 290 LEU A N 1
ATOM 2270 C CA . LEU A 1 290 ? -9.952 12.669 16.522 1.00 96.69 290 LEU A CA 1
ATOM 2271 C C . LEU A 1 290 ? -10.766 13.275 15.376 1.00 96.69 290 LEU A C 1
ATOM 2273 O O . LEU A 1 290 ? -11.742 12.671 14.948 1.00 96.69 290 LEU A O 1
ATOM 2277 N N . ALA A 1 291 ? -10.323 14.409 14.822 1.00 97.38 291 ALA A N 1
ATOM 2278 C CA . ALA A 1 291 ? -11.011 15.045 13.698 1.00 97.38 291 ALA A CA 1
ATOM 2279 C C . ALA A 1 291 ? -11.020 14.163 12.435 1.00 97.38 291 ALA A C 1
ATOM 2281 O O . ALA A 1 291 ? -11.956 14.226 11.648 1.00 97.38 291 ALA A O 1
ATOM 2282 N N . GLY A 1 292 ? -10.007 13.309 12.240 1.00 97.56 292 GLY A N 1
ATOM 2283 C CA . GLY A 1 292 ? -10.028 12.295 11.182 1.00 97.56 292 GLY A CA 1
ATOM 2284 C C . GLY A 1 292 ? -10.976 11.143 11.512 1.00 97.56 292 GLY A C 1
ATOM 2285 O O . GLY A 1 292 ? -11.687 10.666 10.633 1.00 97.56 292 GLY A O 1
ATOM 2286 N N . GLY A 1 293 ? -11.053 10.750 12.786 1.00 97.50 293 GLY A N 1
ATOM 2287 C CA . GLY A 1 293 ? -12.059 9.803 13.270 1.00 97.50 293 GLY A CA 1
ATOM 2288 C C . GLY A 1 293 ? -13.492 10.273 13.001 1.00 97.50 293 GLY A C 1
ATOM 2289 O O . GLY A 1 293 ? -14.330 9.469 12.610 1.00 97.50 293 GLY A O 1
ATOM 2290 N N . GLU A 1 294 ? -13.768 11.576 13.126 1.00 97.62 294 GLU A N 1
ATOM 2291 C CA . GLU A 1 294 ? -15.075 12.172 12.791 1.00 97.62 294 GLU A CA 1
ATOM 2292 C C . GLU A 1 294 ? -15.428 12.009 11.306 1.00 97.62 294 GLU A C 1
ATOM 2294 O O . GLU A 1 294 ? -16.591 11.790 10.971 1.00 97.62 294 GLU A O 1
ATOM 2299 N N . VAL A 1 295 ? -14.439 12.081 10.410 1.00 97.62 295 VAL A N 1
ATOM 2300 C CA . VAL A 1 295 ? -14.650 11.838 8.974 1.00 97.62 295 VAL A CA 1
ATOM 2301 C C . VAL A 1 295 ? -15.023 10.377 8.725 1.00 97.62 295 VAL A C 1
ATOM 2303 O O . VAL A 1 295 ? -16.001 10.101 8.031 1.00 97.62 295 VAL A O 1
ATOM 2306 N N . LEU A 1 296 ? -14.287 9.446 9.335 1.00 97.00 296 LEU A N 1
ATOM 2307 C CA . LEU A 1 296 ? -14.559 8.010 9.237 1.00 97.00 296 LEU A CA 1
ATOM 2308 C C . LEU A 1 296 ? -15.939 7.645 9.795 1.00 97.00 296 LEU A C 1
ATOM 2310 O O . LEU A 1 296 ? -16.685 6.914 9.147 1.00 97.00 296 LEU A O 1
ATOM 2314 N N . ALA A 1 297 ? -16.307 8.208 10.949 1.00 97.31 297 ALA A N 1
ATOM 2315 C CA . ALA A 1 297 ? -17.608 8.003 11.580 1.00 97.31 297 ALA A CA 1
ATOM 2316 C C . ALA A 1 297 ? -18.769 8.440 10.679 1.00 97.31 297 ALA A C 1
ATOM 2318 O O . ALA A 1 297 ? -19.744 7.704 10.525 1.00 97.31 297 ALA A O 1
ATOM 2319 N N . LYS A 1 298 ? -18.644 9.601 10.021 1.00 96.69 298 LYS A N 1
ATOM 2320 C CA . LYS A 1 298 ? -19.641 10.088 9.053 1.00 96.69 298 LYS A CA 1
ATOM 2321 C C . LYS A 1 298 ? -19.781 9.155 7.850 1.00 96.69 298 LYS A C 1
ATOM 2323 O O . LYS A 1 298 ? -20.898 8.909 7.406 1.00 96.69 298 LYS A O 1
ATOM 2328 N N . ALA A 1 299 ? -18.667 8.621 7.352 1.00 95.88 299 ALA A N 1
ATOM 2329 C CA . ALA A 1 299 ? -18.652 7.676 6.237 1.00 95.88 299 ALA A CA 1
ATOM 2330 C C . ALA A 1 299 ? -19.015 6.233 6.641 1.00 95.88 299 ALA A C 1
ATOM 2332 O O . ALA A 1 299 ? -19.222 5.397 5.766 1.00 95.88 299 ALA A O 1
ATOM 2333 N N . ARG A 1 300 ? -19.096 5.935 7.948 1.00 95.94 300 ARG A N 1
ATOM 2334 C CA . ARG A 1 300 ? -19.267 4.584 8.510 1.00 95.94 300 ARG A CA 1
ATOM 2335 C C . ARG A 1 300 ? -18.215 3.589 8.004 1.00 95.94 300 ARG A C 1
ATOM 2337 O O . ARG A 1 300 ? -18.539 2.467 7.623 1.00 95.94 300 ARG A O 1
ATOM 2344 N N . VAL A 1 301 ? -16.954 4.013 8.028 1.00 96.38 301 VAL A N 1
ATOM 2345 C CA . VAL A 1 301 ? -15.780 3.211 7.642 1.00 96.38 301 VAL A CA 1
ATOM 2346 C C . VAL A 1 301 ? -14.837 3.106 8.836 1.00 96.38 301 VAL A C 1
ATOM 2348 O O . VAL A 1 301 ? -14.621 4.097 9.531 1.00 96.38 301 VAL A O 1
ATOM 2351 N N . ASN A 1 302 ? -14.271 1.922 9.080 1.00 97.12 302 ASN A N 1
ATOM 2352 C CA . ASN A 1 302 ? -13.374 1.624 10.198 1.00 97.12 302 ASN A CA 1
ATOM 2353 C C . ASN A 1 302 ? -13.897 2.133 11.558 1.00 97.12 302 ASN A C 1
ATOM 2355 O O . ASN A 1 302 ? -13.193 2.829 12.296 1.00 97.12 302 ASN A O 1
ATOM 2359 N N . CYS A 1 303 ? -15.143 1.807 11.893 1.00 97.75 303 CYS A N 1
ATOM 2360 C CA . CYS A 1 303 ? -15.780 2.245 13.134 1.00 97.75 303 CYS A CA 1
ATOM 2361 C C . CYS A 1 303 ? -16.009 1.080 14.102 1.00 97.75 303 CYS A C 1
ATOM 2363 O O . CYS A 1 303 ? -16.394 -0.014 13.689 1.00 97.75 303 CYS A O 1
ATOM 2365 N N . VAL A 1 304 ? -15.815 1.340 15.396 1.00 98.12 304 VAL A N 1
ATOM 2366 C CA . VAL A 1 304 ? -16.176 0.445 16.505 1.00 98.12 304 VAL A CA 1
ATOM 2367 C C . VAL A 1 304 ? -17.203 1.162 17.379 1.00 98.12 304 VAL A C 1
ATOM 2369 O O . VAL A 1 304 ? -16.897 2.204 17.958 1.00 98.12 304 VAL A O 1
ATOM 2372 N N . GLU A 1 305 ? -18.414 0.617 17.449 1.00 98.00 305 GLU A N 1
ATOM 2373 C CA . GLU A 1 305 ? -19.520 1.134 18.256 1.00 98.00 305 GLU A CA 1
ATOM 2374 C C . GLU A 1 305 ? -19.408 0.610 19.689 1.00 98.00 305 GLU A C 1
ATOM 2376 O O . GLU A 1 305 ? -19.231 -0.589 19.909 1.00 98.00 305 GLU A O 1
ATOM 2381 N N . ILE A 1 306 ? -19.503 1.507 20.666 1.00 97.62 306 ILE A N 1
ATOM 2382 C CA . ILE A 1 306 ? -19.444 1.177 22.091 1.00 97.62 306 ILE A CA 1
ATOM 2383 C C . ILE A 1 306 ? -20.753 1.516 22.803 1.00 97.62 306 ILE A C 1
ATOM 2385 O O . ILE A 1 306 ? -21.591 2.269 22.300 1.00 97.62 306 ILE A O 1
ATOM 2389 N N . GLU A 1 307 ? -20.926 0.969 24.004 1.00 96.50 307 GLU A N 1
ATOM 2390 C CA . GLU A 1 307 ? -21.948 1.438 24.945 1.00 96.50 307 GLU A CA 1
ATOM 2391 C C . GLU A 1 307 ? -21.728 2.918 25.324 1.00 96.50 307 GLU A C 1
ATOM 2393 O O . GLU A 1 307 ? -20.685 3.504 25.023 1.00 96.50 307 GLU A O 1
ATOM 2398 N N . ASP A 1 308 ? -22.706 3.549 25.984 1.00 96.38 308 ASP A N 1
ATOM 2399 C CA . ASP A 1 308 ? -22.616 4.971 26.347 1.00 96.38 308 ASP A CA 1
ATOM 2400 C C . ASP A 1 308 ? -21.661 5.200 27.526 1.00 96.38 308 ASP A C 1
ATOM 2402 O O . ASP A 1 308 ? -22.060 5.348 28.683 1.00 96.38 308 ASP A O 1
ATOM 2406 N N . PHE A 1 309 ? -20.363 5.212 27.238 1.00 94.81 309 PHE A N 1
ATOM 2407 C CA . PHE A 1 309 ? -19.334 5.607 28.188 1.00 94.81 309 PHE A CA 1
ATOM 2408 C C . PHE A 1 309 ? -18.247 6.447 27.521 1.00 94.81 309 PHE A C 1
ATOM 2410 O O . PHE A 1 309 ? -18.025 6.413 26.311 1.00 94.81 309 PHE A O 1
ATOM 2417 N N . ILE A 1 310 ? -17.532 7.213 28.346 1.00 92.75 310 ILE A N 1
ATOM 2418 C CA . ILE A 1 310 ? -16.354 7.975 27.926 1.00 92.75 310 ILE A CA 1
ATOM 2419 C C . ILE A 1 310 ? -15.117 7.108 28.195 1.00 92.75 310 ILE A C 1
ATOM 2421 O O . ILE A 1 310 ? -14.833 6.815 29.363 1.00 92.75 310 ILE A O 1
ATOM 2425 N N . PRO A 1 311 ? -14.373 6.676 27.159 1.00 94.12 311 PRO A N 1
ATOM 2426 C CA . PRO A 1 311 ? -13.181 5.867 27.364 1.00 94.12 311 PRO A CA 1
ATOM 2427 C C . PRO A 1 311 ? -12.121 6.639 28.163 1.00 94.12 311 PRO A C 1
ATOM 2429 O O . PRO A 1 311 ? -11.827 7.795 27.877 1.00 94.12 311 PRO A O 1
ATOM 2432 N N . LYS A 1 312 ? -11.518 5.985 29.162 1.00 92.31 312 LYS A N 1
ATOM 2433 C CA . LYS A 1 312 ? -10.366 6.511 29.930 1.00 92.31 312 LYS A CA 1
ATOM 2434 C C . LYS A 1 312 ? -9.055 5.780 29.621 1.00 92.31 312 LYS A C 1
ATOM 2436 O O . LYS A 1 312 ? -8.020 6.077 30.204 1.00 92.31 312 LYS A O 1
ATOM 2441 N N . GLY A 1 313 ? -9.112 4.797 28.730 1.00 94.44 313 GLY A N 1
ATOM 2442 C CA . GLY A 1 313 ? -8.014 3.915 28.361 1.00 94.44 313 GLY A CA 1
ATOM 2443 C C . GLY A 1 313 ? -8.432 3.022 27.197 1.00 94.44 313 GLY A C 1
ATOM 2444 O O . GLY A 1 313 ? -9.319 3.392 26.428 1.00 94.44 313 GLY A O 1
ATOM 2445 N N . ASN A 1 314 ? -7.814 1.846 27.084 1.00 97.31 314 ASN A N 1
ATOM 2446 C CA . ASN A 1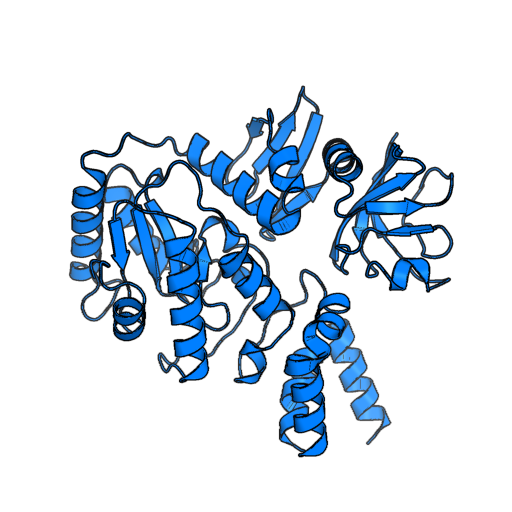 314 ? -8.161 0.875 26.047 1.00 97.31 314 ASN A CA 1
ATOM 2447 C C . ASN A 1 314 ? -9.598 0.372 26.204 1.00 97.31 314 ASN A C 1
ATOM 2449 O O . ASN A 1 314 ? -10.132 0.284 27.312 1.00 97.31 314 ASN A O 1
ATOM 2453 N N . ILE A 1 315 ? -10.205 0.011 25.078 1.00 97.19 315 ILE A N 1
ATOM 2454 C CA . ILE A 1 315 ? -11.575 -0.494 25.034 1.00 97.19 315 ILE A CA 1
ATOM 2455 C C . ILE A 1 315 ? -11.517 -2.009 24.970 1.00 97.19 315 ILE A C 1
ATOM 2457 O O . ILE A 1 315 ? -10.764 -2.580 24.180 1.00 97.19 315 ILE A O 1
ATOM 2461 N N . PHE A 1 316 ? -12.320 -2.655 25.806 1.00 96.50 316 PHE A N 1
ATOM 2462 C CA . PHE A 1 316 ? -12.440 -4.105 25.873 1.00 96.50 316 PHE A CA 1
ATOM 2463 C C . PHE A 1 316 ? -13.736 -4.552 25.207 1.00 96.50 316 PHE A C 1
ATOM 2465 O O . PHE A 1 316 ? -14.721 -3.819 25.234 1.00 96.50 316 PHE A O 1
ATOM 2472 N N . ALA A 1 317 ? -13.740 -5.771 24.666 1.00 95.69 317 ALA A N 1
ATOM 2473 C CA . ALA A 1 317 ? -14.863 -6.312 23.897 1.00 95.69 317 ALA A CA 1
ATOM 2474 C C . ALA A 1 317 ? -16.213 -6.257 24.643 1.00 95.69 317 ALA A C 1
ATOM 2476 O O . ALA A 1 317 ? -17.245 -6.038 24.032 1.00 95.69 317 ALA A O 1
ATOM 2477 N N . VAL A 1 318 ? -16.205 -6.347 25.981 1.00 94.69 318 VAL A N 1
ATOM 2478 C CA . VAL A 1 318 ? -17.421 -6.239 26.811 1.00 94.69 318 VAL A CA 1
ATOM 2479 C C . VAL A 1 318 ? -18.173 -4.910 26.657 1.00 94.69 318 VAL A C 1
ATOM 2481 O O . VAL A 1 318 ? -19.373 -4.888 26.877 1.00 94.69 318 VAL A O 1
ATOM 2484 N N . GLY A 1 319 ? -17.485 -3.822 26.300 1.00 94.25 319 GLY A N 1
ATOM 2485 C CA . GLY A 1 319 ? -18.099 -2.508 26.089 1.00 94.25 319 GLY A CA 1
ATOM 2486 C C . GLY A 1 319 ? -18.380 -2.189 24.620 1.00 94.25 319 GLY A C 1
ATOM 2487 O O . GLY A 1 319 ? -18.695 -1.043 24.311 1.00 94.25 319 GLY A O 1
ATOM 2488 N N . VAL A 1 320 ? -18.199 -3.151 23.711 1.00 97.00 320 VAL A N 1
ATOM 2489 C CA . VAL A 1 320 ? -18.400 -2.976 22.268 1.00 97.00 320 VAL A CA 1
ATOM 2490 C C . VAL A 1 320 ? -19.745 -3.572 21.866 1.00 97.00 320 VAL A C 1
ATOM 2492 O O . VAL A 1 320 ? -20.059 -4.709 22.202 1.00 97.00 320 VAL A O 1
ATOM 2495 N N . THR A 1 321 ? -20.535 -2.805 21.121 1.00 96.19 321 THR A N 1
ATOM 2496 C CA . THR A 1 321 ? -21.872 -3.198 20.649 1.00 96.19 321 THR A CA 1
ATOM 2497 C C . THR A 1 321 ? -21.901 -3.496 19.151 1.00 96.19 321 THR A C 1
ATOM 2499 O O . THR A 1 321 ? -22.825 -4.152 18.670 1.00 96.19 321 THR A O 1
ATOM 2502 N N . GLY A 1 322 ? -20.890 -3.054 18.400 1.00 96.31 322 GLY A N 1
ATOM 2503 C CA . GLY A 1 322 ? -20.810 -3.258 16.959 1.00 96.31 322 GLY A CA 1
ATOM 2504 C C . GLY A 1 322 ? -19.476 -2.821 16.363 1.00 96.31 322 GLY A C 1
ATOM 2505 O O . GLY A 1 322 ? -18.689 -2.117 16.990 1.00 96.31 322 GLY A O 1
ATOM 2506 N N . ALA A 1 323 ? -19.228 -3.212 15.118 1.00 97.06 323 ALA A N 1
ATOM 2507 C CA . ALA A 1 323 ? -18.146 -2.672 14.306 1.00 97.06 323 ALA A CA 1
ATOM 2508 C C . ALA A 1 323 ? -18.503 -2.746 12.822 1.00 97.06 323 ALA A C 1
ATOM 2510 O O . ALA A 1 323 ? -19.314 -3.577 12.404 1.00 97.06 323 ALA A O 1
ATOM 2511 N N . THR A 1 324 ? -17.901 -1.876 12.016 1.00 97.00 324 THR A N 1
ATOM 2512 C CA . THR A 1 324 ? -18.086 -1.912 10.565 1.00 97.00 324 THR A CA 1
ATOM 2513 C C . THR A 1 324 ? -17.337 -3.109 9.955 1.00 97.00 324 THR A C 1
ATOM 2515 O O . THR A 1 324 ? -16.271 -3.482 10.455 1.00 97.00 324 THR A O 1
ATOM 2518 N N . PRO A 1 325 ? -17.858 -3.746 8.884 1.00 95.00 325 PRO A N 1
ATOM 2519 C CA . PRO A 1 325 ? -17.317 -5.016 8.372 1.00 95.00 325 PRO A CA 1
ATOM 2520 C C . PRO A 1 325 ? -15.878 -4.964 7.849 1.00 95.00 325 PRO A C 1
ATOM 2522 O O . PRO A 1 325 ? -15.257 -6.004 7.640 1.00 95.00 325 PRO A O 1
ATOM 2525 N N . ASP A 1 326 ? -15.351 -3.772 7.596 1.00 94.94 326 ASP A N 1
ATOM 2526 C CA . ASP A 1 326 ? -13.998 -3.499 7.120 1.00 94.94 326 ASP A CA 1
ATOM 2527 C C . ASP A 1 326 ? -12.942 -3.502 8.238 1.00 94.94 326 ASP A C 1
ATOM 2529 O O . ASP A 1 326 ? -11.751 -3.594 7.940 1.00 94.94 326 ASP A O 1
ATOM 2533 N N . VAL A 1 327 ? -13.350 -3.495 9.514 1.00 96.69 327 VAL A N 1
ATOM 2534 C CA . VAL A 1 327 ? -12.414 -3.554 10.642 1.00 96.69 327 VAL A CA 1
ATOM 2535 C C . VAL A 1 327 ? -11.662 -4.888 10.653 1.00 96.69 327 VAL A C 1
ATOM 2537 O O . VAL A 1 327 ? -12.240 -5.977 10.732 1.00 96.69 327 VAL A O 1
ATOM 2540 N N . ARG A 1 328 ? -10.334 -4.790 10.608 1.00 96.31 328 ARG A N 1
ATOM 2541 C CA . ARG A 1 328 ? -9.369 -5.889 10.775 1.00 96.31 328 ARG A CA 1
ATOM 2542 C C . ARG A 1 328 ? -8.405 -5.568 11.914 1.00 96.31 328 ARG A C 1
ATOM 2544 O O . ARG A 1 328 ? -8.173 -4.394 12.216 1.00 96.31 328 ARG A O 1
ATOM 2551 N N . VAL A 1 329 ? -7.755 -6.581 12.481 1.00 96.56 329 VAL A N 1
ATOM 2552 C CA . VAL A 1 329 ? -6.672 -6.376 13.458 1.00 96.56 329 VAL A CA 1
ATOM 2553 C C . VAL A 1 329 ? -5.590 -5.461 12.866 1.00 96.56 329 VAL A C 1
ATOM 2555 O O . VAL A 1 329 ? -5.144 -5.654 11.737 1.00 96.56 329 VAL A O 1
ATOM 2558 N N . GLY A 1 330 ? -5.179 -4.445 13.625 1.00 95.94 330 GLY A N 1
ATOM 2559 C CA . GLY A 1 330 ? -4.197 -3.438 13.217 1.00 95.94 330 GLY A CA 1
ATOM 2560 C C . GLY A 1 330 ? -4.775 -2.228 12.473 1.00 95.94 330 GLY A C 1
ATOM 2561 O O . GLY A 1 330 ? -4.033 -1.273 12.230 1.00 95.94 330 GLY A O 1
ATOM 2562 N N . SER A 1 331 ? -6.071 -2.237 12.137 1.00 96.44 331 SER A N 1
ATOM 2563 C CA . SER A 1 331 ? -6.732 -1.112 11.461 1.00 96.44 331 SER A CA 1
ATOM 2564 C C . SER A 1 331 ? -6.785 0.117 12.356 1.00 96.44 331 SER A C 1
ATOM 2566 O O . SER A 1 331 ? -7.007 0.016 13.561 1.00 96.44 331 SER A O 1
ATOM 2568 N N . GLU A 1 332 ? -6.621 1.285 11.749 1.00 97.81 332 GLU A N 1
ATOM 2569 C CA . GLU A 1 332 ? -6.899 2.570 12.387 1.00 97.81 332 GLU A CA 1
ATOM 2570 C C . GLU A 1 332 ? -8.410 2.782 12.425 1.00 97.81 332 GLU A C 1
ATOM 2572 O O . GLU A 1 332 ? -9.043 2.755 11.370 1.00 97.81 332 GLU A O 1
ATOM 2577 N N . VAL A 1 333 ? -8.969 2.966 13.622 1.00 98.25 333 VAL A N 1
ATOM 2578 C CA . VAL A 1 333 ? -10.420 2.997 13.841 1.00 98.25 333 VAL A CA 1
ATOM 2579 C C . VAL A 1 333 ? -10.881 4.234 14.600 1.00 98.25 333 VAL A C 1
ATOM 2581 O O . VAL A 1 333 ? -10.182 4.743 15.484 1.00 98.25 333 VAL A O 1
ATOM 2584 N N . ALA A 1 334 ? -12.092 4.679 14.274 1.00 98.31 334 ALA A N 1
ATOM 2585 C CA . ALA A 1 334 ? -12.872 5.603 15.084 1.00 98.31 334 ALA A CA 1
ATOM 2586 C C . ALA A 1 334 ? -13.740 4.809 16.069 1.00 98.31 334 ALA A C 1
ATOM 2588 O O . ALA A 1 334 ? -14.420 3.858 15.691 1.00 98.31 334 ALA A O 1
ATOM 2589 N N . VAL A 1 335 ? -13.725 5.201 17.337 1.00 98.31 335 VAL A N 1
ATOM 2590 C CA . VAL A 1 335 ? -14.611 4.646 18.362 1.00 98.31 335 VAL A CA 1
ATOM 2591 C C . VAL A 1 335 ? -15.792 5.584 18.503 1.00 98.31 335 VAL A C 1
ATOM 2593 O O . VAL A 1 335 ? -15.599 6.775 18.766 1.00 98.31 335 VAL A O 1
ATOM 2596 N N . VAL A 1 336 ? -16.997 5.056 18.342 1.00 98.06 336 VAL A N 1
ATOM 2597 C CA . VAL A 1 336 ? -18.227 5.837 18.225 1.00 98.06 336 VAL A CA 1
ATOM 2598 C C . VAL A 1 336 ? -19.294 5.365 19.207 1.00 98.06 336 VAL A C 1
ATOM 2600 O O . VAL A 1 336 ? -19.360 4.192 19.556 1.00 98.06 336 VAL A O 1
ATOM 2603 N N . HIS A 1 337 ? -20.116 6.305 19.663 1.00 97.38 337 HIS A N 1
ATOM 2604 C CA . HIS A 1 337 ? -21.370 6.024 20.353 1.00 97.38 337 HIS A CA 1
ATOM 2605 C C . HIS A 1 337 ? -22.457 6.936 19.787 1.00 97.38 337 HIS A C 1
ATOM 2607 O O . HIS A 1 337 ? -22.331 8.163 19.879 1.00 97.38 337 HIS A O 1
ATOM 2613 N N . GLY A 1 338 ? -23.496 6.367 19.177 1.00 92.88 338 GLY A N 1
ATOM 2614 C CA . GLY A 1 338 ? -24.599 7.134 18.591 1.00 92.88 338 GLY A CA 1
ATOM 2615 C C . GLY A 1 338 ? -24.134 8.118 17.511 1.00 92.88 338 GLY A C 1
ATOM 2616 O O . GLY A 1 338 ? -24.680 9.211 17.385 1.00 92.88 338 GLY A O 1
ATOM 2617 N N . GLY A 1 339 ? -23.072 7.773 16.774 1.00 91.44 339 GLY A N 1
ATOM 2618 C CA . GLY A 1 339 ? -22.439 8.638 15.770 1.00 91.44 339 GLY A CA 1
ATOM 2619 C C . GLY A 1 339 ? -21.462 9.685 16.322 1.00 91.44 339 GLY A C 1
ATOM 2620 O O . GLY A 1 339 ? -20.745 10.311 15.541 1.00 91.44 339 GLY A O 1
ATOM 2621 N N . SER A 1 340 ? -21.369 9.857 17.645 1.00 95.00 340 SER A N 1
ATOM 2622 C CA . SER A 1 340 ? -20.365 10.725 18.269 1.00 95.00 340 SER A CA 1
ATOM 2623 C C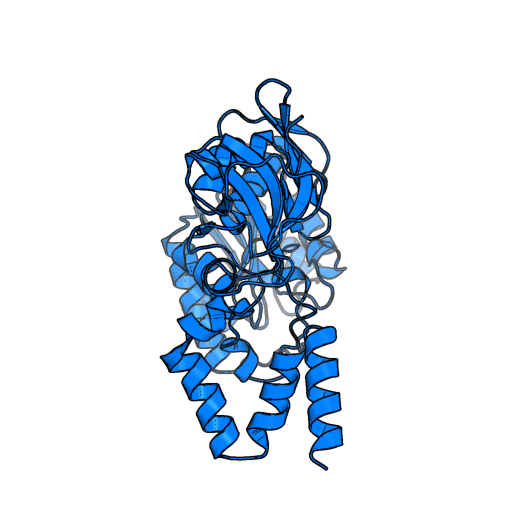 . SER A 1 340 ? -19.047 9.981 18.443 1.00 95.00 340 SER A C 1
ATOM 2625 O O . SER A 1 340 ? -19.003 8.940 19.100 1.00 95.00 340 SER A O 1
ATOM 2627 N N . VAL A 1 341 ? -17.950 10.536 17.927 1.00 97.56 341 VAL A N 1
ATOM 2628 C CA . VAL A 1 341 ? -16.606 9.976 18.132 1.00 97.56 341 VAL A CA 1
ATOM 2629 C C . VAL A 1 341 ? -16.158 10.213 19.570 1.00 97.56 341 VAL A C 1
ATOM 2631 O O . VAL A 1 341 ? -16.129 11.346 20.041 1.00 97.56 341 VAL A O 1
ATOM 2634 N N . ARG A 1 342 ? -15.796 9.135 20.267 1.00 97.50 342 ARG A N 1
ATOM 2635 C CA . ARG A 1 342 ? -15.298 9.155 21.652 1.00 97.50 342 ARG A CA 1
ATOM 2636 C C . ARG A 1 342 ? -13.787 8.942 21.730 1.00 97.50 342 ARG A C 1
ATOM 2638 O O . ARG A 1 342 ? -13.144 9.429 22.656 1.00 97.50 342 ARG A O 1
ATOM 2645 N N . ALA A 1 343 ? -13.210 8.224 20.769 1.00 98.00 343 ALA A N 1
ATOM 2646 C CA . ALA A 1 343 ? -11.776 7.963 20.708 1.00 98.00 343 ALA A CA 1
ATOM 2647 C C . ALA A 1 343 ? -11.324 7.596 19.287 1.00 98.00 343 ALA A C 1
ATOM 2649 O O . ALA A 1 343 ? -12.134 7.276 18.418 1.00 98.00 343 ALA A O 1
ATOM 2650 N N . VAL A 1 344 ? -10.011 7.590 19.069 1.00 98.25 344 VAL A N 1
ATOM 2651 C CA . VAL A 1 344 ? -9.363 6.948 17.917 1.00 98.25 344 VAL A CA 1
ATOM 2652 C C . VAL A 1 344 ? -8.281 5.992 18.403 1.00 98.25 344 VAL A C 1
ATOM 2654 O O . VAL A 1 344 ? -7.634 6.220 19.434 1.00 98.25 344 VAL A O 1
ATOM 2657 N N . GLY A 1 345 ? -8.071 4.906 17.669 1.00 97.88 345 GLY A N 1
ATOM 2658 C CA . GLY A 1 345 ? -7.152 3.862 18.098 1.00 97.88 345 GLY A CA 1
ATOM 2659 C C . GLY A 1 345 ? -6.829 2.840 17.023 1.00 97.88 345 GLY A C 1
ATOM 2660 O O . GLY A 1 345 ? -7.079 3.051 15.839 1.00 97.88 345 GLY A O 1
ATOM 2661 N N . VAL A 1 346 ? -6.240 1.732 17.461 1.00 97.88 346 VAL A N 1
ATOM 2662 C CA . VAL A 1 346 ? -5.893 0.591 16.614 1.00 97.88 346 VAL A CA 1
ATOM 2663 C C . VAL A 1 346 ? -6.707 -0.616 17.047 1.00 97.88 346 VAL A C 1
ATOM 2665 O O . VAL A 1 346 ? -6.646 -1.013 18.212 1.00 97.88 346 VAL A O 1
ATOM 2668 N N . ALA A 1 347 ? -7.437 -1.221 16.117 1.00 97.88 347 ALA A N 1
ATOM 2669 C CA . ALA A 1 347 ? -8.205 -2.428 16.380 1.00 97.88 347 ALA A CA 1
ATOM 2670 C C . ALA A 1 347 ? -7.288 -3.599 16.771 1.00 97.88 347 ALA A C 1
ATOM 2672 O O . ALA A 1 347 ? -6.242 -3.838 16.161 1.00 97.88 347 ALA A O 1
ATOM 2673 N N . LYS A 1 348 ? -7.691 -4.342 17.797 1.00 96.88 348 LYS A N 1
ATOM 2674 C CA . LYS A 1 348 ? -7.036 -5.564 18.288 1.00 96.88 348 LYS A CA 1
ATOM 2675 C C . LYS A 1 348 ? -7.859 -6.824 18.014 1.00 96.88 348 LYS A C 1
ATOM 2677 O O . LYS A 1 348 ? -7.366 -7.923 18.232 1.00 96.88 348 LYS A O 1
ATOM 2682 N N . MET A 1 349 ? -9.065 -6.643 17.483 1.00 95.88 349 MET A N 1
ATOM 2683 C CA . MET A 1 349 ? -9.994 -7.679 17.039 1.00 95.88 349 MET A CA 1
ATOM 2684 C C . MET A 1 349 ? -10.559 -7.287 15.673 1.00 95.88 349 MET A C 1
ATOM 2686 O O . MET A 1 349 ? -10.594 -6.100 15.338 1.00 95.88 349 MET A O 1
ATOM 2690 N N . GLN A 1 350 ? -10.993 -8.268 14.885 1.00 95.25 350 GLN A N 1
ATOM 2691 C CA . GLN A 1 350 ? -11.767 -7.992 13.669 1.00 95.25 350 GLN A CA 1
ATOM 2692 C C . GLN A 1 350 ? -13.258 -7.770 13.982 1.00 95.25 350 GLN A C 1
ATOM 2694 O O . GLN A 1 350 ? -13.723 -8.048 15.090 1.00 95.25 350 GLN A O 1
ATOM 2699 N N . ALA A 1 351 ? -13.998 -7.240 13.005 1.00 94.12 351 ALA A N 1
ATOM 2700 C CA . ALA A 1 351 ? -15.373 -6.755 13.160 1.00 94.12 351 ALA A CA 1
ATOM 2701 C C . ALA A 1 351 ? -16.359 -7.740 13.821 1.00 94.12 351 ALA A C 1
ATOM 2703 O O . ALA A 1 351 ? -17.245 -7.331 14.564 1.00 94.12 351 ALA A O 1
ATOM 2704 N N . ARG A 1 352 ? -16.222 -9.039 13.563 1.00 91.94 352 ARG A N 1
ATOM 2705 C CA . ARG A 1 352 ? -17.076 -10.088 14.129 1.00 91.94 352 ARG A CA 1
ATOM 2706 C C . ARG A 1 352 ? -16.632 -10.499 15.535 1.00 91.94 352 ARG A C 1
ATOM 2708 O O . ARG A 1 352 ? -17.461 -10.613 16.432 1.00 91.94 352 ARG A O 1
ATOM 2715 N N . GLU A 1 353 ? -15.328 -10.660 15.751 1.00 91.44 353 GLU A N 1
ATOM 2716 C CA . GLU A 1 353 ? -14.744 -11.004 17.058 1.00 91.44 353 GLU A CA 1
ATOM 2717 C C . GLU A 1 353 ? -15.089 -9.975 18.127 1.00 91.44 353 GLU A C 1
ATOM 2719 O O . GLU A 1 353 ? -15.402 -10.342 19.255 1.00 91.44 353 GLU A O 1
ATOM 2724 N N . VAL A 1 354 ? -15.047 -8.691 17.770 1.00 87.00 354 VAL A N 1
ATOM 2725 C CA . VAL A 1 354 ? -15.255 -7.613 18.736 1.00 87.00 354 VAL A CA 1
ATOM 2726 C C . VAL A 1 354 ? -16.677 -7.591 19.313 1.00 87.00 354 VAL A C 1
ATOM 2728 O O . VAL A 1 354 ? -16.872 -7.078 20.407 1.00 87.00 354 VAL A O 1
ATOM 2731 N N . VAL A 1 355 ? -17.644 -8.183 18.603 1.00 84.50 355 VAL A N 1
ATOM 2732 C CA . VAL A 1 355 ? -19.046 -8.313 19.032 1.00 84.50 355 VAL A CA 1
ATOM 2733 C C . VAL A 1 355 ? -19.309 -9.667 19.699 1.00 84.50 355 VAL A C 1
ATOM 2735 O O . VAL A 1 355 ? -20.076 -9.761 20.653 1.00 84.50 355 VAL A O 1
ATOM 2738 N N . GLU A 1 356 ? -18.688 -10.742 19.208 1.00 90.25 356 GLU A N 1
ATOM 2739 C CA . GLU A 1 356 ? -18.925 -12.100 19.717 1.00 90.25 356 GLU A CA 1
ATOM 2740 C C . GLU A 1 356 ? -18.168 -12.397 21.025 1.00 90.25 356 GLU A C 1
ATOM 2742 O O . GLU A 1 356 ? -18.605 -13.224 21.834 1.00 90.25 356 GLU A O 1
ATOM 2747 N N . LEU A 1 357 ? -17.028 -11.740 21.256 1.00 90.94 357 LEU A N 1
ATOM 2748 C CA . LEU A 1 357 ? -16.193 -11.975 22.429 1.00 90.94 357 LEU A CA 1
ATOM 2749 C C . LEU A 1 357 ? -16.602 -11.086 23.607 1.00 90.94 357 LEU A C 1
ATOM 2751 O O . LEU A 1 357 ? -16.833 -9.894 23.480 1.00 90.94 357 LEU A O 1
ATOM 2755 N N . ARG A 1 358 ? -16.599 -11.659 24.815 1.00 88.81 358 ARG A N 1
ATOM 2756 C CA . ARG A 1 358 ? -16.891 -10.923 26.066 1.00 88.81 358 ARG A CA 1
ATOM 2757 C C . ARG A 1 358 ? -15.644 -10.457 26.820 1.00 88.81 358 ARG A C 1
ATOM 2759 O O . ARG A 1 358 ? -15.749 -9.924 27.922 1.00 88.81 358 ARG A O 1
ATOM 2766 N N . ARG A 1 359 ? -14.448 -10.746 26.302 1.00 92.69 359 ARG A N 1
ATOM 2767 C CA . ARG A 1 359 ? -13.157 -10.470 26.952 1.00 92.69 359 ARG A CA 1
ATOM 2768 C C . ARG A 1 359 ? -12.090 -10.172 25.908 1.00 92.69 359 ARG A C 1
ATOM 2770 O O . ARG A 1 359 ? -12.171 -10.666 24.791 1.00 92.69 359 ARG A O 1
ATOM 2777 N N . GLY A 1 360 ? -11.053 -9.459 26.337 1.00 94.44 360 GLY A N 1
ATOM 2778 C CA . GLY A 1 360 ? -9.919 -9.074 25.503 1.00 94.44 360 GLY A CA 1
ATOM 2779 C C . GLY A 1 360 ? -9.991 -7.612 25.075 1.00 94.44 360 GLY A C 1
ATOM 2780 O O . GLY A 1 360 ? -11.057 -6.996 25.083 1.00 94.44 360 GLY A O 1
ATOM 2781 N N . GLU A 1 361 ? -8.826 -7.053 24.767 1.00 97.00 361 GLU A N 1
ATOM 2782 C CA . GLU A 1 361 ? -8.704 -5.696 24.241 1.00 97.00 361 GLU A CA 1
ATOM 2783 C C . GLU A 1 361 ? -9.273 -5.662 22.820 1.00 97.00 361 GLU A C 1
ATOM 2785 O O . GLU A 1 361 ? -8.828 -6.414 21.958 1.00 97.00 361 GLU A O 1
ATOM 2790 N N . ALA A 1 362 ? -10.263 -4.804 22.597 1.00 97.25 362 ALA A N 1
ATOM 2791 C CA . ALA A 1 362 ? -10.904 -4.575 21.309 1.00 97.25 362 ALA A CA 1
ATOM 2792 C C . ALA A 1 362 ? -10.196 -3.465 20.528 1.00 97.25 362 ALA A C 1
ATOM 2794 O O . ALA A 1 362 ? -9.917 -3.611 19.337 1.00 97.25 362 ALA A O 1
ATOM 2795 N N . VAL A 1 363 ? -9.876 -2.359 21.207 1.00 98.06 363 VAL A N 1
ATOM 2796 C CA . VAL A 1 363 ? -9.202 -1.202 20.613 1.00 98.06 363 VAL A CA 1
ATOM 2797 C C . VAL A 1 363 ? -8.128 -0.685 21.558 1.00 98.06 363 VAL A C 1
ATOM 2799 O O . VAL A 1 363 ? -8.397 -0.345 22.712 1.00 98.06 363 VAL A O 1
ATOM 2802 N N . HIS A 1 364 ? -6.920 -0.560 21.017 1.00 97.94 364 HIS A N 1
ATOM 2803 C CA . HIS A 1 364 ? -5.823 0.151 21.649 1.00 97.94 364 HIS A CA 1
ATOM 2804 C C . HIS A 1 364 ? -5.971 1.647 21.394 1.00 97.94 364 HIS A C 1
ATOM 2806 O O . HIS A 1 364 ? -5.784 2.106 20.262 1.00 97.94 364 HIS A O 1
ATOM 2812 N N . VAL A 1 365 ? -6.339 2.409 22.418 1.00 97.31 365 VAL A N 1
ATOM 2813 C CA . VAL A 1 365 ? -6.673 3.827 22.259 1.00 97.31 365 VAL A CA 1
ATOM 2814 C C . VAL A 1 365 ? -5.404 4.669 22.163 1.00 97.31 365 VAL A C 1
ATOM 2816 O O . VAL A 1 365 ? -4.462 4.488 22.929 1.00 97.31 365 VAL A O 1
ATOM 2819 N N . ARG A 1 366 ? -5.384 5.610 21.211 1.00 95.12 366 ARG A N 1
ATOM 2820 C CA . ARG A 1 366 ? -4.258 6.536 20.986 1.00 95.12 366 ARG A CA 1
ATOM 2821 C C . ARG A 1 366 ? -4.645 8.005 21.160 1.00 95.12 366 ARG A C 1
ATOM 2823 O O . ARG A 1 366 ? -3.771 8.834 21.387 1.00 95.12 366 ARG A O 1
ATOM 2830 N N . GLY A 1 367 ? -5.936 8.326 21.068 1.00 91.75 367 GLY A N 1
ATOM 2831 C CA . GLY A 1 367 ? -6.473 9.660 21.330 1.00 91.75 367 GLY A CA 1
ATOM 2832 C C . GLY A 1 367 ? -7.909 9.588 21.845 1.00 91.75 367 GLY A C 1
ATOM 2833 O O . GLY A 1 367 ? -8.688 8.764 21.371 1.00 91.75 367 GLY A O 1
ATOM 2834 N N . LEU A 1 368 ? -8.242 10.448 22.807 1.00 90.12 368 LEU A N 1
ATOM 2835 C CA . LEU A 1 368 ? -9.541 10.514 23.482 1.00 90.12 368 LEU A CA 1
ATOM 2836 C C . LEU A 1 368 ? -10.218 11.851 23.200 1.00 90.12 368 LEU A C 1
ATOM 2838 O O . LEU A 1 368 ? -9.546 12.881 23.243 1.00 90.12 368 LEU A O 1
ATOM 2842 N N . ALA A 1 369 ? -11.529 11.833 22.952 1.00 82.12 369 ALA A N 1
ATOM 2843 C CA . ALA A 1 369 ? -12.331 13.051 22.990 1.00 82.12 369 ALA A CA 1
ATOM 2844 C C . ALA A 1 369 ? -12.267 13.640 24.410 1.00 82.12 369 ALA A C 1
ATOM 2846 O O . ALA A 1 369 ? -12.421 12.902 25.385 1.00 82.12 369 ALA A O 1
ATOM 2847 N N . GLY A 1 370 ? -11.932 14.931 24.493 1.00 64.12 370 GLY A N 1
ATOM 2848 C CA . GLY A 1 370 ? -11.797 15.668 25.753 1.00 64.12 370 GLY A CA 1
ATOM 2849 C C . GLY A 1 370 ? -13.125 15.971 26.420 1.00 64.12 370 GLY A C 1
ATOM 2850 O O . GLY A 1 370 ? -14.148 16.001 25.698 1.00 64.12 370 GLY A O 1
#

Radius of gyration: 21.9 Å; Cα contacts (8 Å, |Δi|>4): 707; chains: 1; bounding box: 49×59×56 Å

Secondary structure (DSSP, 8-state):
-HHHHHHHHHHHHHTT-HHHHHHHHHTT-HHHHHHHHHHHHHSHHHHHHHS-SS-S-EE--SGGGTT-HHHHHHHHIIIII----SS--EEEEEE--SSSSGGGSHHHHHHHHHHHTTS-GGGEEEEEEETTTEEEEGGGTTSTTTTSEE----S---HHHHHHHHHHHHHHHHHS--SEEEE--STTHHHHHHH-TTPEE---S-TTSHHHHHHHHHHHHHHTTTSPPPPHHHHHHHHHHHHHHHHHTHHHHHHHTT-EEEEETTEEEEEETTEEEEEE-TTSSEEE-HHHHHHHHHHT-SEEEE-S---SS-EEGGGEEEE-TT--TT-EEEEEETTEEEEEEEESS-TTHHHH-SSSEEEEEEEE--

Foldseek 3Di:
DVVVVVVVCVVCVVQLNNVVVLVVVLVVDVVSVVVLCCCLPPVLVVQLLARFCDGAF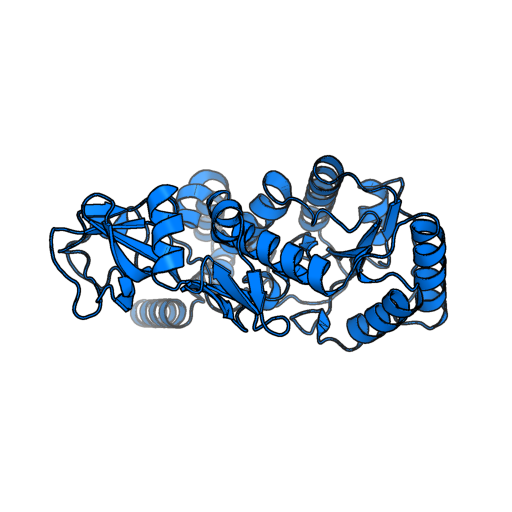QEPEDPSSLSHNQLVLLLCCLLPAFEFQPQAQEEEEAEADQAPPRCPDPQVVLLVVLLVLLVANLNYFYWYADPPNLIDTNLQCLAPPNRGYGYPPPLDDDPVSLVSNLSSLLSNCVNYPHLAYEYLDDSCVVSCCVNPVRYHYQHDPDSSDPRSSNSSSVVSNVSCVPRDRDDPLSSVLSSQLSQLCSQWNPLSVLQSVQWHWDDDPPFIWIDHPNDTQFTRDSSSHTAGDQNVQLSCLVVLTQEWEFDPDQDPFFDWLQGTQFHRQNFHAQHWHFYDYPSDTFFIFGARHGGVCSNVDNGDGGTGTDGGDD